Protein AF-0000000076649366 (afdb_homodimer)

Nearest PDB structures (foldseek):
  6ywy-assembly1_44  TM=8.924E-01  e=4.737E-27  Neurospora crassa
  6ywy-assembly1_55  TM=8.988E-01  e=1.094E-23  Neurospora crassa
  4dvh-assembly1_B  TM=9.286E-01  e=7.812E-17  Trypanosoma cruzi strain CL Brener
  4h3e-assembly2_B  TM=9.263E-01  e=7.570E-16  Trypanosoma cruzi strain CL Brener
  6jov-assembly1_B  TM=9.205E-01  e=3.746E-14  synthetic construct

Radius of gyration: 29.18 Å; Cα contacts (8 Å, |Δi|>4): 910; chains: 2; bounding box: 177×96×61 Å

Secondary structure (DSSP, 8-state):
-----------------------------PPPPSS--TT-BTTTB-HHHHIIIIIIHHHHHHHHHHHHHTTSTTTTS-HHHHHHHHSS-GGGHHHHHHHHHHHHHHHHHHTB-TT-BPPPHHHHHHHHHHHSSHHHHHHHHHHHHHH--S-EEEEEEE-STT-EEEEEEETT----GGGGGG---S-GGG--SSTTHHHHHHHHHS-S--S-S---S-----EEEEEEE-SGGGTHHHH---GGGSSHHHHHHHHHHTTBBHHHHHHHHT-S-------/-----------------------------PPPPSS--TT-BTTTB-HHHHIIIIIIHHHHHHHHHHHHHTTSTTTTS-HHHHHHHHSS-GGGHHHHHHHHHHHHHHHHHHTB-TT-BPPPHHHHHHHHHHHSSHHHHHHHHHHHHHH--S-EEEEEEE-STT-EEEEEEETT----GGGGGG---S-GGG--SSTTHHHHHHHHHS-S--S-S---S-----EEEEEEE-SGGGTHHHH---GGGSSHHHHHHHHHHTTBBHHHHHHHHT-S-------

Foldseek 3Di:
DPDPPDPPPPPCPVPPPPPCPVPQPLQDDQDDAPDDQCCHQPPFGGNQLCCLLRVVLLVVLSVQLSVVCGPHPCRNPALVVQLLVQLPDPVCVSNNQSSLQNVQSSQARNFFASQADDADPLRQVLVCVAQVHPVSVLVCQLVVLVPDPAWFKWFWKDQDVSHTDIFTAHRSADDFQSNVSRNRRDDCVVQDPVNCVCVVCCCVRVDPPPPPPPPPVPGRGIFTLHMDGSDCSNHCVPFNCCPPNGGHSSSSSVSSVRGGHNVSSCVSNVSPPPPPPPD/DPPPPPPPPPPCPVPPPPPPPVPQPLQDDQDDAPDDQCCHQPPFGGNQLCCLLRVVLLVVLSVQLSVVCGPHPCRNPALVVQLLVQLPDPVCVSNNQSSLQNVQSSQARNFFASQADDADPLRQVLVCVAQVHPVSVLVCQLVVLVPDPAWFKWFWKDQDDSHTDIFTAHRSADDFQSNVSRNRRDDCVVQDPVNCVCVVCCCVRVPPPPPCPPPPVPGRGIFTLHMDGSDCSNHCVPFNCCPPNGGHSSSSSVSSVSGGHNVSSCVSNVSPPPPPPPD

pLDDT: mean 80.73, std 25.28, range [24.41, 98.81]

Sequence (558 aa):
MLRPILRVPRSAFGLGLRSTVNARRSIHHVPQLPHDYSEGVPNLMSPGGFSIAWTEYMKLMVEKLNALTVGTELEDKDTKTIALMTAREPNQAPIFNYASMAHNNHFFFQGIAPEGTPMPDALRSELEASFSSIETLRREFIITASAMFGPGFLWLVKAGPGDYRLLPTYLAGSPYPGAHWRAQTTDMNAVGKDGSARTYMHNQAFGANKRNSDLPPGGVELEPLMCLNTWEHAWLLDWGVGAGGQGGKAAFAESWWKLIDWEKVAQKSGVLRPGFKSAMLRPILRVPRSAFGLGLRSTVNARRSIHHVPQLPHDYSEGVPNLMSPGGFSIAWTEYMKLMVEKLNALTVGTELEDKDTKTIALMTAREPNQAPIFNYASMAHNNHFFFQGIAPEGTPMPDALRSELEASFSSIETLRREFIITASAMFGPGFLWLVKAGPGDYRLLPTYLAGSPYPGAHWRAQTTDMNAVGKDGSARTYMHNQAFGANKRNSDLPPGGVELEPLMCLNTWEHAWLLDWGVGAGGQGGKAAFAESWWKLIDWEKVAQKSGVLRPGFKSA

Structure (mmCIF, N/CA/C/O backbone):
data_AF-0000000076649366-model_v1
#
loop_
_entity.id
_entity.type
_entity.pdbx_description
1 polymer 'Related to RSM26-mitochondrial ribosomal protein, small subunit'
#
loop_
_atom_site.group_PDB
_atom_site.id
_atom_site.type_symbol
_atom_site.label_atom_id
_atom_site.label_alt_id
_atom_site.label_comp_id
_atom_site.label_asym_id
_atom_site.label_entity_id
_atom_site.label_seq_id
_atom_site.pdbx_PDB_ins_code
_atom_site.Cartn_x
_atom_site.Cartn_y
_atom_site.Cartn_z
_atom_site.occupancy
_atom_site.B_iso_or_equiv
_atom_site.auth_seq_id
_atom_site.auth_comp_id
_atom_site.auth_asym_id
_atom_site.auth_atom_id
_atom_site.pdbx_PDB_model_num
ATOM 1 N N . MET A 1 1 ? 90.875 9.742 3.479 1 27.02 1 MET A N 1
ATOM 2 C CA . MET A 1 1 ? 90.375 8.516 2.846 1 27.02 1 MET A CA 1
ATOM 3 C C . MET A 1 1 ? 88.938 8.305 3.146 1 27.02 1 MET A C 1
ATOM 5 O O . MET A 1 1 ? 88.562 8.133 4.305 1 27.02 1 MET A O 1
ATOM 9 N N . LEU A 1 2 ? 88.062 9.094 2.4 1 31.8 2 LEU A N 1
ATOM 10 C CA . LEU A 1 2 ? 86.688 9.508 2.172 1 31.8 2 LEU A CA 1
ATOM 11 C C . LEU A 1 2 ? 85.812 8.312 1.809 1 31.8 2 LEU A C 1
ATOM 13 O O . LEU A 1 2 ? 86.062 7.652 0.795 1 31.8 2 LEU A O 1
ATOM 17 N N . ARG A 1 3 ? 85.438 7.555 2.863 1 28.77 3 ARG A N 1
ATOM 18 C CA . ARG A 1 3 ? 84.75 6.273 2.684 1 28.77 3 ARG A CA 1
ATOM 19 C C . ARG A 1 3 ? 83.5 6.43 1.822 1 28.77 3 ARG A C 1
ATOM 21 O O . ARG A 1 3 ? 82.812 7.445 1.906 1 28.77 3 ARG A O 1
ATOM 28 N N . PRO A 1 4 ? 83.375 5.676 0.767 1 31.06 4 PRO A N 1
ATOM 29 C CA . PRO A 1 4 ? 82.375 5.703 -0.326 1 31.06 4 PRO A CA 1
ATOM 30 C C . PRO A 1 4 ? 80.938 5.391 0.142 1 31.06 4 PRO A C 1
ATOM 32 O O . PRO A 1 4 ? 80 5.352 -0.67 1 31.06 4 PRO A O 1
ATOM 35 N N . ILE A 1 5 ? 80.438 5.855 1.243 1 34.16 5 ILE A N 1
ATOM 36 C CA . ILE A 1 5 ? 79.25 5.148 1.702 1 34.16 5 ILE A CA 1
ATOM 37 C C . ILE A 1 5 ? 78.188 5.16 0.607 1 34.16 5 ILE A C 1
ATOM 39 O O . ILE A 1 5 ? 77.812 6.227 0.116 1 34.16 5 ILE A O 1
ATOM 43 N N . LEU A 1 6 ? 78.062 4.078 -0.132 1 29.67 6 LEU A N 1
ATOM 44 C CA . LEU A 1 6 ? 77.188 3.717 -1.197 1 29.67 6 LEU A CA 1
ATOM 45 C C . LEU A 1 6 ? 75.688 3.928 -0.756 1 29.67 6 LEU A C 1
ATOM 47 O O . LEU A 1 6 ? 75.312 3.387 0.267 1 29.67 6 LEU A O 1
ATOM 51 N N . ARG A 1 7 ? 75.125 5.078 -1.048 1 28.45 7 ARG A N 1
ATOM 52 C CA . ARG A 1 7 ? 73.75 5.492 -0.82 1 28.45 7 ARG A CA 1
ATOM 53 C C . ARG A 1 7 ? 72.75 4.527 -1.477 1 28.45 7 ARG A C 1
ATOM 55 O O . ARG A 1 7 ? 72.812 4.355 -2.697 1 28.45 7 ARG A O 1
ATOM 62 N N . VAL A 1 8 ? 72.562 3.348 -0.859 1 31.77 8 VAL A N 1
ATOM 63 C CA . VAL A 1 8 ? 71.688 2.371 -1.441 1 31.77 8 VAL A CA 1
ATOM 64 C C . VAL A 1 8 ? 70.312 3.035 -1.75 1 31.77 8 VAL A C 1
ATOM 66 O O . VAL A 1 8 ? 69.812 3.783 -0.927 1 31.77 8 VAL A O 1
ATOM 69 N N . PRO A 1 9 ? 70 3.199 -3.035 1 32.97 9 PRO A N 1
ATOM 70 C CA . PRO A 1 9 ? 68.75 3.773 -3.531 1 32.97 9 PRO A CA 1
ATOM 71 C C . PRO A 1 9 ? 67.5 3.088 -2.947 1 32.97 9 PRO A C 1
ATOM 73 O O . PRO A 1 9 ? 67.5 1.857 -2.871 1 32.97 9 PRO A O 1
ATOM 76 N N . ARG A 1 10 ? 67.062 3.547 -1.786 1 28.31 10 ARG A N 1
ATOM 77 C CA . ARG A 1 10 ? 65.875 2.957 -1.204 1 28.31 10 ARG A CA 1
ATOM 78 C C . ARG A 1 10 ? 64.812 2.713 -2.27 1 28.31 10 ARG A C 1
ATOM 80 O O . ARG A 1 10 ? 64.625 3.555 -3.145 1 28.31 10 ARG A O 1
ATOM 87 N N . SER A 1 11 ? 64.5 1.482 -2.521 1 27.28 11 SER A N 1
ATOM 88 C CA . SER A 1 11 ? 63.5 0.741 -3.285 1 27.28 11 SER A CA 1
ATOM 89 C C . SER A 1 11 ? 62.094 1.244 -2.99 1 27.28 11 SER A C 1
ATOM 91 O O . SER A 1 11 ? 61.5 0.878 -1.974 1 27.28 11 SER A O 1
ATOM 93 N N . ALA A 1 12 ? 61.781 2.527 -2.91 1 28.72 12 ALA A N 1
ATOM 94 C CA . ALA A 1 12 ? 60.375 2.744 -2.549 1 28.72 12 ALA A CA 1
ATOM 95 C C . ALA A 1 12 ? 59.438 2.096 -3.566 1 28.72 12 ALA A C 1
ATOM 97 O O . ALA A 1 12 ? 59.188 2.66 -4.633 1 28.72 12 ALA A O 1
ATOM 98 N N . PHE A 1 13 ? 59.594 0.84 -4.008 1 28.34 13 PHE A N 1
ATOM 99 C CA . PHE A 1 13 ? 58.562 0.335 -4.879 1 28.34 13 PHE A CA 1
ATOM 100 C C . PHE A 1 13 ? 57.188 0.487 -4.219 1 28.34 13 PHE A C 1
ATOM 102 O O . PHE A 1 13 ? 56.875 -0.227 -3.264 1 28.34 13 PHE A O 1
ATOM 109 N N . GLY A 1 14 ? 56.75 1.719 -3.934 1 29.75 14 GLY A N 1
ATOM 110 C CA . GLY A 1 14 ? 55.375 1.814 -3.535 1 29.75 14 GLY A CA 1
ATOM 111 C C . GLY A 1 14 ? 54.438 1.084 -4.477 1 29.75 14 GLY A C 1
ATOM 112 O O . GLY A 1 14 ? 54.281 1.463 -5.641 1 29.75 14 GLY A O 1
ATOM 113 N N . LEU A 1 15 ? 54.375 -0.248 -4.477 1 31.27 15 LEU A N 1
ATOM 114 C CA . LEU A 1 15 ? 53.312 -0.985 -5.133 1 31.27 15 LEU A CA 1
ATOM 115 C C . LEU A 1 15 ? 51.969 -0.339 -4.852 1 31.27 15 LEU A C 1
ATOM 117 O O . LEU A 1 15 ? 51.531 -0.287 -3.703 1 31.27 15 LEU A O 1
ATOM 121 N N . GLY A 1 16 ? 51.625 0.742 -5.578 1 30.61 16 GLY A N 1
ATOM 122 C CA . GLY A 1 16 ? 50.25 1.189 -5.66 1 30.61 16 GLY A CA 1
ATOM 123 C C . GLY A 1 16 ? 49.281 0.052 -5.84 1 30.61 16 GLY A C 1
ATOM 124 O O . GLY A 1 16 ? 49.281 -0.626 -6.867 1 30.61 16 GLY A O 1
ATOM 125 N N . LEU A 1 17 ? 49.031 -0.733 -4.84 1 30.2 17 LEU A N 1
ATOM 126 C CA . LEU A 1 17 ? 47.875 -1.629 -4.898 1 30.2 17 LEU A CA 1
ATOM 127 C C . LEU A 1 17 ? 46.656 -0.914 -5.473 1 30.2 17 LEU A C 1
ATOM 129 O O . LEU A 1 17 ? 46.125 -0.003 -4.848 1 30.2 17 LEU A O 1
ATOM 133 N N . ARG A 1 18 ? 46.688 -0.699 -6.816 1 31.78 18 ARG A N 1
ATOM 134 C CA . ARG A 1 18 ? 45.406 -0.435 -7.449 1 31.78 18 ARG A CA 1
ATOM 135 C C . ARG A 1 18 ? 44.312 -1.354 -6.891 1 31.78 18 ARG A C 1
ATOM 137 O O . ARG A 1 18 ? 44.438 -2.578 -6.973 1 31.78 18 ARG A O 1
ATOM 144 N N . SER A 1 19 ? 43.75 -0.997 -5.824 1 32.62 19 SER A N 1
ATOM 145 C CA . SER A 1 19 ? 42.5 -1.658 -5.426 1 32.62 19 SER A CA 1
ATOM 146 C C . SER A 1 19 ? 41.594 -1.87 -6.621 1 32.62 19 SER A C 1
ATOM 148 O O . SER A 1 19 ? 41.125 -0.905 -7.238 1 32.62 19 SER A O 1
ATOM 150 N N . THR A 1 20 ? 41.938 -2.787 -7.543 1 34.31 20 THR A N 1
ATOM 151 C CA . THR A 1 20 ? 40.906 -3.229 -8.492 1 34.31 20 THR A CA 1
ATOM 152 C C . THR A 1 20 ? 39.562 -3.338 -7.816 1 34.31 20 THR A C 1
ATOM 154 O O . THR A 1 20 ? 39.344 -4.18 -6.934 1 34.31 20 THR A O 1
ATOM 157 N N . VAL A 1 21 ? 39 -2.268 -7.414 1 36.12 21 VAL A N 1
ATOM 158 C CA . VAL A 1 21 ? 37.531 -2.381 -7.203 1 36.12 21 VAL A CA 1
ATOM 159 C C . VAL A 1 21 ? 36.938 -3.256 -8.297 1 36.12 21 VAL A C 1
ATOM 161 O O . VAL A 1 21 ? 37 -2.92 -9.484 1 36.12 21 VAL A O 1
ATOM 164 N N . ASN A 1 22 ? 37.312 -4.539 -8.43 1 35.47 22 ASN A N 1
ATOM 165 C CA . ASN A 1 22 ? 36.531 -5.426 -9.281 1 35.47 22 ASN A CA 1
ATOM 166 C C . ASN A 1 22 ? 35.094 -4.949 -9.422 1 35.47 22 ASN A C 1
ATOM 168 O O . ASN A 1 22 ? 34.438 -4.664 -8.422 1 35.47 22 ASN A O 1
ATOM 172 N N . ALA A 1 23 ? 34.719 -4.316 -10.414 1 37.78 23 ALA A N 1
ATOM 173 C CA . ALA A 1 23 ? 33.344 -4.043 -10.82 1 37.78 23 ALA A CA 1
ATOM 174 C C . ALA A 1 23 ? 32.406 -5.148 -10.359 1 37.78 23 ALA A C 1
ATOM 176 O O . ALA A 1 23 ? 32.469 -6.27 -10.867 1 37.78 23 ALA A O 1
ATOM 177 N N . ARG A 1 24 ? 32.156 -5.34 -9.148 1 42.94 24 ARG A N 1
ATOM 178 C CA . ARG A 1 24 ? 31.266 -6.281 -8.5 1 42.94 24 ARG A CA 1
ATOM 179 C C . ARG A 1 24 ? 30 -6.473 -9.328 1 42.94 24 ARG A C 1
ATOM 181 O O . ARG A 1 24 ? 29.281 -5.508 -9.609 1 42.94 24 ARG A O 1
ATOM 188 N N . ARG A 1 25 ? 29.859 -7.363 -10.43 1 48.06 25 ARG A N 1
ATOM 189 C CA . ARG A 1 25 ? 28.812 -7.824 -11.328 1 48.06 25 ARG A CA 1
ATOM 190 C C . ARG A 1 25 ? 27.469 -7.867 -10.609 1 48.06 25 ARG A C 1
ATOM 192 O O . ARG A 1 25 ? 27.375 -8.352 -9.477 1 48.06 25 ARG A O 1
ATOM 199 N N . SER A 1 26 ? 26.672 -6.906 -10.812 1 59.16 26 SER A N 1
ATOM 200 C CA . SER A 1 26 ? 25.281 -7.055 -10.422 1 59.16 26 SER A CA 1
ATOM 201 C C . SER A 1 26 ? 24.797 -8.484 -10.625 1 59.16 26 SER A C 1
ATOM 203 O O . SER A 1 26 ? 24.844 -9.008 -11.742 1 59.16 26 SER A O 1
ATOM 205 N N . ILE A 1 27 ? 24.641 -9.328 -9.469 1 78.44 27 ILE A N 1
ATOM 206 C CA . ILE A 1 27 ? 24.406 -10.758 -9.602 1 78.44 27 ILE A CA 1
ATOM 207 C C . ILE A 1 27 ? 22.938 -11.016 -9.914 1 78.44 27 ILE A C 1
ATOM 209 O O . ILE A 1 27 ? 22.609 -11.805 -10.805 1 78.44 27 ILE A O 1
ATOM 213 N N . HIS A 1 28 ? 22 -10.109 -9.406 1 93.38 28 HIS A N 1
ATOM 214 C CA . HIS A 1 28 ? 20.609 -10.352 -9.727 1 93.38 28 HIS A CA 1
ATOM 215 C C . HIS A 1 28 ? 20.172 -9.539 -10.938 1 93.38 28 HIS A C 1
ATOM 217 O O . HIS A 1 28 ? 20.562 -8.375 -11.078 1 93.38 28 HIS A O 1
ATOM 223 N N . HIS A 1 29 ? 19.422 -10.125 -11.828 1 93.75 29 HIS A N 1
ATOM 224 C CA . HIS A 1 29 ? 18.922 -9.484 -13.039 1 93.75 29 HIS A CA 1
ATOM 225 C C . HIS A 1 29 ? 17.422 -9.734 -13.211 1 93.75 29 HIS A C 1
ATOM 227 O O . HIS A 1 29 ? 16.891 -10.695 -12.656 1 93.75 29 HIS A O 1
ATOM 233 N N . VAL A 1 30 ? 16.812 -8.828 -13.938 1 93.38 30 VAL A N 1
ATOM 234 C CA . VAL A 1 30 ? 15.398 -9.023 -14.25 1 93.38 30 VAL A CA 1
ATOM 235 C C . VAL A 1 30 ? 15.234 -10.266 -15.117 1 93.38 30 VAL A C 1
ATOM 237 O O . VAL A 1 30 ? 15.82 -10.367 -16.203 1 93.38 30 VAL A O 1
ATOM 240 N N . PRO A 1 31 ? 14.445 -11.18 -14.656 1 94.94 31 PRO A N 1
ATOM 241 C CA . PRO A 1 31 ? 14.266 -12.391 -15.461 1 94.94 31 PRO A CA 1
ATOM 242 C C . PRO A 1 31 ? 13.484 -12.133 -16.75 1 94.94 31 PRO A C 1
ATOM 244 O O . PRO A 1 31 ? 12.789 -11.117 -16.859 1 94.94 31 PRO A O 1
ATOM 247 N N . GLN A 1 32 ? 13.641 -13.086 -17.656 1 93.88 32 GLN A N 1
ATOM 248 C CA . GLN A 1 32 ? 12.867 -13.016 -18.891 1 93.88 32 GLN A CA 1
ATOM 249 C C . GLN A 1 32 ? 11.484 -13.648 -18.703 1 93.88 32 GLN A C 1
ATOM 251 O O . GLN A 1 32 ? 11.352 -14.695 -18.062 1 93.88 32 GLN A O 1
ATOM 256 N N . LEU A 1 33 ? 10.539 -12.992 -19.281 1 96.31 33 LEU A N 1
ATOM 257 C CA . LEU A 1 33 ? 9.188 -13.539 -19.25 1 96.31 33 LEU A CA 1
ATOM 258 C C . LEU A 1 33 ? 8.961 -14.469 -20.438 1 96.31 33 LEU A C 1
ATOM 260 O O . LEU A 1 33 ? 9.594 -14.312 -21.484 1 96.31 33 LEU A O 1
ATOM 264 N N . PRO A 1 34 ? 8.055 -15.438 -20.188 1 93.81 34 PRO A N 1
ATOM 265 C CA . PRO A 1 34 ? 7.793 -16.391 -21.266 1 93.81 34 PRO A CA 1
ATOM 266 C C . PRO A 1 34 ? 7.125 -15.742 -22.484 1 93.81 34 PRO A C 1
ATOM 268 O O . PRO A 1 34 ? 7.203 -16.266 -23.594 1 93.81 34 PRO A O 1
ATOM 271 N N . HIS A 1 35 ? 6.418 -14.617 -22.328 1 95.25 35 HIS A N 1
ATOM 272 C CA . HIS A 1 35 ? 5.73 -13.883 -23.391 1 95.25 35 HIS A CA 1
ATOM 273 C C . HIS A 1 35 ? 6.238 -12.453 -23.484 1 95.25 35 HIS A C 1
ATOM 275 O O . HIS A 1 35 ? 6.629 -11.852 -22.484 1 95.25 35 HIS A O 1
ATOM 281 N N . ASP A 1 36 ? 6.211 -11.969 -24.703 1 95.06 36 ASP A N 1
ATOM 282 C CA . ASP A 1 36 ? 6.602 -10.578 -24.922 1 95.06 36 ASP A CA 1
ATOM 283 C C . ASP A 1 36 ? 5.418 -9.641 -24.703 1 95.06 36 ASP A C 1
ATOM 285 O O . ASP A 1 36 ? 4.469 -9.641 -25.484 1 95.06 36 ASP A O 1
ATOM 289 N N . TYR A 1 37 ? 5.551 -8.781 -23.688 1 95.88 37 TYR A N 1
ATOM 290 C CA . TYR A 1 37 ? 4.477 -7.848 -23.375 1 95.88 37 TYR A CA 1
ATOM 291 C C . TYR A 1 37 ? 4.922 -6.406 -23.609 1 95.88 37 TYR A C 1
ATOM 293 O O . TYR A 1 37 ? 4.441 -5.484 -22.953 1 95.88 37 TYR A O 1
ATOM 301 N N . SER A 1 38 ? 5.836 -6.219 -24.469 1 91.62 38 SER A N 1
ATOM 302 C CA . SER A 1 38 ? 6.363 -4.883 -24.734 1 91.62 38 SER A CA 1
ATOM 303 C C . SER A 1 38 ? 5.258 -3.932 -25.188 1 91.62 38 SER A C 1
ATOM 305 O O . SER A 1 38 ? 5.348 -2.723 -24.969 1 91.62 38 SER A O 1
ATOM 307 N N . GLU A 1 39 ? 4.207 -4.449 -25.812 1 94.81 39 GLU A N 1
ATOM 308 C CA . GLU A 1 39 ? 3.08 -3.631 -26.25 1 94.81 39 GLU A CA 1
ATOM 309 C C . GLU A 1 39 ? 1.936 -3.676 -25.25 1 94.81 39 GLU A C 1
ATOM 311 O O . GLU A 1 39 ? 0.807 -3.297 -25.562 1 94.81 39 GLU A O 1
ATOM 316 N N . GLY A 1 40 ? 2.252 -4.203 -24.094 1 97.25 40 GLY A N 1
ATOM 317 C CA . GLY A 1 40 ? 1.239 -4.344 -23.062 1 97.25 40 GLY A CA 1
ATOM 318 C C . GLY A 1 40 ? 0.739 -5.77 -22.906 1 97.25 40 GLY A C 1
ATOM 319 O O . GLY A 1 40 ? 1.07 -6.641 -23.719 1 97.25 40 GLY A O 1
ATOM 320 N N . VAL A 1 41 ? 0.046 -5.992 -21.828 1 98.19 41 VAL A N 1
ATOM 321 C CA . VAL A 1 41 ? -0.647 -7.262 -21.609 1 98.19 41 VAL A CA 1
ATOM 322 C C . VAL A 1 41 ? -2.082 -7.156 -22.125 1 98.19 41 VAL A C 1
ATOM 324 O O . VAL A 1 41 ? -2.879 -6.375 -21.594 1 98.19 41 VAL A O 1
ATOM 327 N N . PRO A 1 42 ? -2.445 -7.945 -23.078 1 97.56 42 PRO A N 1
ATOM 328 C CA . PRO A 1 42 ? -3.762 -7.789 -23.703 1 97.56 42 PRO A CA 1
ATOM 329 C C . PRO A 1 42 ? -4.898 -7.777 -22.688 1 97.56 42 PRO A C 1
ATOM 331 O O . PRO A 1 42 ? -4.973 -8.656 -21.812 1 97.56 42 PRO A O 1
ATOM 334 N N . ASN A 1 43 ? -5.711 -6.723 -22.781 1 97 43 ASN A N 1
ATOM 335 C CA . ASN A 1 43 ? -6.926 -6.559 -22 1 97 43 ASN A CA 1
ATOM 336 C C . ASN A 1 43 ? -6.613 -6.367 -20.516 1 97 43 ASN A C 1
ATOM 338 O O . ASN A 1 43 ? -7.5 -6.492 -19.672 1 97 43 ASN A O 1
ATOM 342 N N . LEU A 1 44 ? -5.383 -6.145 -20.172 1 98.69 44 LEU A N 1
ATOM 343 C CA . LEU A 1 44 ? -5.051 -6.059 -18.75 1 98.69 44 LEU A CA 1
ATOM 344 C C . LEU A 1 44 ? -4.207 -4.816 -18.469 1 98.69 44 LEU A C 1
ATOM 346 O O . LEU A 1 44 ? -4.508 -4.059 -17.547 1 98.69 44 LEU A O 1
ATOM 350 N N . MET A 1 45 ? -3.156 -4.652 -19.219 1 98.62 45 MET A N 1
ATOM 351 C CA . MET A 1 45 ? -2.236 -3.535 -19.016 1 98.62 45 MET A CA 1
ATOM 352 C C . MET A 1 45 ? -1.873 -2.893 -20.359 1 98.62 45 MET A C 1
ATOM 354 O O . MET A 1 45 ? -1.537 -3.59 -21.312 1 98.62 45 MET A O 1
ATOM 358 N N . SER A 1 46 ? -1.919 -1.534 -20.438 1 98.5 46 SER A N 1
ATOM 359 C CA . SER A 1 46 ? -1.312 -0.795 -21.547 1 98.5 46 SER A CA 1
ATOM 360 C C . SER A 1 46 ? 0.206 -0.936 -21.531 1 98.5 46 SER A C 1
ATOM 362 O O . SER A 1 46 ? 0.781 -1.456 -20.578 1 98.5 46 SER A O 1
ATOM 364 N N . PRO A 1 47 ? 0.898 -0.495 -22.609 1 98.19 47 PRO A N 1
ATOM 365 C CA . PRO A 1 47 ? 2.361 -0.486 -22.578 1 98.19 47 PRO A CA 1
ATOM 366 C C . PRO A 1 47 ? 2.922 0.281 -21.375 1 98.19 47 PRO A C 1
ATOM 368 O O . PRO A 1 47 ? 3.912 -0.143 -20.781 1 98.19 47 PRO A O 1
ATOM 371 N N . GLY A 1 48 ? 2.283 1.402 -21.047 1 97.62 48 GLY A N 1
ATOM 372 C CA . GLY A 1 48 ? 2.686 2.158 -19.875 1 97.62 48 GLY A CA 1
ATOM 373 C C . GLY A 1 48 ? 2.492 1.395 -18.578 1 97.62 48 GLY A C 1
ATOM 374 O O . GLY A 1 48 ? 3.369 1.402 -17.719 1 97.62 48 GLY A O 1
ATOM 375 N N . GLY A 1 49 ? 1.325 0.752 -18.469 1 98 49 GLY A N 1
ATOM 376 C CA . GLY A 1 49 ? 1.062 -0.064 -17.297 1 98 49 GLY A CA 1
ATOM 377 C C . GLY A 1 49 ? 2.053 -1.198 -17.125 1 98 49 GLY A C 1
ATOM 378 O O . GLY A 1 49 ? 2.549 -1.433 -16.016 1 98 49 GLY A O 1
ATOM 379 N N . PHE A 1 50 ? 2.367 -1.876 -18.219 1 98.44 50 PHE A N 1
ATOM 380 C CA . PHE A 1 50 ? 3.336 -2.965 -18.188 1 98.44 50 PHE A CA 1
ATOM 381 C C . PHE A 1 50 ? 4.727 -2.439 -17.859 1 98.44 50 PHE A C 1
ATOM 383 O O . PHE A 1 50 ? 5.457 -3.061 -17.078 1 98.44 50 PHE A O 1
ATOM 390 N N . SER A 1 51 ? 5.07 -1.354 -18.406 1 97.56 51 SER A N 1
ATOM 391 C CA . SER A 1 51 ? 6.367 -0.753 -18.125 1 97.56 51 SER A CA 1
ATOM 392 C C . SER A 1 51 ? 6.523 -0.458 -16.641 1 97.56 51 SER A C 1
ATOM 394 O O . SER A 1 51 ? 7.555 -0.765 -16.047 1 97.56 51 SER A O 1
ATOM 396 N N . ILE A 1 52 ? 5.535 0.095 -16 1 97.81 52 ILE A N 1
ATOM 397 C CA . ILE A 1 52 ? 5.586 0.42 -14.578 1 97.81 52 ILE A CA 1
ATOM 398 C C . ILE A 1 52 ? 5.598 -0.866 -13.75 1 97.81 52 ILE A C 1
ATOM 400 O O . ILE A 1 52 ? 6.453 -1.047 -12.883 1 97.81 52 ILE A O 1
ATOM 404 N N . ALA A 1 53 ? 4.734 -1.8 -14.023 1 98.31 53 ALA A N 1
ATOM 405 C CA . ALA A 1 53 ? 4.473 -2.957 -13.18 1 98.31 53 ALA A CA 1
ATOM 406 C C . ALA A 1 53 ? 5.57 -4.008 -13.32 1 98.31 53 ALA A C 1
ATOM 408 O O . ALA A 1 53 ? 5.824 -4.777 -12.391 1 98.31 53 ALA A O 1
ATOM 409 N N . TRP A 1 54 ? 6.191 -4.031 -14.469 1 98.25 54 TRP A N 1
ATOM 410 C CA . TRP A 1 54 ? 7.207 -5.051 -14.711 1 98.25 54 TRP A CA 1
ATOM 411 C C . TRP A 1 54 ? 8.57 -4.414 -14.969 1 98.25 54 TRP A C 1
ATOM 413 O O . TRP A 1 54 ? 9.469 -4.492 -14.133 1 98.25 54 TRP A O 1
ATOM 423 N N . THR A 1 55 ? 8.727 -3.658 -16.047 1 97.06 55 THR A N 1
ATOM 424 C CA . THR A 1 55 ? 10.031 -3.197 -16.5 1 97.06 55 THR A CA 1
ATOM 425 C C . THR A 1 55 ? 10.695 -2.33 -15.43 1 97.06 55 THR A C 1
ATOM 427 O O . THR A 1 55 ? 11.773 -2.668 -14.922 1 97.06 55 THR A O 1
ATOM 430 N N . GLU A 1 56 ? 10.039 -1.305 -15.031 1 97.44 56 GLU A N 1
ATOM 431 C CA . GLU A 1 56 ? 10.625 -0.36 -14.086 1 97.44 56 GLU A CA 1
ATOM 432 C C . GLU A 1 56 ? 10.617 -0.92 -12.672 1 97.44 56 GLU A C 1
ATOM 434 O O . GLU A 1 56 ? 11.594 -0.77 -11.93 1 97.44 56 GLU A O 1
ATOM 439 N N . TYR A 1 57 ? 9.516 -1.571 -12.297 1 98.19 57 TYR A N 1
ATOM 440 C CA . TYR A 1 57 ? 9.414 -2.076 -10.938 1 98.19 57 TYR A CA 1
ATOM 441 C C . TYR A 1 57 ? 10.43 -3.182 -10.688 1 98.19 57 TYR A C 1
ATOM 443 O O . TYR A 1 57 ? 11.102 -3.193 -9.648 1 98.19 57 TYR A O 1
ATOM 451 N N . MET A 1 58 ? 10.586 -4.145 -11.625 1 97.94 58 MET A N 1
ATOM 452 C CA . MET A 1 58 ? 11.57 -5.215 -11.461 1 97.94 58 MET A CA 1
ATOM 453 C C . MET A 1 58 ? 12.984 -4.652 -11.461 1 97.94 58 MET A C 1
ATOM 455 O O . MET A 1 58 ? 13.844 -5.117 -10.711 1 97.94 58 MET A O 1
ATOM 459 N N . LYS A 1 59 ? 13.211 -3.713 -12.328 1 97.38 59 LYS A N 1
ATOM 460 C CA . LYS A 1 59 ? 14.516 -3.057 -12.32 1 97.38 59 LYS A CA 1
ATOM 461 C C . LYS A 1 59 ? 14.828 -2.463 -10.953 1 97.38 59 LYS A C 1
ATOM 463 O O . LYS A 1 59 ? 15.93 -2.654 -10.422 1 97.38 59 LYS A O 1
ATOM 468 N N . LEU A 1 60 ? 13.883 -1.769 -10.383 1 97.31 60 LEU A N 1
ATOM 469 C CA . LEU A 1 60 ? 14.07 -1.163 -9.07 1 97.31 60 LEU A CA 1
ATOM 470 C C . LEU A 1 60 ? 14.336 -2.23 -8.016 1 97.31 60 LEU A C 1
ATOM 472 O O . LEU A 1 60 ? 15.258 -2.092 -7.203 1 97.31 60 LEU A O 1
ATOM 476 N N . MET A 1 61 ? 13.539 -3.297 -7.996 1 97.12 61 MET A N 1
ATOM 477 C CA . MET A 1 61 ? 13.711 -4.359 -7.012 1 97.12 61 MET A CA 1
ATOM 478 C C . MET A 1 61 ? 15.102 -4.98 -7.105 1 97.12 61 MET A C 1
ATOM 480 O O . MET A 1 61 ? 15.75 -5.215 -6.086 1 97.12 61 MET A O 1
ATOM 484 N N . VAL A 1 62 ? 15.531 -5.191 -8.328 1 96.81 62 VAL A N 1
ATOM 485 C CA . VAL A 1 62 ? 16.812 -5.828 -8.562 1 96.81 62 VAL A CA 1
ATOM 486 C C . VAL A 1 62 ? 17.938 -4.879 -8.148 1 96.81 62 VAL A C 1
ATOM 488 O O . VAL A 1 62 ? 18.922 -5.297 -7.52 1 96.81 62 VAL A O 1
ATOM 491 N N . GLU A 1 63 ? 17.812 -3.611 -8.484 1 96.19 63 GLU A N 1
ATOM 492 C CA . GLU A 1 63 ? 18.797 -2.611 -8.086 1 96.19 63 GLU A CA 1
ATOM 493 C C . GLU A 1 63 ? 18.938 -2.553 -6.57 1 96.19 63 GLU A C 1
ATOM 495 O O . GLU A 1 63 ? 20.047 -2.568 -6.047 1 96.19 63 GLU A O 1
ATOM 500 N N . LYS A 1 64 ? 17.828 -2.492 -5.883 1 96.31 64 LYS A N 1
ATOM 501 C CA . LYS A 1 64 ? 17.859 -2.41 -4.426 1 96.31 64 LYS A CA 1
ATOM 502 C C . LYS A 1 64 ? 18.406 -3.691 -3.811 1 96.31 64 LYS A C 1
ATOM 504 O O . LYS A 1 64 ? 19.188 -3.643 -2.861 1 96.31 64 LYS A O 1
ATOM 509 N N . LEU A 1 65 ? 17.984 -4.809 -4.375 1 96.94 65 LEU A N 1
ATOM 510 C CA . LEU A 1 65 ? 18.469 -6.094 -3.875 1 96.94 65 LEU A CA 1
ATOM 511 C C . LEU A 1 65 ? 19.969 -6.219 -4.062 1 96.94 65 LEU A C 1
ATOM 513 O O . LEU A 1 65 ? 20.688 -6.629 -3.143 1 96.94 65 LEU A O 1
ATOM 517 N N . ASN A 1 66 ? 20.453 -5.891 -5.207 1 97.06 66 ASN A N 1
ATOM 518 C CA . ASN A 1 66 ? 21.891 -5.961 -5.492 1 97.06 66 ASN A CA 1
ATOM 519 C C . ASN A 1 66 ? 22.688 -5.051 -4.566 1 97.06 66 ASN A C 1
ATOM 521 O O . ASN A 1 66 ? 23.75 -5.438 -4.078 1 97.06 66 ASN A O 1
ATOM 525 N N . ALA A 1 67 ? 22.188 -3.877 -4.277 1 95.19 67 ALA A N 1
ATOM 526 C CA . ALA A 1 67 ? 22.875 -2.932 -3.398 1 95.19 67 ALA A CA 1
ATOM 527 C C . ALA A 1 67 ? 23.031 -3.502 -1.991 1 95.19 67 ALA A C 1
ATOM 529 O O . ALA 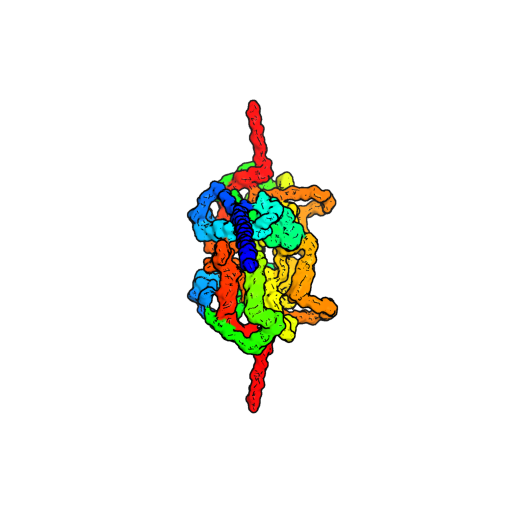A 1 67 ? 24.031 -3.242 -1.313 1 95.19 67 ALA A O 1
ATOM 530 N N . LEU A 1 68 ? 22.125 -4.328 -1.561 1 95.5 68 LEU A N 1
ATOM 531 C CA . LEU A 1 68 ? 22.109 -4.816 -0.186 1 95.5 68 LEU A CA 1
ATOM 532 C C . LEU A 1 68 ? 22.844 -6.148 -0.072 1 95.5 68 LEU A C 1
ATOM 534 O O . LEU A 1 68 ? 23.234 -6.555 1.024 1 95.5 68 LEU A O 1
ATOM 538 N N . THR A 1 69 ? 23.031 -6.816 -1.184 1 96.44 69 THR A N 1
ATOM 539 C CA . THR A 1 69 ? 23.516 -8.18 -1.066 1 96.44 69 THR A CA 1
ATOM 540 C C . THR A 1 69 ? 24.938 -8.289 -1.621 1 96.44 69 THR A C 1
ATOM 542 O O . THR A 1 69 ? 25.609 -9.312 -1.439 1 96.44 69 THR A O 1
ATOM 545 N N . VAL A 1 70 ? 25.422 -7.277 -2.301 1 94.81 70 VAL A N 1
ATOM 546 C CA . VAL A 1 70 ? 26.75 -7.305 -2.893 1 94.81 70 VAL A CA 1
ATOM 547 C C . VAL A 1 70 ? 27.781 -7.66 -1.825 1 94.81 70 VAL A C 1
ATOM 549 O O . VAL A 1 70 ? 27.766 -7.109 -0.722 1 94.81 70 VAL A O 1
ATOM 552 N N . GLY A 1 71 ? 28.609 -8.609 -2.1 1 94.88 71 GLY A N 1
ATOM 553 C CA . GLY A 1 71 ? 29.688 -8.992 -1.201 1 94.88 71 GLY A CA 1
ATOM 554 C C . GLY A 1 71 ? 29.234 -9.891 -0.067 1 94.88 71 GLY A C 1
ATOM 555 O O . GLY A 1 71 ? 30.047 -10.312 0.765 1 94.88 71 GLY A O 1
ATOM 556 N N . THR A 1 72 ? 27.953 -10.195 0.025 1 95.12 72 THR A N 1
ATOM 557 C CA . THR A 1 72 ? 27.438 -11.062 1.077 1 95.12 72 THR A CA 1
ATOM 558 C C . THR A 1 72 ? 27.203 -12.477 0.544 1 95.12 72 THR A C 1
ATOM 560 O O . THR A 1 72 ? 27.359 -12.727 -0.651 1 95.12 72 THR A O 1
ATOM 563 N N . GLU A 1 73 ? 26.828 -13.406 1.355 1 95.31 73 GLU A N 1
ATOM 564 C CA . GLU A 1 73 ? 26.547 -14.781 0.968 1 95.31 73 GLU A CA 1
ATOM 565 C C . GLU A 1 73 ? 25.266 -14.859 0.127 1 95.31 73 GLU A C 1
ATOM 567 O O . GLU A 1 73 ? 25.016 -15.875 -0.522 1 95.31 73 GLU A O 1
ATOM 572 N N . LEU A 1 74 ? 24.5 -13.773 0.136 1 96.69 74 LEU A N 1
ATOM 573 C CA . LEU A 1 74 ? 23.203 -13.766 -0.539 1 96.69 74 LEU A CA 1
ATOM 574 C C . LEU A 1 74 ? 23.359 -13.352 -1.999 1 96.69 74 LEU A C 1
ATOM 576 O O . LEU A 1 74 ? 22.422 -13.516 -2.795 1 96.69 74 LEU A O 1
ATOM 580 N N . GLU A 1 75 ? 24.453 -12.898 -2.387 1 95.69 75 GLU A N 1
ATOM 581 C CA . GLU A 1 75 ? 24.703 -12.234 -3.666 1 95.69 75 GLU A CA 1
ATOM 582 C C . GLU A 1 75 ? 24.391 -13.164 -4.836 1 95.69 75 GLU A C 1
ATOM 584 O O . GLU A 1 75 ? 23.922 -12.711 -5.887 1 95.69 75 GLU A O 1
ATOM 589 N N . ASP A 1 76 ? 24.531 -14.492 -4.668 1 93.19 76 ASP A N 1
ATOM 590 C CA . ASP A 1 76 ? 24.406 -15.406 -5.793 1 93.19 76 ASP A CA 1
ATOM 591 C C . ASP A 1 76 ? 23.188 -16.312 -5.621 1 93.19 76 ASP A C 1
ATOM 593 O O . ASP A 1 76 ? 23.016 -17.297 -6.359 1 93.19 76 ASP A O 1
ATOM 597 N N . LYS A 1 77 ? 22.422 -16.062 -4.633 1 96.25 77 LYS A N 1
ATOM 598 C CA . LYS A 1 77 ? 21.219 -16.859 -4.422 1 96.25 77 LYS A CA 1
ATOM 599 C C . LYS A 1 77 ? 20.031 -16.266 -5.191 1 96.25 77 LYS A C 1
ATOM 601 O O . LYS A 1 77 ? 20.016 -15.07 -5.492 1 96.25 77 LYS A O 1
ATOM 606 N N . ASP A 1 78 ? 19.109 -17.109 -5.531 1 96.25 78 ASP A N 1
ATOM 607 C CA . ASP A 1 78 ? 17.922 -16.609 -6.203 1 96.25 78 ASP A CA 1
ATOM 608 C C . ASP A 1 78 ? 17 -15.891 -5.223 1 96.25 78 ASP A C 1
ATOM 610 O O . ASP A 1 78 ? 17.094 -16.078 -4.008 1 96.25 78 ASP A O 1
ATOM 614 N N . THR A 1 79 ? 16.062 -15.133 -5.715 1 97 79 THR A N 1
ATOM 615 C CA . THR A 1 79 ? 15.227 -14.242 -4.91 1 97 79 THR A CA 1
ATOM 616 C C . THR A 1 79 ? 14.391 -15.039 -3.916 1 97 79 THR A C 1
ATOM 618 O O . THR A 1 79 ? 14.203 -14.617 -2.771 1 97 79 THR A O 1
ATOM 621 N N . LYS A 1 80 ? 13.758 -16.188 -4.363 1 96.31 80 LYS A N 1
ATOM 622 C CA . LYS A 1 80 ? 12.992 -17.016 -3.434 1 96.31 80 LYS A CA 1
ATOM 623 C C . LYS A 1 80 ? 13.844 -17.438 -2.248 1 96.31 80 LYS A C 1
ATOM 625 O O . LYS A 1 80 ? 13.438 -17.297 -1.094 1 96.31 80 LYS A O 1
ATOM 630 N N . THR A 1 81 ? 15.008 -17.953 -2.535 1 96.69 81 THR A N 1
ATOM 631 C CA . THR A 1 81 ? 15.93 -18.422 -1.502 1 96.69 81 THR A CA 1
ATOM 632 C C . THR A 1 81 ? 16.312 -17.281 -0.568 1 96.69 81 THR A C 1
ATOM 634 O O . THR A 1 81 ? 16.328 -17.453 0.653 1 96.69 81 THR A O 1
ATOM 637 N N . ILE A 1 82 ? 16.625 -16.141 -1.122 1 96.75 82 ILE A N 1
ATOM 638 C CA . ILE A 1 82 ? 16.984 -14.984 -0.315 1 96.75 82 ILE A CA 1
ATOM 639 C C . ILE A 1 82 ? 15.828 -14.602 0.599 1 96.75 82 ILE A C 1
ATOM 641 O O . ILE A 1 82 ? 16.016 -14.336 1.789 1 96.75 82 ILE A O 1
ATOM 645 N N . ALA A 1 83 ? 14.648 -14.547 0.037 1 95.06 83 ALA A N 1
ATOM 646 C CA . ALA A 1 83 ? 13.477 -14.211 0.836 1 95.06 83 ALA A CA 1
ATOM 647 C C . ALA A 1 83 ? 13.312 -15.18 2.008 1 95.06 83 ALA A C 1
ATOM 649 O O . ALA A 1 83 ? 13.055 -14.758 3.137 1 95.06 83 ALA A O 1
ATOM 650 N N . LEU A 1 84 ? 13.523 -16.484 1.807 1 93.94 84 LEU A N 1
ATOM 651 C CA . LEU A 1 84 ? 13.383 -17.484 2.852 1 93.94 84 LEU A CA 1
ATOM 652 C C . LEU A 1 84 ? 14.469 -17.328 3.91 1 93.94 84 LEU A C 1
ATOM 654 O O . LEU A 1 84 ? 14.195 -17.438 5.109 1 93.94 84 LEU A O 1
ATOM 658 N N . MET A 1 85 ? 15.648 -16.984 3.48 1 94.62 85 MET A N 1
ATOM 659 C CA . MET A 1 85 ? 16.797 -16.906 4.379 1 94.62 85 MET A CA 1
ATOM 660 C C . MET A 1 85 ? 16.719 -15.648 5.246 1 94.62 85 MET A C 1
ATOM 662 O O . MET A 1 85 ? 17.312 -15.602 6.32 1 94.62 85 MET A O 1
ATOM 666 N N . THR A 1 86 ? 16 -14.688 4.797 1 93.94 86 THR A N 1
ATOM 667 C CA . THR A 1 86 ? 16.047 -13.398 5.473 1 93.94 86 THR A CA 1
ATOM 668 C C . THR A 1 86 ? 14.711 -13.102 6.164 1 93.94 86 THR A C 1
ATOM 670 O O . THR A 1 86 ? 14.531 -12.031 6.742 1 93.94 86 THR A O 1
ATOM 673 N N . ALA A 1 87 ? 13.797 -14.055 6.211 1 89.06 87 ALA A N 1
ATOM 674 C CA . ALA A 1 87 ? 12.438 -13.828 6.699 1 89.06 87 ALA A CA 1
ATOM 675 C C . ALA A 1 87 ? 12.414 -13.688 8.219 1 89.06 87 ALA A C 1
ATOM 677 O O . ALA A 1 87 ? 11.547 -13.008 8.773 1 89.06 87 ALA A O 1
ATOM 678 N N . ARG A 1 88 ? 13.375 -14.195 8.852 1 84.44 88 ARG A N 1
ATOM 679 C CA . ARG A 1 88 ? 13.305 -14.312 10.305 1 84.44 88 ARG A CA 1
ATOM 680 C C . ARG A 1 88 ? 13.922 -13.086 10.977 1 84.44 88 ARG A C 1
ATOM 682 O O . ARG A 1 88 ? 13.438 -12.641 12.023 1 84.44 88 ARG A O 1
ATOM 689 N N . GLU A 1 89 ? 14.961 -12.523 10.422 1 83.25 89 GLU A N 1
ATOM 690 C CA . GLU A 1 89 ? 15.75 -11.492 11.094 1 83.25 89 GLU A CA 1
ATOM 691 C C . GLU A 1 89 ? 15.203 -10.094 10.789 1 83.25 89 GLU A C 1
ATOM 693 O O . GLU A 1 89 ? 15.234 -9.648 9.641 1 83.25 89 GLU A O 1
ATOM 698 N N . PRO A 1 90 ? 14.828 -9.383 11.82 1 81.31 90 PRO A N 1
ATOM 699 C CA . PRO A 1 90 ? 14.266 -8.047 11.602 1 81.31 90 PRO A CA 1
ATOM 700 C C . PRO A 1 90 ? 15.219 -7.113 10.875 1 81.31 90 PRO A C 1
ATOM 702 O O . PRO A 1 90 ? 14.789 -6.297 10.055 1 81.31 90 PRO A O 1
ATOM 705 N N . ASN A 1 91 ? 16.484 -7.277 11.148 1 85.5 91 ASN A N 1
ATOM 706 C CA . ASN A 1 91 ? 17.469 -6.379 10.547 1 85.5 91 ASN A CA 1
ATOM 707 C C . ASN A 1 91 ? 17.656 -6.68 9.062 1 85.5 91 ASN A C 1
ATOM 709 O O . ASN A 1 91 ? 18.266 -5.891 8.336 1 85.5 91 ASN A O 1
ATOM 713 N N . GLN A 1 92 ? 17.078 -7.777 8.609 1 90.94 92 GLN A N 1
ATOM 714 C CA . GLN A 1 92 ? 17.203 -8.148 7.207 1 90.94 92 GLN A CA 1
ATOM 715 C C . GLN A 1 92 ? 15.898 -7.883 6.449 1 90.94 92 GLN A C 1
ATOM 717 O O . GLN A 1 92 ? 15.742 -8.32 5.309 1 90.94 92 GLN A O 1
ATOM 722 N N . ALA A 1 93 ? 15.039 -7.113 7.07 1 89.06 93 ALA A N 1
ATOM 723 C CA . ALA A 1 93 ? 13.719 -6.844 6.5 1 89.06 93 ALA A CA 1
ATOM 724 C C . ALA A 1 93 ? 13.836 -6.195 5.125 1 89.06 93 ALA A C 1
ATOM 726 O O . ALA A 1 93 ? 13.133 -6.586 4.188 1 89.06 93 ALA A O 1
ATOM 727 N N . PRO A 1 94 ? 14.75 -5.25 4.953 1 92 94 PRO A N 1
ATOM 728 C CA . PRO A 1 94 ? 14.828 -4.656 3.619 1 92 94 PRO A CA 1
ATOM 729 C C . PRO A 1 94 ? 15.234 -5.66 2.545 1 92 94 PRO A C 1
ATOM 731 O O . PRO A 1 94 ? 14.68 -5.648 1.442 1 92 94 PRO A O 1
ATOM 734 N N . ILE A 1 95 ? 16.156 -6.543 2.883 1 95.25 95 ILE A N 1
ATOM 735 C CA . ILE A 1 95 ? 16.578 -7.555 1.926 1 95.25 95 ILE A CA 1
ATOM 736 C C . ILE A 1 95 ? 15.422 -8.492 1.607 1 95.25 95 ILE A C 1
ATOM 738 O O . ILE A 1 95 ? 15.164 -8.797 0.441 1 95.25 95 ILE A O 1
ATOM 742 N N . PHE A 1 96 ? 14.711 -8.961 2.664 1 94.56 96 PHE A N 1
ATOM 743 C CA . PHE A 1 96 ? 13.539 -9.797 2.475 1 94.56 96 PHE A CA 1
ATOM 744 C C . PHE A 1 96 ? 12.531 -9.117 1.548 1 94.56 96 PHE A C 1
ATOM 746 O O . PHE A 1 96 ? 12.031 -9.742 0.607 1 94.56 96 PHE A O 1
ATOM 753 N N . ASN A 1 97 ? 12.258 -7.848 1.814 1 94.88 97 ASN A N 1
ATOM 754 C CA . ASN A 1 97 ? 11.234 -7.125 1.072 1 94.88 97 ASN A CA 1
ATOM 755 C C . ASN A 1 97 ? 11.547 -7.082 -0.42 1 94.88 97 ASN A C 1
ATOM 757 O O . ASN A 1 97 ? 10.688 -7.387 -1.249 1 94.88 97 ASN A O 1
ATOM 761 N N . TYR A 1 98 ? 12.727 -6.75 -0.764 1 96.56 98 TYR A N 1
ATOM 762 C CA . TYR A 1 98 ? 13.055 -6.586 -2.176 1 96.56 98 TYR A CA 1
ATOM 763 C C . TYR A 1 98 ? 13.156 -7.934 -2.873 1 96.56 98 TYR A C 1
ATOM 765 O O . TYR A 1 98 ? 12.711 -8.086 -4.016 1 96.56 98 TYR A O 1
ATOM 773 N N . ALA A 1 99 ? 13.711 -8.922 -2.162 1 97.12 99 ALA A N 1
ATOM 774 C CA . ALA A 1 99 ? 13.789 -10.266 -2.736 1 97.12 99 ALA A CA 1
ATOM 775 C C . ALA A 1 99 ? 12.398 -10.859 -2.932 1 97.12 99 ALA A C 1
ATOM 777 O O . ALA A 1 99 ? 12.086 -11.398 -3.996 1 97.12 99 ALA A O 1
ATOM 778 N N . SER A 1 100 ? 11.578 -10.758 -1.936 1 96.5 100 SER A N 1
ATOM 779 C CA . SER A 1 100 ? 10.227 -11.312 -1.983 1 96.5 100 SER A CA 1
ATOM 780 C C . SER A 1 100 ? 9.375 -10.609 -3.033 1 96.5 100 SER A C 1
ATOM 782 O O . SER A 1 100 ? 8.648 -11.258 -3.791 1 96.5 100 SER A O 1
ATOM 784 N N . MET A 1 101 ? 9.492 -9.281 -3.074 1 97.31 101 MET A N 1
ATOM 785 C CA . MET A 1 101 ? 8.727 -8.523 -4.062 1 97.31 101 MET A CA 1
ATOM 786 C C . MET A 1 101 ? 9.125 -8.922 -5.477 1 97.31 101 MET A C 1
ATOM 788 O O . MET A 1 101 ? 8.258 -9.086 -6.344 1 97.31 101 MET A O 1
ATOM 792 N N . ALA A 1 102 ? 10.422 -9.023 -5.711 1 98.06 102 ALA A N 1
ATOM 793 C CA . ALA A 1 102 ? 10.891 -9.453 -7.023 1 98.06 102 ALA A CA 1
ATOM 794 C C . ALA A 1 102 ? 10.352 -10.836 -7.375 1 98.06 102 ALA A C 1
ATOM 796 O O . ALA A 1 102 ? 9.875 -11.062 -8.492 1 98.06 102 ALA A O 1
ATOM 797 N N . HIS A 1 103 ? 10.422 -11.703 -6.41 1 97.88 103 HIS A N 1
ATOM 798 C CA . HIS A 1 103 ? 9.945 -13.07 -6.605 1 97.88 103 HIS A CA 1
ATOM 799 C C . HIS A 1 103 ? 8.445 -13.086 -6.883 1 97.88 103 HIS A C 1
ATOM 801 O O . HIS A 1 103 ? 8 -13.711 -7.852 1 97.88 103 HIS A O 1
ATOM 807 N N . ASN A 1 104 ? 7.66 -12.43 -6.016 1 97.88 104 ASN A N 1
ATOM 808 C CA . ASN A 1 104 ? 6.203 -12.445 -6.117 1 97.88 104 ASN A CA 1
ATOM 809 C C . ASN A 1 104 ? 5.727 -11.812 -7.422 1 97.88 104 ASN A C 1
ATOM 811 O O . ASN A 1 104 ? 4.809 -12.328 -8.062 1 97.88 104 ASN A O 1
ATOM 815 N N . ASN A 1 105 ? 6.309 -10.672 -7.762 1 98.56 105 ASN A N 1
ATOM 816 C CA . ASN A 1 105 ? 5.934 -9.984 -8.992 1 98.56 105 ASN A CA 1
ATOM 817 C C . ASN A 1 105 ? 6.246 -10.836 -10.227 1 98.56 105 ASN A C 1
ATOM 819 O O . ASN A 1 105 ? 5.461 -10.867 -11.172 1 98.56 105 ASN A O 1
ATOM 823 N N . HIS A 1 106 ? 7.406 -11.492 -10.195 1 98.31 106 HIS A N 1
ATOM 824 C CA . HIS A 1 106 ? 7.742 -12.422 -11.266 1 98.31 106 HIS A CA 1
ATOM 825 C C . HIS A 1 106 ? 6.734 -13.57 -11.336 1 98.31 106 HIS A C 1
ATOM 827 O O . HIS A 1 106 ? 6.309 -13.953 -12.43 1 98.31 106 HIS A O 1
ATOM 833 N N . PHE A 1 107 ? 6.395 -14.086 -10.18 1 98.19 107 PHE A N 1
ATOM 834 C CA . PHE A 1 107 ? 5.422 -15.164 -10.102 1 98.19 107 PHE A CA 1
ATOM 835 C C . PHE A 1 107 ? 4.098 -14.75 -10.734 1 98.19 107 PHE A C 1
ATOM 837 O O . PHE A 1 107 ? 3.504 -15.516 -11.5 1 98.19 107 PHE A O 1
ATOM 844 N N . PHE A 1 108 ? 3.627 -13.547 -10.508 1 98.69 108 PHE A N 1
ATOM 845 C CA . PHE A 1 108 ? 2.408 -12.984 -11.078 1 98.69 108 PHE A CA 1
ATOM 846 C C . PHE A 1 108 ? 2.465 -12.992 -12.602 1 98.69 108 PHE A C 1
ATOM 848 O O . PHE A 1 108 ? 1.559 -13.508 -13.258 1 98.69 108 PHE A O 1
ATOM 855 N N . PHE A 1 109 ? 3.525 -12.484 -13.164 1 98.5 109 PHE A N 1
ATOM 856 C CA . PHE A 1 109 ? 3.605 -12.328 -14.609 1 98.5 109 PHE A CA 1
ATOM 857 C C . PHE A 1 109 ? 3.861 -13.664 -15.289 1 98.5 109 PHE A C 1
ATOM 859 O O . PHE A 1 109 ? 3.461 -13.867 -16.438 1 98.5 109 PHE A O 1
ATOM 866 N N . GLN A 1 110 ? 4.531 -14.602 -14.547 1 97.38 110 GLN A N 1
ATOM 867 C CA . GLN A 1 110 ? 4.727 -15.945 -15.094 1 97.38 110 GLN A CA 1
ATOM 868 C C . GLN A 1 110 ? 3.406 -16.703 -15.172 1 97.38 110 GLN A C 1
ATOM 870 O O . GLN A 1 110 ? 3.279 -17.656 -15.938 1 97.38 110 GLN A O 1
ATOM 875 N N . GLY A 1 111 ? 2.471 -16.266 -14.422 1 97.81 111 GLY A N 1
ATOM 876 C CA . GLY A 1 111 ? 1.221 -17 -14.297 1 97.81 111 GLY A CA 1
ATOM 877 C C . GLY A 1 111 ? 0.181 -16.594 -15.32 1 97.81 111 GLY A C 1
ATOM 878 O O . GLY A 1 111 ? -0.925 -17.141 -15.344 1 97.81 111 GLY A O 1
ATOM 879 N N . ILE A 1 112 ? 0.509 -15.695 -16.188 1 97.88 112 ILE A N 1
ATOM 880 C CA . ILE A 1 112 ? -0.468 -15.258 -17.188 1 97.88 112 ILE A CA 1
ATOM 881 C C . ILE A 1 112 ? 0.038 -15.578 -18.594 1 97.88 112 ILE A C 1
ATOM 883 O O . ILE A 1 112 ? 1.243 -15.727 -18.797 1 97.88 112 ILE A O 1
ATOM 887 N N . ALA A 1 113 ? -0.918 -15.773 -19.484 1 97.62 113 ALA A N 1
ATOM 888 C CA . ALA A 1 113 ? -0.705 -15.945 -20.906 1 97.62 113 ALA A CA 1
ATOM 889 C C . ALA A 1 113 ? -1.602 -15 -21.719 1 97.62 113 ALA A C 1
ATOM 891 O O . ALA A 1 113 ? -2.697 -14.648 -21.266 1 97.62 113 ALA A O 1
ATOM 892 N N . PRO A 1 114 ? -1.142 -14.484 -22.859 1 96.62 114 PRO A N 1
ATOM 893 C CA . PRO A 1 114 ? -1.852 -13.453 -23.625 1 96.62 114 PRO A CA 1
ATOM 894 C C . PRO A 1 114 ? -3.322 -13.797 -23.844 1 96.62 114 PRO A C 1
ATOM 896 O O . PRO A 1 114 ? -4.184 -12.914 -23.781 1 96.62 114 PRO A O 1
ATOM 899 N N . GLU A 1 115 ? -3.645 -15.055 -24.047 1 96.44 115 GLU A N 1
ATOM 900 C CA . GLU A 1 115 ? -5.027 -15.461 -24.281 1 96.44 115 GLU A CA 1
ATOM 901 C C . GLU A 1 115 ? -5.516 -16.422 -23.203 1 96.44 115 GLU A C 1
ATOM 903 O O . GLU A 1 115 ? -6.551 -17.062 -23.359 1 96.44 115 GLU A O 1
ATOM 908 N N . GLY A 1 116 ? -4.793 -16.484 -22.141 1 97.62 116 GLY A N 1
ATOM 909 C CA . GLY A 1 116 ? -5.109 -17.531 -21.188 1 97.62 116 GLY A CA 1
ATOM 910 C C . GLY A 1 116 ? -4.965 -18.922 -21.766 1 97.62 116 GLY A C 1
ATOM 911 O O . GLY A 1 116 ? -4.613 -19.094 -22.922 1 97.62 116 GLY A O 1
ATOM 912 N N . THR A 1 117 ? -5.035 -19.922 -20.891 1 98.12 117 THR A N 1
ATOM 913 C CA . THR A 1 117 ? -5.07 -21.312 -21.344 1 98.12 117 THR A CA 1
ATOM 914 C C . THR A 1 117 ? -6.234 -22.062 -20.688 1 98.12 117 THR A C 1
ATOM 916 O O . THR A 1 117 ? -6.707 -21.672 -19.625 1 98.12 117 THR A O 1
ATOM 919 N N . PRO A 1 118 ? -6.707 -23.047 -21.391 1 97.88 118 PRO A N 1
ATOM 920 C CA . PRO A 1 118 ? -7.805 -23.797 -20.781 1 97.88 118 PRO A CA 1
ATOM 921 C C . PRO A 1 118 ? -7.379 -24.531 -19.5 1 97.88 118 PRO A C 1
ATOM 923 O O . PRO A 1 118 ? -6.227 -24.953 -19.391 1 97.88 118 PRO A O 1
ATOM 926 N N . MET A 1 119 ? -8.328 -24.641 -18.625 1 98.19 119 MET A N 1
ATOM 927 C CA . MET A 1 119 ? -8.094 -25.406 -17.406 1 98.19 119 MET A CA 1
ATOM 928 C C . MET A 1 119 ? -8.195 -26.906 -17.656 1 98.19 119 MET A C 1
ATOM 930 O O . MET A 1 119 ? -9.242 -27.391 -18.094 1 98.19 119 MET A O 1
ATOM 934 N N . PRO A 1 120 ? -7.07 -27.672 -17.406 1 97.94 120 PRO A N 1
ATOM 935 C CA . PRO A 1 120 ? -7.156 -29.125 -17.562 1 97.94 120 PRO A CA 1
ATOM 936 C C . PRO A 1 120 ? -8.219 -29.75 -16.672 1 97.94 120 PRO A C 1
ATOM 938 O O . PRO A 1 120 ? -8.414 -29.312 -15.531 1 97.94 120 PRO A O 1
ATOM 941 N N . ASP A 1 121 ? -8.812 -30.812 -17.125 1 97.25 121 ASP A N 1
ATOM 942 C CA . ASP A 1 121 ? -9.93 -31.469 -16.453 1 97.25 121 ASP A CA 1
ATOM 943 C C . ASP A 1 121 ? -9.523 -31.938 -15.062 1 97.25 121 ASP A C 1
ATOM 945 O O . ASP A 1 121 ? -10.305 -31.844 -14.109 1 97.25 121 ASP A O 1
ATOM 949 N N . ALA A 1 122 ? -8.32 -32.469 -14.938 1 96.44 122 ALA A N 1
ATOM 950 C CA . ALA A 1 122 ? -7.855 -32.969 -13.656 1 96.44 122 ALA A CA 1
ATOM 951 C C . ALA A 1 122 ? -7.781 -31.859 -12.617 1 96.44 122 ALA A C 1
ATOM 953 O O . ALA A 1 122 ? -8.188 -32.062 -11.469 1 96.44 122 ALA A O 1
ATOM 954 N N . LEU A 1 123 ? -7.316 -30.75 -13.031 1 97.75 123 LEU A N 1
ATOM 955 C CA . LEU A 1 123 ? -7.242 -29.594 -12.133 1 97.75 123 LEU A CA 1
ATOM 956 C C . LEU A 1 123 ? -8.641 -29.078 -11.789 1 97.75 123 LEU A C 1
ATOM 958 O O . LEU A 1 123 ? -8.93 -28.781 -10.633 1 97.75 123 LEU A O 1
ATOM 962 N N . ARG A 1 124 ? -9.461 -28.938 -12.781 1 98.06 124 ARG A N 1
ATOM 963 C CA . ARG A 1 124 ? -10.828 -28.484 -12.586 1 98.06 124 ARG A CA 1
ATOM 964 C C . ARG A 1 124 ? -11.531 -29.297 -11.508 1 98.06 124 ARG A C 1
ATOM 966 O O . ARG A 1 124 ? -12.156 -28.75 -10.602 1 98.06 124 ARG A O 1
ATOM 973 N N . SER A 1 125 ? -11.406 -30.594 -11.617 1 97.12 125 SER A N 1
ATOM 974 C CA . SER A 1 125 ? -12.055 -31.5 -10.68 1 97.12 125 SER A CA 1
ATOM 975 C C . SER A 1 125 ? -11.562 -31.25 -9.25 1 97.12 125 SER A C 1
ATOM 977 O O . SER A 1 125 ? -12.359 -31.203 -8.312 1 97.12 125 SER A O 1
ATOM 979 N N . GLU A 1 126 ? -10.273 -31.062 -9.086 1 96.5 126 GLU A N 1
ATOM 980 C CA . GLU A 1 126 ? -9.711 -30.844 -7.758 1 96.5 126 GLU A CA 1
ATOM 981 C C . GLU A 1 126 ? -10.148 -29.484 -7.195 1 96.5 126 GLU A C 1
ATOM 983 O O . GLU A 1 126 ? -10.516 -29.391 -6.02 1 96.5 126 GLU A O 1
ATOM 988 N N . LEU A 1 127 ? -10.125 -28.5 -8.023 1 97.88 127 LEU A N 1
ATOM 989 C CA . LEU A 1 127 ? -10.516 -27.172 -7.57 1 97.88 127 LEU A CA 1
ATOM 990 C C . LEU A 1 127 ? -12 -27.141 -7.203 1 97.88 127 LEU A C 1
ATOM 992 O O . LEU A 1 127 ? -12.383 -26.5 -6.219 1 97.88 127 LEU A O 1
ATOM 996 N N . GLU A 1 128 ? -12.828 -27.812 -7.977 1 97.75 128 GLU A N 1
ATOM 997 C CA . GLU A 1 128 ? -14.258 -27.859 -7.68 1 97.75 128 GLU A CA 1
ATOM 998 C C . GLU A 1 128 ? -14.531 -28.609 -6.383 1 97.75 128 GLU A C 1
ATOM 1000 O O . GLU A 1 128 ? -15.477 -28.297 -5.664 1 97.75 128 GLU A O 1
ATOM 1005 N N . ALA A 1 129 ? -13.711 -29.547 -6.082 1 95.94 129 ALA A N 1
ATOM 1006 C CA . ALA A 1 129 ? -13.852 -30.266 -4.816 1 95.94 129 ALA A CA 1
ATOM 1007 C C . ALA A 1 129 ? -13.57 -29.344 -3.633 1 95.94 129 ALA A C 1
ATOM 1009 O O . ALA A 1 129 ? -14.195 -29.484 -2.574 1 95.94 129 ALA A O 1
ATOM 1010 N N . SER A 1 130 ? -12.695 -28.422 -3.848 1 95.25 130 SER A N 1
ATOM 1011 C CA . SER A 1 130 ? -12.312 -27.516 -2.768 1 95.25 130 SER A CA 1
ATOM 1012 C C . SER A 1 130 ? -13.227 -26.297 -2.705 1 95.25 130 SER A C 1
ATOM 1014 O O . SER A 1 130 ? -13.445 -25.734 -1.633 1 95.25 130 SER A O 1
ATOM 1016 N N . PHE A 1 131 ? -13.812 -25.781 -3.844 1 96.56 131 PHE A N 1
ATOM 1017 C CA . PHE A 1 131 ? -14.516 -24.5 -3.889 1 96.56 131 PHE A CA 1
ATOM 1018 C C . PHE A 1 131 ? -15.945 -24.688 -4.367 1 96.56 131 PHE A C 1
ATOM 1020 O O . PHE A 1 131 ? -16.688 -23.719 -4.504 1 96.56 131 PHE A O 1
ATOM 1027 N N . SER A 1 132 ? -16.375 -25.859 -4.574 1 95.44 132 SER A N 1
ATOM 1028 C CA . SER A 1 132 ? -17.703 -26.234 -5.055 1 95.44 132 SER A CA 1
ATOM 1029 C C . SER A 1 132 ? -17.812 -26.078 -6.566 1 95.44 132 SER A C 1
ATOM 1031 O O . SER A 1 132 ? -18.25 -26.984 -7.266 1 95.44 132 SER A O 1
ATOM 1033 N N . SER A 1 133 ? -17.438 -24.875 -7.086 1 97.88 133 SER A N 1
ATOM 1034 C CA . SER A 1 133 ? -17.391 -24.609 -8.523 1 97.88 133 SER A CA 1
ATOM 1035 C C . SER A 1 133 ? -16.266 -23.656 -8.883 1 97.88 133 SER A C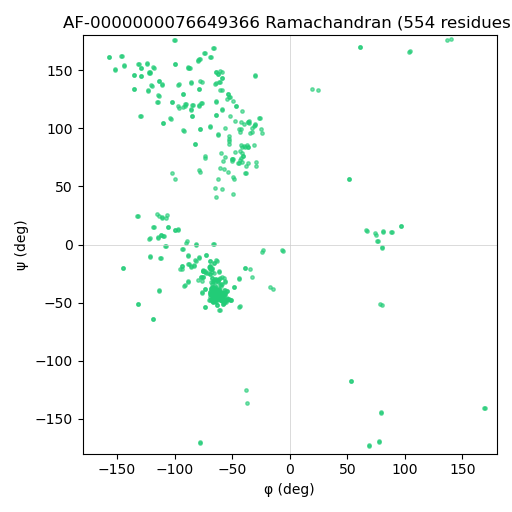 1
ATOM 1037 O O . SER A 1 133 ? -15.758 -22.938 -8.023 1 97.88 133 SER A O 1
ATOM 1039 N N . ILE A 1 134 ? -15.938 -23.672 -10.156 1 98.44 134 ILE A N 1
ATOM 1040 C CA . ILE A 1 134 ? -14.922 -22.75 -10.633 1 98.44 134 ILE A CA 1
ATOM 1041 C C . ILE A 1 134 ? -15.453 -21.312 -10.539 1 98.44 134 ILE A C 1
ATOM 1043 O O . ILE A 1 134 ? -14.703 -20.391 -10.234 1 98.44 134 ILE A O 1
ATOM 1047 N N . GLU A 1 135 ? -16.703 -21.125 -10.789 1 98.31 135 GLU A N 1
ATOM 1048 C CA . GLU A 1 135 ? -17.328 -19.812 -10.664 1 98.31 135 GLU A CA 1
ATOM 1049 C C . GLU A 1 135 ? -17.25 -19.312 -9.219 1 98.31 135 GLU A C 1
ATOM 1051 O O . GLU A 1 135 ? -17 -18.125 -8.984 1 98.31 135 GLU A O 1
ATOM 1056 N N . THR A 1 136 ? -17.469 -20.172 -8.273 1 98.06 136 THR A N 1
ATOM 1057 C CA . THR A 1 136 ? -17.344 -19.797 -6.871 1 98.06 136 THR A CA 1
ATOM 1058 C C . THR A 1 136 ? -15.906 -19.391 -6.547 1 98.06 136 THR A C 1
ATOM 1060 O O . THR A 1 136 ? -15.68 -18.406 -5.855 1 98.06 136 THR A O 1
ATOM 1063 N N . LEU A 1 137 ? -14.945 -20.203 -7.066 1 98.44 137 LEU A N 1
ATOM 1064 C CA . LEU A 1 137 ? -13.539 -19.859 -6.891 1 98.44 137 LEU A CA 1
ATOM 1065 C C . LEU A 1 137 ? -13.242 -18.469 -7.465 1 98.44 137 LEU A C 1
ATOM 1067 O O . LEU A 1 137 ? -12.633 -17.641 -6.797 1 98.44 137 LEU A O 1
ATOM 1071 N N . ARG A 1 138 ? -13.672 -18.234 -8.68 1 98.5 138 ARG A N 1
ATOM 1072 C CA . ARG A 1 138 ? -13.453 -16.953 -9.336 1 98.5 138 ARG A CA 1
ATOM 1073 C C . ARG A 1 138 ? -14.031 -15.805 -8.508 1 98.5 138 ARG A C 1
ATOM 1075 O O . ARG A 1 138 ? -13.359 -14.805 -8.266 1 98.5 138 ARG A O 1
ATOM 1082 N N . ARG A 1 139 ? -15.242 -15.914 -8.07 1 98.06 139 ARG A N 1
ATOM 1083 C CA . ARG A 1 139 ? -15.93 -14.875 -7.309 1 98.06 139 ARG A CA 1
ATOM 1084 C C . ARG A 1 139 ? -15.219 -14.617 -5.984 1 98.06 139 ARG A C 1
ATOM 1086 O O . ARG A 1 139 ? -15.016 -13.461 -5.598 1 98.06 139 ARG A O 1
ATOM 1093 N N . GLU A 1 140 ? -14.867 -15.711 -5.309 1 97.5 140 GLU A N 1
ATOM 1094 C CA . GLU A 1 140 ? -14.148 -15.562 -4.047 1 97.5 140 GLU A CA 1
ATOM 1095 C C . GLU A 1 140 ? -12.812 -14.852 -4.25 1 97.5 140 GLU A C 1
ATOM 1097 O O . GLU A 1 140 ? -12.414 -14.023 -3.43 1 97.5 140 GLU A O 1
ATOM 1102 N N . PHE A 1 141 ? -12.172 -15.242 -5.328 1 97.62 141 PHE A N 1
ATOM 1103 C CA . PHE A 1 141 ? -10.898 -14.617 -5.645 1 97.62 141 PHE A CA 1
ATOM 1104 C C . PHE A 1 141 ? -11.055 -13.109 -5.812 1 97.62 141 PHE A C 1
ATOM 1106 O O . PHE A 1 141 ? -10.328 -12.328 -5.191 1 97.62 141 PHE A O 1
ATOM 1113 N N . ILE A 1 142 ? -12.047 -12.68 -6.57 1 97.56 142 ILE A N 1
ATOM 1114 C CA . ILE A 1 142 ? -12.266 -11.273 -6.902 1 97.56 142 ILE A CA 1
ATOM 1115 C C . ILE A 1 142 ? -12.711 -10.516 -5.656 1 97.56 142 ILE A C 1
ATOM 1117 O O . ILE A 1 142 ? -12.219 -9.422 -5.375 1 97.56 142 ILE A O 1
ATOM 1121 N N . ILE A 1 143 ? -13.555 -11.086 -4.867 1 95.75 143 ILE A N 1
ATOM 1122 C CA . ILE A 1 143 ? -14.07 -10.438 -3.662 1 95.75 143 ILE A CA 1
ATOM 1123 C C . ILE A 1 143 ? -12.945 -10.266 -2.645 1 95.75 143 ILE A C 1
ATOM 1125 O O . ILE A 1 143 ? -12.812 -9.203 -2.037 1 95.75 143 ILE A O 1
ATOM 1129 N N . THR A 1 144 ? -12.141 -11.328 -2.484 1 95.19 144 THR A N 1
ATOM 1130 C CA . THR A 1 144 ? -11.039 -11.273 -1.532 1 95.19 144 THR A CA 1
ATOM 1131 C C . THR A 1 144 ? -10.023 -10.211 -1.946 1 95.19 144 THR A C 1
ATOM 1133 O O . THR A 1 144 ? -9.594 -9.398 -1.124 1 95.19 144 THR A O 1
ATOM 1136 N N . ALA A 1 145 ? -9.688 -10.227 -3.219 1 96.12 145 ALA A N 1
ATOM 1137 C CA . ALA A 1 145 ? -8.758 -9.219 -3.729 1 96.12 145 ALA A CA 1
ATOM 1138 C C . ALA A 1 145 ? -9.305 -7.812 -3.529 1 96.12 145 ALA A C 1
ATOM 1140 O O . ALA A 1 145 ? -8.578 -6.91 -3.1 1 96.12 145 ALA A O 1
ATOM 1141 N N . SER A 1 146 ? -10.586 -7.645 -3.807 1 93.62 146 SER A N 1
ATOM 1142 C CA . SER A 1 146 ? -11.227 -6.34 -3.713 1 93.62 146 SER A CA 1
ATOM 1143 C C . SER A 1 146 ? -11.297 -5.859 -2.266 1 93.62 146 SER A C 1
ATOM 1145 O O . SER A 1 146 ? -11.273 -4.656 -2 1 93.62 146 SER A O 1
ATOM 1147 N N . ALA A 1 147 ? -11.359 -6.812 -1.364 1 90.88 147 ALA A N 1
ATOM 1148 C CA . ALA A 1 147 ? -11.523 -6.484 0.049 1 90.88 147 ALA A CA 1
ATOM 1149 C C . ALA A 1 147 ? -10.18 -6.145 0.693 1 90.88 147 ALA A C 1
ATOM 1151 O O . ALA A 1 147 ? -10.133 -5.605 1.802 1 90.88 147 ALA A O 1
ATOM 1152 N N . MET A 1 148 ? -9.117 -6.523 0.074 1 92.56 148 MET A N 1
ATOM 1153 C CA . MET A 1 148 ? -7.801 -6.172 0.59 1 92.56 148 MET A CA 1
ATOM 1154 C C . MET A 1 148 ? -7.598 -4.66 0.578 1 92.56 148 MET A C 1
ATOM 1156 O O . MET A 1 148 ? -7.488 -4.055 -0.488 1 92.56 148 MET A O 1
ATOM 1160 N N . PHE A 1 149 ? -7.543 -4.086 1.761 1 91.69 149 PHE A N 1
ATOM 1161 C CA . PHE A 1 149 ? -7.336 -2.645 1.837 1 91.69 149 PHE A CA 1
ATOM 1162 C C . PHE A 1 149 ? -5.891 -2.289 1.498 1 91.69 149 PHE A C 1
ATOM 1164 O O . PHE A 1 149 ? -5.641 -1.39 0.692 1 91.69 149 PHE A O 1
ATOM 1171 N N . GLY A 1 150 ? -4.973 -2.928 2.205 1 92.38 150 GLY A N 1
ATOM 1172 C CA . GLY A 1 150 ? -3.562 -2.762 1.886 1 92.38 150 GLY A CA 1
ATOM 1173 C C . GLY A 1 150 ? -3.117 -3.596 0.699 1 92.38 150 GLY A C 1
ATOM 1174 O O . GLY A 1 150 ? -3.701 -4.645 0.417 1 92.38 150 GLY A O 1
ATOM 1175 N N . PRO A 1 151 ? -2.053 -3.172 0.107 1 95.56 151 PRO A N 1
ATOM 1176 C CA . PRO A 1 151 ? -1.581 -3.916 -1.063 1 95.56 151 PRO A CA 1
ATOM 1177 C C . PRO A 1 151 ? -0.85 -5.203 -0.688 1 95.56 151 PRO A C 1
ATOM 1179 O O . PRO A 1 151 ? -0.362 -5.336 0.437 1 95.56 151 PRO A O 1
ATOM 1182 N N . GLY A 1 152 ? -0.76 -6.082 -1.575 1 96.19 152 GLY A N 1
ATOM 1183 C CA . GLY A 1 152 ? -0.067 -7.359 -1.477 1 96.19 152 GLY A CA 1
ATOM 1184 C C . GLY A 1 152 ? -0.367 -8.289 -2.633 1 96.19 152 GLY A C 1
ATOM 1185 O O . GLY A 1 152 ? -0.378 -7.871 -3.791 1 96.19 152 GLY A O 1
ATOM 1186 N N . PHE A 1 153 ? -0.49 -9.539 -2.227 1 97.38 153 PHE A N 1
ATOM 1187 C CA . PHE A 1 153 ? -0.746 -10.578 -3.215 1 97.38 153 PHE A CA 1
ATOM 1188 C C . PHE A 1 153 ? -1.831 -11.531 -2.729 1 97.38 153 PHE A C 1
ATOM 1190 O O . PHE A 1 153 ? -1.969 -11.766 -1.525 1 97.38 153 PHE A O 1
ATOM 1197 N N . LEU A 1 154 ? -2.613 -12.008 -3.641 1 97.44 154 LEU A N 1
ATOM 1198 C CA . LEU A 1 154 ? -3.568 -13.078 -3.352 1 97.44 154 LEU A CA 1
ATOM 1199 C C . LEU A 1 154 ? -3.207 -14.352 -4.105 1 97.44 154 LEU A C 1
ATOM 1201 O O . LEU A 1 154 ? -3.125 -14.344 -5.336 1 97.44 154 LEU A O 1
ATOM 1205 N N . TRP A 1 155 ? -3.021 -15.422 -3.312 1 97.56 155 TRP A N 1
ATOM 1206 C CA . TRP A 1 155 ? -2.488 -16.672 -3.852 1 97.56 155 TRP A CA 1
ATOM 1207 C C . TRP A 1 155 ? -3.553 -17.766 -3.855 1 97.56 155 TRP A C 1
ATOM 1209 O O . TRP A 1 155 ? -4.324 -17.891 -2.902 1 97.56 155 TRP A O 1
ATOM 1219 N N . LEU A 1 156 ? -3.625 -18.516 -4.914 1 98.06 156 LEU A N 1
ATOM 1220 C CA . LEU A 1 156 ? -4.121 -19.875 -4.828 1 98.06 156 LEU A CA 1
ATOM 1221 C C . LEU A 1 156 ? -3.01 -20.844 -4.418 1 98.06 156 LEU A C 1
ATOM 1223 O O . LEU A 1 156 ? -1.976 -20.922 -5.086 1 98.06 156 LEU A O 1
ATOM 1227 N N . VAL A 1 157 ? -3.191 -21.516 -3.311 1 96.62 157 VAL A N 1
ATOM 1228 C CA . VAL A 1 157 ? -2.158 -22.422 -2.816 1 96.62 157 VAL A CA 1
ATOM 1229 C C . VAL A 1 157 ? -2.732 -23.828 -2.67 1 96.62 157 VAL A C 1
ATOM 1231 O O . VAL A 1 157 ? -3.939 -24 -2.48 1 96.62 157 VAL A O 1
ATOM 1234 N N . LYS A 1 158 ? -1.922 -24.75 -2.863 1 95.62 158 LYS A N 1
ATOM 1235 C CA . LYS A 1 158 ? -2.213 -26.141 -2.516 1 95.62 158 LYS A CA 1
ATOM 1236 C C . LYS A 1 158 ? -1.625 -26.5 -1.155 1 95.62 158 LYS A C 1
ATOM 1238 O O . LYS A 1 158 ? -0.411 -26.422 -0.957 1 95.62 158 LYS A O 1
ATOM 1243 N N . ALA A 1 159 ? -2.494 -26.875 -0.202 1 90.44 159 ALA A N 1
ATOM 1244 C CA . ALA A 1 159 ? -2.084 -27.109 1.179 1 90.44 159 ALA A CA 1
ATOM 1245 C C . ALA A 1 159 ? -2.096 -28.609 1.497 1 90.44 159 ALA A C 1
ATOM 1247 O O . ALA A 1 159 ? -2.215 -29 2.66 1 90.44 159 ALA A O 1
ATOM 1248 N N . GLY A 1 160 ? -2.002 -29.438 0.598 1 89.06 160 GLY A N 1
ATOM 1249 C CA . GLY A 1 160 ? -2.076 -30.891 0.678 1 89.06 160 GLY A CA 1
ATOM 1250 C C . GLY A 1 160 ? -2.848 -31.516 -0.471 1 89.06 160 GLY A C 1
ATOM 1251 O O . GLY A 1 160 ? -3.348 -30.797 -1.347 1 89.06 160 GLY A O 1
ATOM 1252 N N . PRO A 1 161 ? -2.863 -32.75 -0.449 1 86.88 161 PRO A N 1
ATOM 1253 C CA . PRO A 1 161 ? -3.578 -33.406 -1.552 1 86.88 161 PRO A CA 1
ATOM 1254 C C . PRO A 1 161 ? -5.047 -33 -1.629 1 86.88 161 PRO A C 1
ATOM 1256 O O . PRO A 1 161 ? -5.789 -33.156 -0.659 1 86.88 161 PRO A O 1
ATOM 1259 N N . GLY A 1 162 ? -5.363 -32.375 -2.715 1 88.94 162 GLY A N 1
ATOM 1260 C CA . GLY A 1 162 ? -6.746 -31.984 -2.963 1 88.94 162 GLY A CA 1
ATOM 1261 C C . GLY A 1 162 ? -7.203 -30.812 -2.117 1 88.94 162 GLY A C 1
ATOM 1262 O O . GLY A 1 162 ? -8.398 -30.547 -2.023 1 88.94 162 GLY A O 1
ATOM 1263 N N . ASP A 1 163 ? -6.336 -30.188 -1.446 1 93.56 163 ASP A N 1
ATOM 1264 C CA . ASP A 1 163 ? -6.676 -29.062 -0.582 1 93.56 163 ASP A CA 1
ATOM 1265 C C . ASP A 1 163 ? -6.141 -27.75 -1.156 1 93.56 163 ASP A C 1
ATOM 1267 O O . ASP A 1 163 ? -4.938 -27.5 -1.102 1 93.56 163 ASP A O 1
ATOM 1271 N N . TYR A 1 164 ? -7.043 -27 -1.691 1 96.25 164 TYR A N 1
ATOM 1272 C CA . TYR A 1 164 ? -6.707 -25.719 -2.293 1 96.25 164 TYR A CA 1
ATOM 1273 C C . TYR A 1 164 ? -7.32 -24.562 -1.502 1 96.25 164 TYR A C 1
ATOM 1275 O O . TYR A 1 164 ? -8.453 -24.656 -1.027 1 96.25 164 TYR A O 1
ATOM 1283 N N . ARG A 1 165 ? -6.547 -23.453 -1.355 1 95 165 ARG A N 1
ATOM 1284 C CA . ARG A 1 165 ? -6.992 -22.312 -0.554 1 95 165 ARG A CA 1
ATOM 1285 C C . ARG A 1 165 ? -6.535 -21 -1.169 1 95 165 ARG A C 1
ATOM 1287 O O . ARG A 1 165 ? -5.555 -20.953 -1.915 1 95 165 ARG A O 1
ATOM 1294 N N . LEU A 1 166 ? -7.301 -20 -0.862 1 95.62 166 LEU A N 1
ATOM 1295 C CA . LEU A 1 166 ? -6.867 -18.641 -1.155 1 95.62 166 LEU A CA 1
ATOM 1296 C C . LEU A 1 166 ? -6.141 -18.031 0.04 1 95.62 166 LEU A C 1
ATOM 1298 O O . LEU A 1 166 ? -6.605 -18.141 1.176 1 95.62 166 LEU A O 1
ATOM 1302 N N . LEU A 1 167 ? -4.98 -17.484 -0.226 1 93.56 167 LEU A N 1
ATOM 1303 C CA . LEU A 1 167 ? -4.148 -16.938 0.835 1 93.56 167 LEU A CA 1
ATOM 1304 C C . LEU A 1 167 ? -3.693 -15.523 0.483 1 93.56 167 LEU A C 1
ATOM 1306 O O . LEU A 1 167 ? -2.855 -15.336 -0.402 1 93.56 167 LEU A O 1
ATOM 1310 N N . PRO A 1 168 ? -4.219 -14.484 1.205 1 92.94 168 PRO A N 1
ATOM 1311 C CA . PRO A 1 168 ? -3.668 -13.141 1.029 1 92.94 168 PRO A CA 1
ATOM 1312 C C . PRO A 1 168 ? -2.354 -12.938 1.779 1 92.94 168 PRO A C 1
ATOM 1314 O O . PRO A 1 168 ? -2.182 -13.461 2.885 1 92.94 168 PRO A O 1
ATOM 1317 N N . THR A 1 169 ? -1.421 -12.383 1.157 1 92.62 169 THR A N 1
ATOM 1318 C CA . THR A 1 169 ? -0.219 -11.859 1.797 1 92.62 169 THR A CA 1
ATOM 1319 C C . THR A 1 169 ? -0.079 -10.367 1.543 1 92.62 169 THR A C 1
ATOM 1321 O O . THR A 1 169 ? -0.372 -9.883 0.446 1 92.62 169 THR A O 1
ATOM 1324 N N . TYR A 1 170 ? 0.27 -9.656 2.541 1 91 170 TYR A N 1
ATOM 1325 C CA . TYR A 1 170 ? 0.329 -8.211 2.412 1 91 170 TYR A CA 1
ATOM 1326 C C . TYR A 1 170 ? 1.761 -7.738 2.186 1 91 170 TYR A C 1
ATOM 1328 O O . TYR A 1 170 ? 2.713 -8.453 2.504 1 91 170 TYR A O 1
ATOM 1336 N N . LEU A 1 171 ? 1.839 -6.602 1.581 1 92.94 171 LEU A N 1
ATOM 1337 C CA . LEU A 1 171 ? 3.127 -5.996 1.259 1 92.94 171 LEU A CA 1
ATOM 1338 C C . LEU A 1 171 ? 4.012 -6.973 0.493 1 92.94 171 LEU A C 1
ATOM 1340 O O . LEU A 1 171 ? 3.646 -7.43 -0.594 1 92.94 171 LEU A O 1
ATOM 1344 N N . ALA A 1 172 ? 5.145 -7.332 1.083 1 93.94 172 ALA A N 1
ATOM 1345 C CA . ALA A 1 172 ? 6.055 -8.227 0.376 1 93.94 172 ALA A CA 1
ATOM 1346 C C . ALA A 1 172 ? 5.902 -9.664 0.864 1 93.94 172 ALA A C 1
ATOM 1348 O O . ALA A 1 172 ? 6.711 -10.531 0.523 1 93.94 172 ALA A O 1
ATOM 1349 N N . GLY A 1 173 ? 4.859 -9.938 1.616 1 91.94 173 GLY A N 1
ATOM 1350 C CA . GLY A 1 173 ? 4.664 -11.281 2.121 1 91.94 173 GLY A CA 1
ATOM 1351 C C . GLY A 1 173 ? 4.559 -12.32 1.021 1 91.94 173 GLY A C 1
ATOM 1352 O O . GLY A 1 173 ? 3.998 -12.055 -0.043 1 91.94 173 GLY A O 1
ATOM 1353 N N . SER A 1 174 ? 5.129 -13.477 1.334 1 91 174 SER A N 1
ATOM 1354 C CA . SER A 1 174 ? 5.062 -14.602 0.406 1 91 174 SER A CA 1
ATOM 1355 C C . SER A 1 174 ? 4.453 -15.828 1.07 1 91 174 SER A C 1
ATOM 1357 O O . SER A 1 174 ? 4.504 -15.969 2.295 1 91 174 SER A O 1
ATOM 1359 N N . PRO A 1 175 ? 3.906 -16.719 0.348 1 90.81 175 PRO A N 1
ATOM 1360 C CA . PRO A 1 175 ? 3.084 -17.797 0.905 1 90.81 175 PRO A CA 1
ATOM 1361 C C . PRO A 1 175 ? 3.916 -18.953 1.446 1 90.81 175 PRO A C 1
ATOM 1363 O O . PRO A 1 175 ? 3.365 -19.906 2.006 1 90.81 175 PRO A O 1
ATOM 1366 N N . TYR A 1 176 ? 5.152 -18.875 1.383 1 90.81 176 TYR A N 1
ATOM 1367 C CA . TYR A 1 176 ? 6 -20.016 1.728 1 90.81 176 TYR A CA 1
ATOM 1368 C C . TYR A 1 176 ? 6.113 -20.172 3.238 1 90.81 176 TYR A C 1
ATOM 1370 O O . TYR A 1 176 ? 6.34 -19.188 3.955 1 90.81 176 TYR A O 1
ATOM 1378 N N . PRO A 1 177 ? 6.086 -21.438 3.678 1 80.81 177 PRO A N 1
ATOM 1379 C CA . PRO A 1 177 ? 6.195 -21.672 5.117 1 80.81 177 PRO A CA 1
ATOM 1380 C C . PRO A 1 177 ? 7.5 -21.156 5.707 1 80.81 177 PRO A C 1
ATOM 1382 O O . PRO A 1 177 ? 7.527 -20.703 6.855 1 80.81 177 PRO A O 1
ATOM 1385 N N . GLY A 1 178 ? 8.5 -21.266 4.941 1 76.81 178 GLY A N 1
ATOM 1386 C CA . GLY A 1 178 ? 9.781 -20.766 5.41 1 76.81 178 GLY A CA 1
ATOM 1387 C C . GLY A 1 178 ? 9.797 -19.266 5.645 1 76.81 178 GLY A C 1
ATOM 1388 O O . GLY A 1 178 ? 10.711 -18.75 6.293 1 76.81 178 GLY A O 1
ATOM 1389 N N . ALA A 1 179 ? 8.773 -18.609 5.121 1 74.88 179 ALA A N 1
ATOM 1390 C CA . ALA A 1 179 ? 8.68 -17.172 5.297 1 74.88 179 ALA A CA 1
ATOM 1391 C C . ALA A 1 179 ? 7.52 -16.812 6.223 1 74.88 179 ALA A C 1
ATOM 1393 O O . ALA A 1 179 ? 7 -15.688 6.168 1 74.88 179 ALA A O 1
ATOM 1394 N N . HIS A 1 180 ? 7.125 -17.703 7.047 1 71.94 180 HIS A N 1
ATOM 1395 C CA . HIS A 1 180 ? 5.918 -17.531 7.852 1 71.94 180 HIS A CA 1
ATOM 1396 C C . HIS A 1 180 ? 6.031 -16.328 8.781 1 71.94 180 HIS A C 1
ATOM 1398 O O . HIS A 1 180 ? 5.02 -15.734 9.148 1 71.94 180 HIS A O 1
ATOM 1404 N N . TRP A 1 181 ? 7.215 -15.984 9.055 1 68.06 181 TRP A N 1
ATOM 1405 C CA . TRP A 1 181 ? 7.43 -14.844 9.945 1 68.06 181 TRP A CA 1
ATOM 1406 C C . TRP A 1 181 ? 7.012 -13.547 9.266 1 68.06 181 TRP A C 1
ATOM 1408 O O . TRP A 1 181 ? 6.785 -12.531 9.938 1 68.06 181 TRP A O 1
ATOM 1418 N N . ARG A 1 182 ? 6.906 -13.594 7.965 1 69.94 182 ARG A N 1
ATOM 1419 C CA . ARG A 1 182 ? 6.586 -12.398 7.191 1 69.94 182 ARG A CA 1
ATOM 1420 C C . ARG A 1 182 ? 5.473 -12.68 6.188 1 69.94 182 ARG A C 1
ATOM 1422 O O . ARG A 1 182 ? 5.445 -12.086 5.105 1 69.94 182 ARG A O 1
ATOM 1429 N N . ALA A 1 183 ? 4.73 -13.688 6.582 1 60.72 183 ALA A N 1
ATOM 1430 C CA . ALA A 1 183 ? 3.658 -14.031 5.652 1 60.72 183 ALA A CA 1
ATOM 1431 C C . ALA A 1 183 ? 2.646 -12.898 5.531 1 60.72 183 ALA A C 1
ATOM 1433 O O . ALA A 1 183 ? 2.105 -12.656 4.449 1 60.72 183 ALA A O 1
ATOM 1434 N N . GLN A 1 184 ? 2.498 -12.102 6.672 1 60 184 GLN A N 1
ATOM 1435 C CA . GLN A 1 184 ? 1.663 -10.906 6.719 1 60 184 GLN A CA 1
ATOM 1436 C C . GLN A 1 184 ? 0.255 -11.203 6.211 1 60 184 GLN A C 1
ATOM 1438 O O . GLN A 1 184 ? -0.251 -10.5 5.332 1 60 184 GLN A O 1
ATOM 1443 N N . THR A 1 185 ? -0.369 -12.125 6.801 1 56.47 185 THR A N 1
ATOM 1444 C CA . THR A 1 185 ? -1.622 -12.648 6.27 1 56.47 185 THR A CA 1
ATOM 1445 C C . THR A 1 185 ? -2.795 -11.758 6.672 1 56.47 185 THR A C 1
ATOM 1447 O O . THR A 1 185 ? -3.924 -11.969 6.227 1 56.47 185 THR A O 1
ATOM 1450 N N . THR A 1 186 ? -2.51 -10.852 7.637 1 55.62 186 THR A N 1
ATOM 1451 C CA . THR A 1 186 ? -3.57 -9.953 8.078 1 55.62 186 THR A CA 1
ATOM 1452 C C . THR A 1 186 ? -3.152 -8.5 7.91 1 55.62 186 THR A C 1
ATOM 1454 O O . THR A 1 186 ? -1.991 -8.148 8.141 1 55.62 186 THR A O 1
ATOM 1457 N N . ASP A 1 187 ? -4.062 -7.832 7.348 1 58.31 187 ASP A N 1
ATOM 1458 C CA . ASP A 1 187 ? -3.852 -6.391 7.355 1 58.31 187 ASP A CA 1
ATOM 1459 C C . ASP A 1 187 ? -3.988 -5.824 8.766 1 58.31 187 ASP A C 1
ATOM 1461 O O . ASP A 1 187 ? -5.02 -6.008 9.422 1 58.31 187 ASP A O 1
ATOM 1465 N N . MET A 1 188 ? -2.904 -5.555 9.406 1 53 188 MET A N 1
ATOM 1466 C CA . MET A 1 188 ? -3.006 -5.016 10.758 1 53 188 MET A CA 1
ATOM 1467 C C . MET A 1 188 ? -4.168 -4.031 10.867 1 53 188 MET A C 1
ATOM 1469 O O . MET A 1 188 ? -4.645 -3.746 11.969 1 53 188 MET A O 1
ATOM 1473 N N . ASN A 1 189 ? -4.551 -3.564 9.773 1 53.25 189 ASN A N 1
ATOM 1474 C CA . ASN A 1 189 ? -5.668 -2.627 9.805 1 53.25 189 ASN A CA 1
ATOM 1475 C C . ASN A 1 189 ? -6.977 -3.324 10.172 1 53.25 189 ASN A C 1
ATOM 1477 O O . ASN A 1 189 ? -7.926 -2.682 10.617 1 53.25 189 ASN A O 1
ATOM 1481 N N . ALA A 1 190 ? -6.953 -4.527 10.008 1 53.78 190 ALA A N 1
ATOM 1482 C CA . ALA A 1 190 ? -8.164 -5.273 10.352 1 53.78 190 ALA A CA 1
ATOM 1483 C C . ALA A 1 190 ? -8.102 -5.785 11.789 1 53.78 190 ALA A C 1
ATOM 1485 O O . ALA A 1 190 ? -9.078 -6.336 12.297 1 53.78 190 ALA A O 1
ATOM 1486 N N . VAL A 1 191 ? -6.875 -5.527 12.5 1 48.31 191 VAL A N 1
ATOM 1487 C CA . VAL A 1 191 ? -6.699 -6.055 13.844 1 48.31 191 VAL A CA 1
ATOM 1488 C C . VAL A 1 191 ? -7.152 -5.02 14.867 1 48.31 191 VAL A C 1
ATOM 1490 O O . VAL A 1 191 ? -6.656 -3.889 14.883 1 48.31 191 VAL A O 1
ATOM 1493 N N . GLY A 1 192 ? -8.391 -5.094 15.43 1 44.12 192 GLY A N 1
ATOM 1494 C CA . GLY A 1 192 ? -8.875 -4.281 16.531 1 44.12 192 GLY A CA 1
ATOM 1495 C C . GLY A 1 192 ? -8.359 -4.75 17.891 1 44.12 192 GLY A C 1
ATOM 1496 O O . GLY A 1 192 ? -7.371 -5.477 17.969 1 44.12 192 GLY A O 1
ATOM 1497 N N . LYS A 1 193 ? -8.844 -4.234 19.094 1 42.44 193 LYS A N 1
ATOM 1498 C CA . LYS A 1 193 ? -8.469 -4.559 20.469 1 42.44 193 LYS A CA 1
ATOM 1499 C C . LYS A 1 193 ? -8.328 -6.066 20.656 1 42.44 193 LYS A C 1
ATOM 1501 O O . LYS A 1 193 ? -7.422 -6.527 21.359 1 42.44 193 LYS A O 1
ATOM 1506 N N . ASP A 1 194 ? -9.438 -6.832 20.25 1 41.22 194 ASP A N 1
ATOM 1507 C CA . ASP A 1 194 ? -9.359 -8.266 20.5 1 41.22 194 ASP A CA 1
ATOM 1508 C C . ASP A 1 194 ? -8.492 -8.961 19.453 1 41.22 194 ASP A C 1
ATOM 1510 O O . ASP A 1 194 ? -8.844 -8.992 18.266 1 41.22 194 ASP A O 1
ATOM 1514 N N . GLY A 1 195 ? -7.32 -8.719 19.344 1 39.09 195 GLY A N 1
ATOM 1515 C CA . GLY A 1 195 ? -6.293 -9.383 18.562 1 39.09 195 GLY A CA 1
ATOM 1516 C C . GLY A 1 195 ? -6.777 -10.664 17.906 1 39.09 195 GLY A C 1
ATOM 1517 O O . GLY A 1 195 ? -5.973 -11.5 17.484 1 39.09 195 GLY A O 1
ATOM 1518 N N . SER A 1 196 ? -7.965 -11.016 18.203 1 34 196 SER A N 1
ATOM 1519 C CA . SER A 1 196 ? -8.516 -12.328 17.891 1 34 196 SER A CA 1
ATOM 1520 C C . SER A 1 196 ? -8.703 -12.516 16.391 1 34 196 SER A C 1
ATOM 1522 O O . SER A 1 196 ? -9.039 -13.609 15.922 1 34 196 SER A O 1
ATOM 1524 N N . ALA A 1 197 ? -8.758 -11.531 15.758 1 35.72 197 ALA A N 1
ATOM 1525 C CA . ALA A 1 197 ? -9.008 -11.844 14.352 1 35.72 197 ALA A CA 1
ATOM 1526 C C . ALA A 1 197 ? -7.805 -12.555 13.734 1 35.72 197 ALA A C 1
ATOM 1528 O O . ALA A 1 197 ? -7.887 -13.062 12.609 1 35.72 197 ALA A O 1
ATOM 1529 N N . ARG A 1 198 ? -6.629 -12.422 14.352 1 38.66 198 ARG A N 1
ATOM 1530 C CA . ARG A 1 198 ? -5.445 -13.195 14.008 1 38.66 198 ARG A CA 1
ATOM 1531 C C . ARG A 1 198 ? -5.754 -14.695 14.008 1 38.66 198 ARG A C 1
ATOM 1533 O O . ARG A 1 198 ? -5.285 -15.43 13.133 1 38.66 198 ARG A O 1
ATOM 1540 N N . THR A 1 199 ? -6.441 -15.062 15.094 1 35.62 199 THR A N 1
ATOM 1541 C CA . THR A 1 199 ? -6.695 -16.484 15.289 1 35.62 199 THR A CA 1
ATOM 1542 C C . THR A 1 199 ? -7.652 -17.016 14.227 1 35.62 199 THR A C 1
ATOM 1544 O O . THR A 1 199 ? -7.484 -18.141 13.742 1 35.62 199 THR A O 1
ATOM 1547 N N . TYR A 1 200 ? -8.695 -16.328 14.023 1 33.44 200 TYR A N 1
ATOM 1548 C CA . TYR A 1 200 ? -9.719 -16.875 13.133 1 33.44 200 TYR A CA 1
ATOM 1549 C C . TYR A 1 200 ? -9.195 -16.969 11.703 1 33.44 200 TYR A C 1
ATOM 1551 O O . TYR A 1 200 ? -9.375 -17.984 11.039 1 33.44 200 TYR A O 1
ATOM 1559 N N . MET A 1 201 ? -8.617 -15.867 11.211 1 36.34 201 MET A N 1
ATOM 1560 C CA . MET A 1 201 ? -8.117 -15.93 9.836 1 36.34 201 MET A CA 1
ATOM 1561 C C . MET A 1 201 ? -6.914 -16.875 9.742 1 36.34 201 MET A C 1
ATOM 1563 O O . MET A 1 201 ? -6.75 -17.562 8.742 1 36.34 201 MET A O 1
ATOM 1567 N N . HIS A 1 202 ? -6.094 -16.828 10.75 1 38.66 202 HIS A N 1
ATOM 1568 C CA . HIS A 1 202 ? -5.082 -17.875 10.812 1 38.66 202 HIS A CA 1
ATOM 1569 C C . HIS A 1 202 ? -5.719 -19.25 10.734 1 38.66 202 HIS A C 1
ATOM 1571 O O . HIS A 1 202 ? -5.227 -20.141 10.023 1 38.66 202 HIS A O 1
ATOM 1577 N N . ASN A 1 203 ? -6.762 -19.391 11.531 1 37.53 203 ASN A N 1
ATOM 1578 C CA . ASN A 1 203 ? -7.43 -20.688 11.508 1 37.53 203 ASN A CA 1
ATOM 1579 C C . ASN A 1 203 ? -8.07 -20.969 10.156 1 37.53 203 ASN A C 1
ATOM 1581 O O . ASN A 1 203 ? -8.055 -22.109 9.68 1 37.53 203 ASN A O 1
ATOM 1585 N N . GLN A 1 204 ? -8.781 -20.109 9.625 1 37.5 204 GLN A N 1
ATOM 1586 C CA . GLN A 1 204 ? -9.422 -20.375 8.336 1 37.5 204 GLN A CA 1
ATOM 1587 C C . GLN A 1 204 ? -8.391 -20.516 7.227 1 37.5 204 GLN A C 1
ATOM 158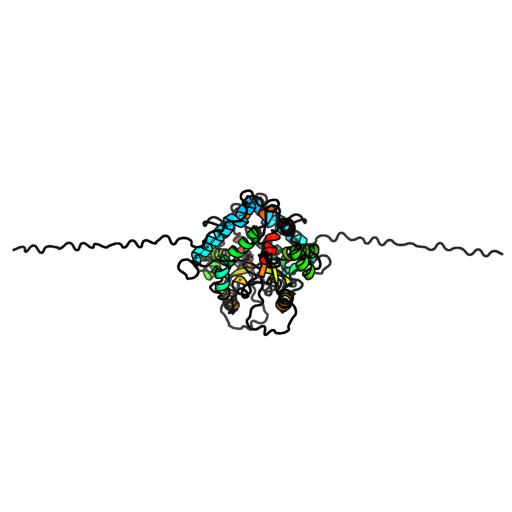9 O O . GLN A 1 204 ? -8.555 -21.328 6.32 1 37.5 204 GLN A O 1
ATOM 1594 N N . ALA A 1 205 ? -7.469 -19.562 7.172 1 38.5 205 ALA A N 1
ATOM 1595 C CA . ALA A 1 205 ? -6.402 -19.688 6.18 1 38.5 205 ALA A CA 1
ATOM 1596 C C . ALA A 1 205 ? -5.578 -20.953 6.422 1 38.5 205 ALA A C 1
ATOM 1598 O O . ALA A 1 205 ? -5.094 -21.578 5.473 1 38.5 205 ALA A O 1
ATOM 1599 N N . PHE A 1 206 ? -5.324 -21.188 7.828 1 41.69 206 PHE A N 1
ATOM 1600 C CA . PHE A 1 206 ? -4.656 -22.453 8.141 1 41.69 206 PHE A CA 1
ATOM 1601 C C . PHE A 1 206 ? -5.656 -23.5 8.617 1 41.69 206 PHE A C 1
ATOM 1603 O O . PHE A 1 206 ? -6.41 -23.25 9.562 1 41.69 206 PHE A O 1
ATOM 1610 N N . GLY A 1 207 ? -6.734 -23.938 8 1 35.69 207 GLY A N 1
ATOM 1611 C CA . GLY A 1 207 ? -7.734 -24.969 8.266 1 35.69 207 GLY A CA 1
ATOM 1612 C C . GLY A 1 207 ? -7.863 -25.312 9.734 1 35.69 207 GLY A C 1
ATOM 1613 O O . GLY A 1 207 ? -6.902 -25.172 10.492 1 35.69 207 GLY A O 1
ATOM 1614 N N . ALA A 1 208 ? -9.281 -25.391 10.359 1 34.03 208 ALA A N 1
ATOM 1615 C CA . ALA A 1 208 ? -9.766 -25.828 11.664 1 34.03 208 ALA A CA 1
ATOM 1616 C C . ALA A 1 208 ? -9.102 -27.125 12.094 1 34.03 208 ALA A C 1
ATOM 1618 O O . ALA A 1 208 ? -9.477 -27.719 13.102 1 34.03 208 ALA A O 1
ATOM 1619 N N . ASN A 1 209 ? -8.656 -28.047 11.289 1 29.58 209 ASN A N 1
ATOM 1620 C CA . ASN A 1 209 ? -8.109 -29.141 12.078 1 29.58 209 ASN A CA 1
ATOM 1621 C C . ASN A 1 209 ? -7.137 -28.641 13.141 1 29.58 209 ASN A C 1
ATOM 1623 O O . ASN A 1 209 ? -5.988 -28.328 12.836 1 29.58 209 ASN A O 1
ATOM 1627 N N . LYS A 1 210 ? -7.641 -28.016 14.203 1 32.78 210 LYS A N 1
ATOM 1628 C CA . LYS A 1 210 ? -6.953 -27.922 15.484 1 32.78 210 LYS A CA 1
ATOM 1629 C C . LYS A 1 210 ? -6.141 -29.188 15.75 1 32.78 210 LYS A C 1
ATOM 1631 O O . LYS A 1 210 ? -5.75 -29.453 16.891 1 32.78 210 LYS A O 1
ATOM 1636 N N . ARG A 1 211 ? -6.445 -30.422 15.086 1 30.2 211 ARG A N 1
ATOM 1637 C CA . ARG A 1 211 ? -5.684 -31.453 15.781 1 30.2 211 ARG A CA 1
ATOM 1638 C C . ARG A 1 211 ? -4.324 -30.938 16.219 1 30.2 211 ARG A C 1
ATOM 1640 O O . ARG A 1 211 ? -4.074 -30.766 17.422 1 30.2 211 ARG A O 1
ATOM 1647 N N . ASN A 1 212 ? -3.199 -31.844 16 1 27.34 212 ASN A N 1
ATOM 1648 C CA . ASN A 1 212 ? -1.865 -31.797 16.594 1 27.34 212 ASN A CA 1
ATOM 1649 C C . ASN A 1 212 ? -1.18 -30.453 16.297 1 27.34 212 ASN A C 1
ATOM 1651 O O . ASN A 1 212 ? -0.867 -30.156 15.148 1 27.34 212 ASN A O 1
ATOM 1655 N N . SER A 1 213 ? -1.579 -29.344 16.891 1 33.91 213 SER A N 1
ATOM 1656 C CA . SER A 1 213 ? -0.729 -28.188 17.156 1 33.91 213 SER A CA 1
ATOM 1657 C C . SER A 1 213 ? 0.746 -28.547 16.984 1 33.91 213 SER A C 1
ATOM 1659 O O . SER A 1 213 ? 1.606 -27.656 17.016 1 33.91 213 SER A O 1
ATOM 1661 N N . ASP A 1 214 ? 0.941 -29.812 17.469 1 31.14 214 ASP A N 1
ATOM 1662 C CA . ASP A 1 214 ? 2.25 -30.453 17.438 1 31.14 214 ASP A CA 1
ATOM 1663 C C . ASP A 1 214 ? 2.68 -30.734 15.992 1 31.14 214 ASP A C 1
ATOM 1665 O O . ASP A 1 214 ? 2.893 -31.891 15.617 1 31.14 214 ASP A O 1
ATOM 1669 N N . LEU A 1 215 ? 1.873 -30.375 15.039 1 36.16 215 LEU A N 1
ATOM 1670 C CA . LEU A 1 215 ? 2.619 -30.891 13.898 1 36.16 215 LEU A CA 1
ATOM 1671 C C . LEU A 1 215 ? 4.109 -30.609 14.047 1 36.16 215 LEU A C 1
ATOM 1673 O O . LEU A 1 215 ? 4.492 -29.516 14.477 1 36.16 215 LEU A O 1
ATOM 1677 N N . PRO A 1 216 ? 4.844 -31.641 14.367 1 34 216 PRO A N 1
ATOM 1678 C CA . PRO A 1 216 ? 6.277 -31.344 14.43 1 34 216 PRO A CA 1
ATOM 1679 C C . PRO A 1 216 ? 6.691 -30.234 13.469 1 34 216 PRO A C 1
ATOM 1681 O O . PRO A 1 216 ? 5.992 -29.953 12.492 1 34 216 PRO A O 1
ATOM 1684 N N . PRO A 1 217 ? 7.586 -29.422 13.773 1 35.84 217 PRO A N 1
ATOM 1685 C CA . PRO A 1 217 ? 8.227 -28.531 12.812 1 35.84 217 PRO A CA 1
ATOM 1686 C C . PRO A 1 217 ? 8.133 -29.031 11.375 1 35.84 217 PRO A C 1
ATOM 1688 O O . PRO A 1 217 ? 8.828 -28.531 10.492 1 35.84 217 PRO A O 1
ATOM 1691 N N . GLY A 1 218 ? 7.625 -30.172 11.055 1 39.5 218 GLY A N 1
ATOM 1692 C CA . GLY A 1 218 ? 7.578 -30.594 9.664 1 39.5 218 GLY A CA 1
ATOM 1693 C C . GLY A 1 218 ? 6.523 -29.859 8.859 1 39.5 218 GLY A C 1
ATOM 1694 O O . GLY A 1 218 ? 5.328 -30.016 9.094 1 39.5 218 GLY A O 1
ATOM 1695 N N . GLY A 1 219 ? 6.688 -28.531 8.406 1 46.53 219 GLY A N 1
ATOM 1696 C CA . GLY A 1 219 ? 6.035 -27.391 7.781 1 46.53 219 GLY A CA 1
ATOM 1697 C C . GLY A 1 219 ? 5 -27.797 6.75 1 46.53 219 GLY A C 1
ATOM 1698 O O . GLY A 1 219 ? 5.184 -28.766 6.016 1 46.53 219 GLY A O 1
ATOM 1699 N N . VAL A 1 220 ? 3.697 -27.875 7.074 1 52.31 220 VAL A N 1
ATOM 1700 C CA . VAL A 1 220 ? 2.676 -28.016 6.043 1 52.31 220 VAL A CA 1
ATOM 1701 C C . VAL A 1 220 ? 3.186 -27.422 4.73 1 52.31 220 VAL A C 1
ATOM 1703 O O . VAL A 1 220 ? 3.77 -26.344 4.715 1 52.31 220 VAL A O 1
ATOM 1706 N N . GLU A 1 221 ? 3.457 -28.312 3.797 1 68.25 221 GLU A N 1
ATOM 1707 C CA . GLU A 1 221 ? 3.924 -27.875 2.482 1 68.25 221 GLU A CA 1
ATOM 1708 C C . GLU A 1 221 ? 2.877 -27.016 1.781 1 68.25 221 GLU A C 1
ATOM 1710 O O . GLU A 1 221 ? 1.715 -27.406 1.671 1 68.25 221 GLU A O 1
ATOM 1715 N N . LEU A 1 222 ? 2.861 -25.656 1.829 1 88 222 LEU A N 1
ATOM 1716 C CA . LEU A 1 222 ? 2.066 -24.734 1.032 1 88 222 LEU A CA 1
ATOM 1717 C C . LEU A 1 222 ? 2.744 -24.438 -0.302 1 88 222 LEU A C 1
ATOM 1719 O O . LEU A 1 222 ? 3.863 -23.922 -0.335 1 88 222 LEU A O 1
ATOM 1723 N N . GLU A 1 223 ? 2.096 -24.953 -1.326 1 93.81 223 GLU A N 1
ATOM 1724 C CA . GLU A 1 223 ? 2.637 -24.75 -2.666 1 93.81 223 GLU A CA 1
ATOM 1725 C C . GLU A 1 223 ? 1.854 -23.672 -3.418 1 93.81 223 GLU A C 1
ATOM 1727 O O . GLU A 1 223 ? 0.699 -23.891 -3.793 1 93.81 223 GLU A O 1
ATOM 1732 N N . PRO A 1 224 ? 2.461 -22.516 -3.596 1 96.88 224 PRO A N 1
ATOM 1733 C CA . PRO A 1 224 ? 1.769 -21.516 -4.414 1 96.88 224 PRO A CA 1
ATOM 1734 C C . PRO A 1 224 ? 1.599 -21.969 -5.867 1 96.88 224 PRO A C 1
ATOM 1736 O O . PRO A 1 224 ? 2.531 -22.5 -6.461 1 96.88 224 PRO A O 1
ATOM 1739 N N . LEU A 1 225 ? 0.419 -21.703 -6.441 1 98.25 225 LEU A N 1
ATOM 1740 C CA . LEU A 1 225 ? 0.109 -22.141 -7.797 1 98.25 225 LEU A CA 1
ATOM 1741 C C . LEU A 1 225 ? -0.049 -20.953 -8.734 1 98.25 225 LEU A C 1
ATOM 1743 O O . LEU A 1 225 ? 0.337 -21.031 -9.906 1 98.25 225 LEU A O 1
ATOM 1747 N N . MET A 1 226 ? -0.657 -19.953 -8.25 1 98 226 MET A N 1
ATOM 1748 C CA . MET A 1 226 ? -0.852 -18.688 -8.961 1 98 226 MET A CA 1
ATOM 1749 C C . MET A 1 226 ? -1.08 -17.547 -7.977 1 98 226 MET A C 1
ATOM 1751 O O . MET A 1 226 ? -1.381 -17.781 -6.805 1 98 226 MET A O 1
ATOM 1755 N N . CYS A 1 227 ? -0.886 -16.25 -8.445 1 97.56 227 CYS A N 1
ATOM 1756 C CA . CYS A 1 227 ? -1.187 -15.125 -7.559 1 97.56 227 CYS A CA 1
ATOM 1757 C C . CYS A 1 227 ? -1.589 -13.891 -8.359 1 97.56 227 CYS A C 1
ATOM 1759 O O . CYS A 1 227 ? -1.245 -13.766 -9.531 1 97.56 227 CYS A O 1
ATOM 1761 N N . LEU A 1 228 ? -2.369 -13.109 -7.785 1 98.75 228 LEU A N 1
ATOM 1762 C CA . LEU A 1 228 ? -2.744 -11.773 -8.242 1 98.75 228 LEU A CA 1
ATOM 1763 C C . LEU A 1 228 ? -1.997 -10.703 -7.457 1 98.75 228 LEU A C 1
ATOM 1765 O O . LEU A 1 228 ? -1.979 -10.727 -6.227 1 98.75 228 LEU A O 1
ATOM 1769 N N . ASN A 1 229 ? -1.28 -9.875 -8.18 1 98.81 229 ASN A N 1
ATOM 1770 C CA . ASN A 1 229 ? -0.662 -8.695 -7.594 1 98.81 229 ASN A CA 1
ATOM 1771 C C . ASN A 1 229 ? -1.683 -7.586 -7.355 1 98.81 229 ASN A C 1
ATOM 1773 O O . ASN A 1 229 ? -2.303 -7.094 -8.305 1 98.81 229 ASN A O 1
ATOM 1777 N N . THR A 1 230 ? -1.845 -7.117 -6.109 1 98.19 230 THR A N 1
ATOM 1778 C CA . THR A 1 230 ? -2.869 -6.117 -5.824 1 98.19 230 THR A CA 1
ATOM 1779 C C . THR A 1 230 ? -2.232 -4.77 -5.508 1 98.19 230 THR A C 1
ATOM 1781 O O . THR A 1 230 ? -2.91 -3.852 -5.035 1 98.19 230 THR A O 1
ATOM 1784 N N . TRP A 1 231 ? -0.933 -4.652 -5.672 1 98.44 231 TRP A N 1
ATOM 1785 C CA . TRP A 1 231 ? -0.293 -3.348 -5.539 1 98.44 231 TRP A CA 1
ATOM 1786 C C . TRP A 1 231 ? -0.818 -2.375 -6.59 1 98.44 231 TRP A C 1
ATOM 1788 O O . TRP A 1 231 ? -1.026 -2.752 -7.746 1 98.44 231 TRP A O 1
ATOM 1798 N N . GLU A 1 232 ? -0.88 -1.107 -6.199 1 98.56 232 GLU A N 1
ATOM 1799 C CA . GLU A 1 232 ? -1.464 -0.103 -7.082 1 98.56 232 GLU A CA 1
ATOM 1800 C C . GLU A 1 232 ? -0.664 0.026 -8.375 1 98.56 232 GLU A C 1
ATOM 1802 O O . GLU A 1 232 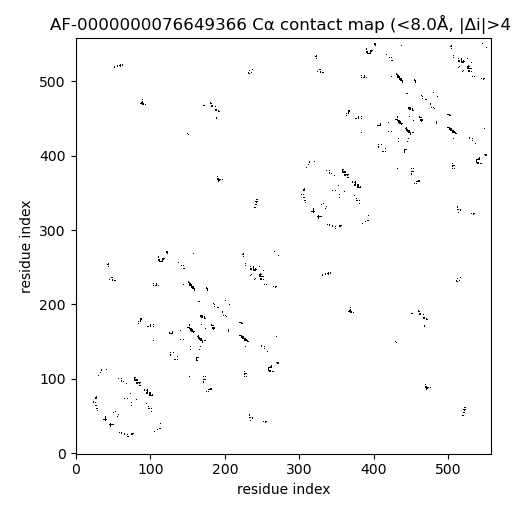? -1.229 0.292 -9.438 1 98.56 232 GLU A O 1
ATOM 1807 N N . HIS A 1 233 ? 0.618 -0.182 -8.344 1 98.62 233 HIS A N 1
ATOM 1808 C CA . HIS A 1 233 ? 1.413 -0.03 -9.562 1 98.62 233 HIS A CA 1
ATOM 1809 C C . HIS A 1 233 ? 1.035 -1.076 -10.602 1 98.62 233 HIS A C 1
ATOM 1811 O O . HIS A 1 233 ? 1.38 -0.941 -11.781 1 98.62 233 HIS A O 1
ATOM 1817 N N . ALA A 1 234 ? 0.347 -2.105 -10.195 1 98.62 234 ALA A N 1
ATOM 1818 C CA . ALA A 1 234 ? 0.002 -3.184 -11.117 1 98.62 234 ALA A CA 1
ATOM 1819 C C . ALA A 1 234 ? -1.282 -2.865 -11.875 1 98.62 234 ALA A C 1
ATOM 1821 O O . ALA A 1 234 ? -1.548 -3.445 -12.93 1 98.62 234 ALA A O 1
ATOM 1822 N N . TRP A 1 235 ? -2.113 -1.919 -11.359 1 98.5 235 TRP A N 1
ATOM 1823 C CA . TRP A 1 235 ? -3.426 -1.864 -11.992 1 98.5 235 TRP A CA 1
ATOM 1824 C C . TRP A 1 235 ? -3.938 -0.43 -12.062 1 98.5 235 TRP A C 1
ATOM 1826 O O . TRP A 1 235 ? -4.809 -0.113 -12.875 1 98.5 235 TRP A O 1
ATOM 1836 N N . LEU A 1 236 ? -3.436 0.461 -11.266 1 98.31 236 LEU A N 1
ATOM 1837 C CA . LEU A 1 236 ? -4.047 1.771 -11.07 1 98.31 236 LEU A CA 1
ATOM 1838 C C . LEU A 1 236 ? -4.008 2.586 -12.359 1 98.31 236 LEU A C 1
ATOM 1840 O O . LEU A 1 236 ? -4.984 3.252 -12.711 1 98.31 236 LEU A O 1
ATOM 1844 N N . LEU A 1 237 ? -2.902 2.584 -13.031 1 97.62 237 LEU A N 1
ATOM 1845 C CA . LEU A 1 237 ? -2.742 3.389 -14.234 1 97.62 237 LEU A CA 1
ATOM 1846 C C . LEU A 1 237 ? -3.822 3.057 -15.266 1 97.62 237 LEU A C 1
ATOM 1848 O O . LEU A 1 237 ? -4.398 3.957 -15.875 1 97.62 237 LEU A O 1
ATOM 1852 N N . ASP A 1 238 ? -4.137 1.804 -15.43 1 98.25 238 ASP A N 1
ATOM 1853 C CA . ASP A 1 238 ? -4.992 1.352 -16.531 1 98.25 238 ASP A CA 1
ATOM 1854 C C . ASP A 1 238 ? -6.449 1.249 -16.078 1 98.25 238 ASP A C 1
ATOM 1856 O O . ASP A 1 238 ? -7.367 1.376 -16.891 1 98.25 238 ASP A O 1
ATOM 1860 N N . TRP A 1 239 ? -6.641 1.146 -14.789 1 98.31 239 TRP A N 1
ATOM 1861 C CA . TRP A 1 239 ? -7.98 0.771 -14.359 1 98.31 239 TRP A CA 1
ATOM 1862 C C . TRP A 1 239 ? -8.57 1.833 -13.438 1 98.31 239 TRP A C 1
ATOM 1864 O O . TRP A 1 239 ? -9.766 1.809 -13.141 1 98.31 239 TRP A O 1
ATOM 1874 N N . GLY A 1 240 ? -7.758 2.803 -12.984 1 97.31 240 GLY A N 1
ATOM 1875 C CA . GLY A 1 240 ? -8.242 3.822 -12.07 1 97.31 240 GLY A CA 1
ATOM 1876 C C . GLY A 1 240 ? -8.562 3.283 -10.688 1 97.31 240 GLY A C 1
ATOM 1877 O O . GLY A 1 240 ? -8.32 2.109 -10.398 1 97.31 240 GLY A O 1
ATOM 1878 N N . VAL A 1 241 ? -9.156 4.168 -9.852 1 96.94 241 VAL A N 1
ATOM 1879 C CA . VAL A 1 241 ? -9.352 3.809 -8.445 1 96.94 241 VAL A CA 1
ATOM 1880 C C . VAL A 1 241 ? -10.672 3.07 -8.281 1 96.94 241 VAL A C 1
ATOM 1882 O O . VAL A 1 241 ? -10.922 2.455 -7.238 1 96.94 241 VAL A O 1
ATOM 1885 N N . GLY A 1 242 ? -11.586 3.154 -9.281 1 96.69 242 GLY A N 1
ATOM 1886 C CA . GLY A 1 242 ? -12.836 2.414 -9.227 1 96.69 242 GLY A CA 1
ATOM 1887 C C . GLY A 1 242 ? -14 3.238 -8.695 1 96.69 242 GLY A C 1
ATOM 1888 O O . GLY A 1 242 ? -15.016 2.686 -8.281 1 96.69 242 GLY A O 1
ATOM 1889 N N . ALA A 1 243 ? -13.82 4.539 -8.68 1 94.88 243 ALA A N 1
ATOM 1890 C CA . ALA A 1 243 ? -14.914 5.418 -8.273 1 94.88 243 ALA A CA 1
ATOM 1891 C C . ALA A 1 243 ? -16.109 5.266 -9.211 1 94.88 243 ALA A C 1
ATOM 1893 O O . ALA A 1 243 ? -15.945 5.152 -10.43 1 94.88 243 ALA A O 1
ATOM 1894 N N . GLY A 1 244 ? -17.312 5.262 -8.641 1 93.06 244 GLY A N 1
ATOM 1895 C CA . GLY A 1 244 ? -18.531 5.117 -9.43 1 93.06 244 GLY A CA 1
ATOM 1896 C C . GLY A 1 244 ? -18.781 3.693 -9.883 1 93.06 244 GLY A C 1
ATOM 1897 O O . GLY A 1 244 ? -19.703 3.438 -10.664 1 93.06 244 GLY A O 1
ATOM 1898 N N . GLY A 1 245 ? -17.906 2.795 -9.445 1 90.62 245 GLY A N 1
ATOM 1899 C CA . GLY A 1 245 ? -18.109 1.384 -9.734 1 90.62 245 GLY A CA 1
ATOM 1900 C C . GLY A 1 245 ? -17.5 0.944 -11.047 1 90.62 245 GLY A C 1
ATOM 1901 O O . GLY A 1 245 ? -17.734 -0.169 -11.516 1 90.62 245 GLY A O 1
ATOM 1902 N N . GLN A 1 246 ? -16.734 1.837 -11.57 1 92.12 246 GLN A N 1
ATOM 1903 C CA . GLN A 1 246 ? -16.094 1.513 -12.844 1 92.12 246 GLN A CA 1
ATOM 1904 C C . GLN A 1 246 ? -14.586 1.398 -12.695 1 92.12 246 GLN A C 1
ATOM 1906 O O . GLN A 1 246 ? -13.945 2.268 -12.094 1 92.12 246 GLN A O 1
ATOM 1911 N N . GLY A 1 247 ? -14.078 0.245 -13.195 1 96.94 247 GLY A N 1
ATOM 1912 C CA . GLY A 1 247 ? -12.648 0.014 -13.117 1 96.94 247 GLY A CA 1
ATOM 1913 C C . GLY A 1 247 ? -12.195 -0.458 -11.75 1 96.94 247 GLY A C 1
ATOM 1914 O O . GLY A 1 247 ? -12.852 -1.295 -11.125 1 96.94 247 GLY A O 1
ATOM 1915 N N . GLY A 1 248 ? -11.047 -0.024 -11.375 1 97.5 248 GLY A N 1
ATOM 1916 C CA . GLY A 1 248 ? -10.5 -0.366 -10.07 1 97.5 248 GLY A CA 1
ATOM 1917 C C . GLY A 1 248 ? -9.938 -1.773 -10.008 1 97.5 248 GLY A C 1
ATOM 1918 O O . GLY A 1 248 ? -9.75 -2.418 -11.047 1 97.5 248 GLY A O 1
ATOM 1919 N N . LYS A 1 249 ? -9.656 -2.131 -8.797 1 97.38 249 LYS A N 1
ATOM 1920 C CA . LYS A 1 249 ? -9.016 -3.416 -8.523 1 97.38 249 LYS A CA 1
ATOM 1921 C C . LYS A 1 249 ? -9.93 -4.574 -8.914 1 97.38 249 LYS A C 1
ATOM 1923 O O . LYS A 1 249 ? -9.461 -5.598 -9.414 1 97.38 249 LYS A O 1
ATOM 1928 N N . ALA A 1 250 ? -11.25 -4.383 -8.711 1 97.19 250 ALA A N 1
ATOM 1929 C CA . ALA A 1 250 ? -12.195 -5.445 -9.023 1 97.19 250 ALA A CA 1
ATOM 1930 C C . ALA A 1 250 ? -12.203 -5.746 -10.523 1 97.19 250 ALA A C 1
ATOM 1932 O O . ALA A 1 250 ? -12.117 -6.906 -10.93 1 97.19 250 ALA A O 1
ATOM 1933 N N . ALA A 1 251 ? -12.312 -4.73 -11.297 1 98.38 251 ALA A N 1
ATOM 1934 C CA . ALA A 1 251 ? -12.32 -4.902 -12.75 1 98.38 251 ALA A CA 1
ATOM 1935 C C . ALA A 1 251 ? -10.984 -5.461 -13.242 1 98.38 251 ALA A C 1
ATOM 1937 O O . ALA A 1 251 ? -10.945 -6.289 -14.148 1 98.38 251 ALA A O 1
ATOM 1938 N N . PHE A 1 252 ? -9.906 -5.039 -12.672 1 98.75 252 PHE A N 1
ATOM 1939 C CA . PHE A 1 252 ? -8.57 -5.555 -12.945 1 98.75 252 PHE A CA 1
ATOM 1940 C C . PHE A 1 252 ? -8.508 -7.055 -12.664 1 98.75 252 PHE A C 1
ATOM 1942 O O . PHE A 1 252 ? -8.031 -7.824 -13.508 1 98.75 252 PHE A O 1
ATOM 1949 N N . ALA A 1 253 ? -8.992 -7.473 -11.523 1 98.69 253 ALA A N 1
ATOM 1950 C CA . ALA A 1 253 ? -8.969 -8.883 -11.133 1 98.69 253 ALA A CA 1
ATOM 1951 C C . ALA A 1 253 ? -9.812 -9.727 -12.086 1 98.69 253 ALA A C 1
ATOM 1953 O O . ALA A 1 253 ? -9.43 -10.844 -12.438 1 98.69 253 ALA A O 1
ATOM 1954 N N . GLU A 1 254 ? -10.93 -9.156 -12.477 1 98.38 254 GLU A N 1
ATOM 1955 C CA . GLU A 1 254 ? -11.789 -9.859 -13.422 1 98.38 254 GLU A CA 1
ATOM 1956 C C . GLU A 1 254 ? -11.078 -10.094 -14.758 1 98.38 254 GLU A C 1
ATOM 1958 O O . GLU A 1 254 ? -11.156 -11.18 -15.328 1 98.38 254 GLU A O 1
ATOM 1963 N N . SER A 1 255 ? -10.461 -9.07 -15.188 1 98.62 255 SER A N 1
ATOM 1964 C CA . SER A 1 255 ? -9.734 -9.188 -16.453 1 98.62 255 SER A CA 1
ATOM 1965 C C . SER A 1 255 ? -8.555 -10.148 -16.328 1 98.62 255 SER A C 1
ATOM 1967 O O . SER A 1 255 ? -8.297 -10.938 -17.234 1 98.62 255 SER A O 1
ATOM 1969 N N . TRP A 1 256 ? -7.812 -10.086 -15.234 1 98.75 256 TRP A N 1
ATOM 1970 C CA . TRP A 1 256 ? -6.688 -10.977 -14.961 1 98.75 256 TRP A CA 1
ATOM 1971 C C . TRP A 1 256 ? -7.125 -12.438 -15 1 98.75 256 TRP A C 1
ATOM 1973 O O . TRP A 1 256 ? -6.41 -13.289 -15.523 1 98.75 256 TRP A O 1
ATOM 1983 N N . TRP A 1 257 ? -8.312 -12.75 -14.484 1 98.69 257 TRP A N 1
ATOM 1984 C CA . TRP A 1 257 ? -8.828 -14.117 -14.406 1 98.69 257 TRP A CA 1
ATOM 1985 C C . TRP A 1 257 ? -8.859 -14.758 -15.789 1 98.69 257 TRP A C 1
ATOM 1987 O O . TRP A 1 257 ? -8.609 -15.961 -15.93 1 98.69 257 TRP A O 1
ATOM 1997 N N . LYS A 1 258 ? -9.086 -13.953 -16.75 1 98.31 258 LYS A N 1
ATOM 1998 C CA . LYS A 1 258 ? -9.234 -14.461 -18.109 1 98.31 258 LYS A CA 1
ATOM 1999 C C . LYS A 1 258 ? -7.883 -14.766 -18.75 1 98.31 258 LYS A C 1
ATOM 2001 O O . LYS A 1 258 ? -7.809 -15.43 -19.781 1 98.31 258 LYS A O 1
ATOM 2006 N N . LEU A 1 259 ? -6.852 -14.352 -18.125 1 98.56 259 LEU A N 1
ATOM 2007 C CA . LEU A 1 259 ? -5.527 -14.477 -18.719 1 98.56 259 LEU A CA 1
ATOM 2008 C C . LEU A 1 259 ? -4.707 -15.547 -18.016 1 98.56 259 LEU A C 1
ATOM 2010 O O . LEU A 1 259 ? -3.582 -15.844 -18.422 1 98.56 259 LEU A O 1
ATOM 2014 N N . ILE A 1 260 ? -5.203 -16.203 -17 1 98.62 260 ILE A N 1
ATOM 2015 C CA . ILE A 1 260 ? -4.465 -17.156 -16.188 1 98.62 260 ILE A CA 1
ATOM 2016 C C . ILE A 1 260 ? -3.977 -18.312 -17.078 1 98.62 260 ILE A C 1
ATOM 2018 O O . ILE A 1 260 ? -4.719 -18.797 -17.938 1 98.62 260 ILE A O 1
ATOM 2022 N N . ASP A 1 261 ? -2.705 -18.641 -16.906 1 98.38 261 ASP A N 1
ATOM 2023 C CA . ASP A 1 261 ? -2.135 -19.828 -17.531 1 98.38 261 ASP A CA 1
ATOM 2024 C C . ASP A 1 261 ? -2.447 -21.078 -16.719 1 98.38 261 ASP A C 1
ATOM 2026 O O . ASP A 1 261 ? -1.591 -21.578 -15.984 1 98.38 261 ASP A O 1
ATOM 2030 N N . TRP A 1 262 ? -3.588 -21.656 -16.984 1 98.56 262 TRP A N 1
ATOM 2031 C CA . TRP A 1 262 ? -4.078 -22.781 -16.188 1 98.56 262 TRP A CA 1
ATOM 2032 C C . TRP A 1 262 ? -3.236 -24.031 -16.422 1 98.56 262 TRP A C 1
ATOM 2034 O O . TRP A 1 262 ? -3.197 -24.938 -15.594 1 98.56 262 TRP A O 1
ATOM 2044 N N . GLU A 1 263 ? -2.607 -24.125 -17.562 1 97.44 263 GLU A N 1
ATOM 2045 C CA . GLU A 1 263 ? -1.692 -25.234 -17.812 1 97.44 263 GLU A CA 1
ATOM 2046 C C . GLU A 1 263 ? -0.509 -25.188 -16.844 1 97.44 263 GLU A C 1
ATOM 2048 O O . GLU A 1 263 ? -0.126 -26.219 -16.297 1 97.44 263 GLU A O 1
ATOM 2053 N N . LYS A 1 264 ? -0.027 -24.016 -16.672 1 97.31 264 LYS A N 1
ATOM 2054 C CA . LYS A 1 264 ? 1.066 -23.844 -15.711 1 97.31 264 LYS A CA 1
ATOM 2055 C C . LYS A 1 264 ? 0.599 -24.125 -14.289 1 97.31 264 LYS A C 1
ATOM 2057 O O . LYS A 1 264 ? 1.324 -24.734 -13.5 1 97.31 264 LYS A O 1
ATOM 2062 N N . VAL A 1 265 ? -0.564 -23.641 -13.961 1 98.25 265 VAL A N 1
ATOM 2063 C CA . VAL A 1 265 ? -1.133 -23.906 -12.641 1 98.25 265 VAL A CA 1
ATOM 2064 C C . VAL A 1 265 ? -1.236 -25.406 -12.414 1 98.25 265 VAL A C 1
ATOM 2066 O O . VAL A 1 265 ? -0.877 -25.906 -11.344 1 98.25 265 VAL A O 1
ATOM 2069 N N . ALA A 1 266 ? -1.692 -26.141 -13.43 1 97.69 266 ALA A N 1
ATOM 2070 C CA . ALA A 1 266 ? -1.819 -27.594 -13.336 1 97.69 266 ALA A CA 1
ATOM 2071 C C . ALA A 1 266 ? -0.458 -28.25 -13.133 1 97.69 266 ALA A C 1
ATOM 2073 O O . ALA A 1 266 ? -0.319 -29.172 -12.32 1 97.69 266 ALA A O 1
ATOM 2074 N N . GLN A 1 267 ? 0.502 -27.781 -13.898 1 95.94 267 GLN A N 1
ATOM 2075 C CA . GLN A 1 267 ? 1.855 -28.312 -13.773 1 95.94 267 GLN A CA 1
ATOM 2076 C C . GLN A 1 267 ? 2.385 -28.141 -12.352 1 95.94 267 GLN A C 1
ATOM 2078 O O . GLN A 1 267 ? 2.922 -29.078 -11.766 1 95.94 267 GLN A O 1
ATOM 2083 N N . LYS A 1 268 ? 2.182 -26.953 -11.797 1 95.94 268 LYS A N 1
ATOM 2084 C CA . LYS A 1 268 ? 2.666 -26.656 -10.453 1 95.94 268 LYS A CA 1
ATOM 2085 C C . LYS A 1 268 ? 1.919 -27.484 -9.406 1 95.94 268 LYS A C 1
ATOM 2087 O O . LYS A 1 268 ? 2.486 -27.844 -8.375 1 95.94 268 LYS A O 1
ATOM 2092 N N . SER A 1 269 ? 0.679 -27.75 -9.625 1 95.38 269 SER A N 1
ATOM 2093 C CA . SER A 1 269 ? -0.144 -28.484 -8.664 1 95.38 269 SER A CA 1
ATOM 2094 C C . SER A 1 269 ? 0.247 -29.953 -8.594 1 95.38 269 SER A C 1
ATOM 2096 O O . SER A 1 269 ? -0.089 -30.641 -7.637 1 95.38 269 SER A O 1
ATOM 2098 N N . GLY A 1 270 ? 0.834 -30.5 -9.648 1 92.81 270 GLY A N 1
ATOM 2099 C CA . GLY A 1 270 ? 1.22 -31.891 -9.711 1 92.81 270 GLY A CA 1
ATOM 2100 C C . GLY A 1 270 ? 0.063 -32.812 -10.047 1 92.81 270 GLY A C 1
ATOM 2101 O O . GLY A 1 270 ? 0.177 -34.031 -9.914 1 92.81 270 GLY A O 1
ATOM 2102 N N . VAL A 1 271 ? -1.014 -32.281 -10.445 1 89.38 271 VAL A N 1
ATOM 2103 C CA . VAL A 1 271 ? -2.215 -33.062 -10.688 1 89.38 271 VAL A CA 1
ATOM 2104 C C . VAL A 1 271 ? -2.07 -33.844 -12.008 1 89.38 271 VAL A C 1
ATOM 2106 O O . VAL A 1 271 ? -2.781 -34.812 -12.242 1 89.38 271 VAL A O 1
ATOM 2109 N N . LEU A 1 272 ? -1.182 -33.312 -12.859 1 83.38 272 LEU A N 1
ATOM 2110 C CA . LEU A 1 272 ? -1.011 -33.969 -14.148 1 83.38 272 LEU A CA 1
ATOM 2111 C C . LEU A 1 272 ? -0.146 -35.219 -14.016 1 83.38 272 LEU A C 1
ATOM 2113 O O . LEU A 1 272 ? 0.871 -35.188 -13.312 1 83.38 272 LEU A O 1
ATOM 2117 N N . ARG A 1 273 ? -0.796 -36.5 -13.953 1 70.62 273 ARG A N 1
ATOM 2118 C CA . ARG A 1 273 ? -0.123 -37.812 -13.852 1 70.62 273 ARG A CA 1
ATOM 2119 C C . ARG A 1 273 ? 1.014 -37.906 -14.859 1 70.62 273 ARG A C 1
ATOM 2121 O O . ARG A 1 273 ? 0.912 -37.406 -15.977 1 70.62 273 ARG A O 1
ATOM 2128 N N . PRO A 1 274 ? 2.242 -38.094 -14.336 1 59.53 274 PRO A N 1
ATOM 2129 C CA . PRO A 1 274 ? 3.266 -38.375 -15.344 1 59.53 274 PRO A CA 1
ATOM 2130 C C . PRO A 1 274 ? 2.791 -39.375 -16.406 1 59.53 274 PRO A C 1
ATOM 2132 O O . PRO A 1 274 ? 2.066 -40.312 -16.094 1 59.53 274 PRO A O 1
ATOM 2135 N N . GLY A 1 275 ? 2.383 -38.906 -17.562 1 48.19 275 GLY A N 1
ATOM 2136 C CA . GLY A 1 275 ? 2.094 -39.906 -18.609 1 48.19 275 GLY A CA 1
ATOM 2137 C C . GLY A 1 275 ? 2.934 -41.156 -18.484 1 48.19 275 GLY A C 1
ATOM 2138 O O . GLY A 1 275 ? 4.141 -41.094 -18.25 1 48.19 275 GLY A O 1
ATOM 2139 N N . PHE A 1 276 ? 2.352 -42.281 -17.953 1 42.44 276 PHE A N 1
ATOM 2140 C CA . PHE A 1 276 ? 3.062 -43.531 -18.078 1 42.44 276 PHE A CA 1
ATOM 2141 C C . PHE A 1 276 ? 3.725 -43.656 -19.453 1 42.44 276 PHE A C 1
ATOM 2143 O O . PHE A 1 276 ? 3.055 -43.562 -20.484 1 42.44 276 PHE A O 1
ATOM 2150 N N . LYS A 1 277 ? 4.906 -43.125 -19.641 1 42.81 277 LYS A N 1
ATOM 2151 C CA . LYS A 1 277 ? 5.664 -43.562 -20.812 1 42.81 277 LYS A CA 1
ATOM 2152 C C . LYS A 1 277 ? 5.457 -45.031 -21.109 1 42.81 277 LYS A C 1
ATOM 2154 O O . LYS A 1 277 ? 5.723 -45.875 -20.25 1 42.81 277 LYS A O 1
ATOM 2159 N N . SER A 1 278 ? 4.371 -45.406 -21.828 1 36.25 278 SER A N 1
ATOM 2160 C CA . SER A 1 278 ? 4.426 -46.75 -22.391 1 36.25 278 SER A CA 1
ATOM 2161 C C . SER A 1 278 ? 5.84 -47.125 -22.828 1 36.25 278 SER A C 1
ATOM 2163 O O . SER A 1 278 ? 6.461 -46.375 -23.594 1 36.25 278 SER A O 1
ATOM 2165 N N . ALA A 1 279 ? 6.469 -48 -22.031 1 37.59 279 ALA A N 1
ATOM 2166 C CA . ALA A 1 279 ? 7.582 -48.719 -22.641 1 37.59 279 ALA A CA 1
ATOM 2167 C C . ALA A 1 279 ? 7.137 -49.5 -23.875 1 37.59 279 ALA A C 1
ATOM 2169 O O . ALA A 1 279 ? 6.047 -50.062 -23.906 1 37.59 279 ALA A O 1
ATOM 2170 N N . MET B 1 1 ? -87.438 -16.703 -6.492 1 24.41 1 MET B N 1
ATOM 2171 C CA . MET B 1 1 ? -87 -15.312 -6.445 1 24.41 1 MET B CA 1
ATOM 2172 C C . MET B 1 1 ? -85.562 -15.219 -6.094 1 24.41 1 MET B C 1
ATOM 2174 O O . MET B 1 1 ? -85.062 -15.898 -5.18 1 24.41 1 MET B O 1
ATOM 2178 N N . LEU B 1 2 ? -84.75 -14.828 -7.094 1 29.42 2 LEU B N 1
ATOM 2179 C CA . LEU B 1 2 ? -83.375 -14.672 -7.5 1 29.42 2 LEU B CA 1
ATOM 2180 C C . LEU B 1 2 ? -82.688 -13.617 -6.645 1 29.42 2 LEU B C 1
ATOM 2182 O O . LEU B 1 2 ? -82.875 -12.422 -6.828 1 29.42 2 LEU B O 1
ATOM 2186 N N . ARG B 1 3 ? -82.875 -13.766 -5.305 1 28.2 3 ARG B N 1
ATOM 2187 C CA . ARG B 1 3 ? -82.375 -12.594 -4.562 1 28.2 3 ARG B CA 1
ATOM 2188 C C . ARG B 1 3 ? -80.938 -12.211 -4.988 1 28.2 3 ARG B C 1
ATOM 2190 O O . ARG B 1 3 ? -80.125 -13.078 -5.25 1 28.2 3 ARG B O 1
ATOM 2197 N N . PRO B 1 4 ? -80.812 -11 -5.395 1 29.23 4 PRO B N 1
ATOM 2198 C CA . PRO B 1 4 ? -79.688 -10.312 -5.992 1 29.23 4 PRO B CA 1
ATOM 2199 C C . PRO B 1 4 ? -78.5 -10.258 -5.059 1 29.23 4 PRO B C 1
ATOM 2201 O O . PRO B 1 4 ? -78.562 -9.688 -3.967 1 29.23 4 PRO B O 1
ATOM 2204 N N . ILE B 1 5 ? -77.938 -11.344 -4.531 1 33.44 5 ILE B N 1
ATOM 2205 C CA . ILE B 1 5 ? -76.875 -11.133 -3.562 1 33.44 5 ILE B CA 1
ATOM 2206 C C . ILE B 1 5 ? -75.812 -10.219 -4.16 1 33.44 5 ILE B C 1
ATOM 2208 O O . ILE B 1 5 ? -75.25 -10.5 -5.227 1 33.44 5 ILE B O 1
ATOM 2212 N N . LEU B 1 6 ? -76.062 -8.922 -3.943 1 29.48 6 LEU B N 1
ATOM 2213 C CA . LEU B 1 6 ? -75.125 -7.828 -4.289 1 29.48 6 LEU B CA 1
ATOM 2214 C C . LEU B 1 6 ? -73.688 -8.172 -3.91 1 29.48 6 LEU B C 1
ATOM 2216 O O . LEU B 1 6 ? -73.438 -8.516 -2.76 1 29.48 6 LEU B O 1
ATOM 2220 N N . ARG B 1 7 ? -72.938 -8.656 -4.852 1 27.14 7 ARG B N 1
ATOM 2221 C CA . ARG B 1 7 ? -71.5 -8.953 -4.84 1 27.14 7 ARG B CA 1
ATOM 2222 C C . ARG B 1 7 ? -70.688 -7.707 -4.496 1 27.14 7 ARG B C 1
ATOM 2224 O O . ARG B 1 7 ? -70.688 -6.719 -5.23 1 27.14 7 ARG B O 1
ATOM 2231 N N . VAL B 1 8 ? -70.875 -7.223 -3.24 1 32 8 VAL B N 1
ATOM 2232 C CA . VAL B 1 8 ? -70.062 -6.023 -2.969 1 32 8 VAL B CA 1
ATOM 2233 C C . VAL B 1 8 ? -68.625 -6.242 -3.412 1 32 8 VAL B C 1
ATOM 2235 O O . VAL B 1 8 ? -68 -7.277 -3.111 1 32 8 VAL B O 1
ATOM 2238 N N . PRO B 1 9 ? -68.25 -5.586 -4.535 1 29.52 9 PRO B N 1
ATOM 2239 C CA . PRO B 1 9 ? -66.875 -5.656 -5.074 1 29.52 9 PRO B CA 1
ATOM 2240 C C . PRO B 1 9 ? -65.812 -5.309 -4.035 1 29.52 9 PRO B C 1
ATOM 2242 O O . PRO B 1 9 ? -66 -4.348 -3.277 1 29.52 9 PRO B O 1
ATOM 2245 N N . ARG B 1 10 ? -65.312 -6.32 -3.328 1 28.31 10 ARG B N 1
ATOM 2246 C CA . ARG B 1 10 ? -64.188 -6.102 -2.434 1 28.31 10 ARG B CA 1
ATOM 2247 C C . ARG B 1 10 ? -63.094 -5.238 -3.1 1 28.31 10 ARG B C 1
ATOM 2249 O O . ARG B 1 10 ? -62.531 -5.625 -4.117 1 28.31 10 ARG B O 1
ATOM 2256 N N . SER B 1 11 ? -63.406 -3.963 -3.287 1 26.25 11 SER B N 1
ATOM 2257 C CA . SER B 1 11 ? -62.344 -3.084 -3.773 1 26.25 11 SER B CA 1
ATOM 2258 C C . SER B 1 11 ? -61.062 -3.273 -2.975 1 26.25 11 SER B C 1
ATOM 2260 O O . SER B 1 11 ? -61.031 -3.055 -1.762 1 26.25 11 SER B O 1
ATOM 2262 N N . ALA B 1 12 ? -60.281 -4.34 -3.268 1 27.55 12 ALA B N 1
ATOM 2263 C CA . ALA B 1 12 ? -58.938 -4.48 -2.771 1 27.55 12 ALA B CA 1
ATOM 2264 C C . ALA B 1 12 ? -58.125 -3.191 -2.984 1 27.55 12 ALA B C 1
ATOM 2266 O O . ALA B 1 12 ? -57.75 -2.877 -4.109 1 27.55 12 ALA B O 1
ATOM 2267 N N . PHE B 1 13 ? -58.594 -2.041 -2.475 1 28.86 13 PHE B N 1
ATOM 2268 C CA . PHE B 1 13 ? -57.656 -0.925 -2.492 1 28.86 13 PHE B CA 1
ATOM 2269 C C . PHE B 1 13 ? -56.312 -1.34 -1.914 1 28.86 13 PHE B C 1
ATOM 2271 O O . PHE B 1 13 ? -56.156 -1.498 -0.7 1 28.86 13 PHE B O 1
ATOM 2278 N N . GLY B 1 14 ? -55.656 -2.377 -2.5 1 29.17 14 GLY B N 1
ATOM 2279 C CA . GLY B 1 14 ? -54.281 -2.537 -2.066 1 29.17 14 GLY B CA 1
ATOM 2280 C C . GLY B 1 14 ? -53.5 -1.249 -2.131 1 29.17 14 GLY B C 1
ATOM 2281 O O . GLY B 1 14 ? -53.281 -0.7 -3.211 1 29.17 14 GLY B O 1
ATOM 2282 N N . LEU B 1 15 ? -53.75 -0.288 -1.248 1 31.53 15 LEU B N 1
ATOM 2283 C CA . LEU B 1 15 ? -52.812 0.808 -1.076 1 31.53 15 LEU B CA 1
ATOM 2284 C C . LEU B 1 15 ? -51.375 0.296 -1.112 1 31.53 15 LEU B C 1
ATOM 2286 O O . LEU B 1 15 ? -50.938 -0.457 -0.229 1 31.53 15 LEU B O 1
ATOM 2290 N N . GLY B 1 16 ? -50.875 -0.017 -2.334 1 30.62 16 GLY B N 1
ATOM 2291 C CA . GLY B 1 16 ? -49.438 -0.147 -2.51 1 30.62 16 GLY B CA 1
ATOM 2292 C C . GLY B 1 16 ? -48.656 0.964 -1.839 1 30.62 16 GLY B C 1
ATOM 2293 O O . GLY B 1 16 ? -48.719 2.123 -2.248 1 30.62 16 GLY B O 1
ATOM 2294 N N . LEU B 1 17 ? -48.594 1.011 -0.552 1 30.53 17 LEU B N 1
ATOM 2295 C CA . LEU B 1 17 ? -47.594 1.875 0.058 1 30.53 17 LEU B CA 1
ATOM 2296 C C . LEU B 1 17 ? -46.281 1.781 -0.691 1 30.53 17 LEU B C 1
ATOM 2298 O O . LEU B 1 17 ? -45.625 0.729 -0.695 1 30.53 17 LEU B O 1
ATOM 2302 N N . ARG B 1 18 ? -46.219 2.484 -1.841 1 31.91 18 ARG B N 1
ATOM 2303 C CA . ARG B 1 18 ? -44.906 2.779 -2.375 1 31.91 18 ARG B CA 1
ATOM 2304 C C . ARG B 1 18 ? -43.938 3.205 -1.267 1 31.91 18 ARG B C 1
ATOM 2306 O O . ARG B 1 18 ? -44.188 4.184 -0.562 1 31.91 18 ARG B O 1
ATOM 2313 N N . SER B 1 19 ? -43.344 2.301 -0.641 1 32.81 19 SER B N 1
ATOM 2314 C CA . SER B 1 19 ? -42.188 2.633 0.196 1 32.81 19 SER B CA 1
ATOM 2315 C C . SER B 1 19 ? -41.281 3.664 -0.481 1 32.81 19 SER B C 1
ATOM 2317 O O . SER B 1 19 ? -40.781 3.422 -1.574 1 32.81 19 SER B O 1
ATOM 2319 N N . THR B 1 20 ? -41.688 4.953 -0.488 1 34.62 20 THR B N 1
ATOM 2320 C CA . THR B 1 20 ? -40.719 5.996 -0.807 1 34.62 20 THR B CA 1
ATOM 2321 C C . THR B 1 20 ? -39.344 5.652 -0.244 1 34.62 20 THR B C 1
ATOM 2323 O O . THR B 1 20 ? -39.188 5.582 0.974 1 34.62 20 THR B O 1
ATOM 2326 N N . VAL B 1 21 ? -38.688 4.684 -0.78 1 36.31 21 VAL B N 1
ATOM 2327 C CA . VAL B 1 21 ? -37.25 4.68 -0.544 1 36.31 21 VAL B CA 1
ATOM 2328 C C . VAL B 1 21 ? -36.719 6.105 -0.597 1 36.31 21 VAL B C 1
ATOM 2330 O O . VAL B 1 21 ? -36.781 6.77 -1.634 1 36.31 21 VAL B O 1
ATOM 2333 N N . ASN B 1 22 ? -37.156 7.051 0.282 1 35.56 22 ASN B N 1
ATOM 2334 C CA . ASN B 1 22 ? -36.406 8.305 0.403 1 35.56 22 ASN B CA 1
ATOM 2335 C C . ASN B 1 22 ? -34.969 8.133 -0.015 1 35.56 22 ASN B C 1
ATOM 2337 O O . ASN B 1 22 ? -34.281 7.242 0.484 1 35.56 22 ASN B O 1
ATOM 2341 N N . ALA B 1 23 ? -34.562 8.406 -1.145 1 37.84 23 ALA B N 1
ATOM 2342 C CA . ALA B 1 23 ? -33.188 8.531 -1.611 1 37.84 23 ALA B CA 1
ATOM 2343 C C . ALA B 1 23 ? -32.25 8.984 -0.485 1 37.84 23 ALA B C 1
ATOM 2345 O O . ALA B 1 23 ? -32.375 10.117 -0.01 1 37.84 23 ALA B O 1
ATOM 2346 N N . ARG B 1 24 ? -31.922 8.273 0.479 1 43 24 ARG B N 1
ATOM 2347 C CA . ARG B 1 24 ? -30.984 8.453 1.582 1 43 24 ARG B CA 1
ATOM 2348 C C . ARG B 1 24 ? -29.797 9.32 1.157 1 43 24 ARG B C 1
ATOM 2350 O O . ARG B 1 24 ? -29.109 8.992 0.193 1 43 24 ARG B O 1
ATOM 2357 N N . ARG B 1 25 ? -29.766 10.75 1.178 1 48.75 25 ARG B N 1
ATOM 2358 C CA . ARG B 1 25 ? -28.766 11.789 0.974 1 48.75 25 ARG B CA 1
ATOM 2359 C C . ARG B 1 25 ? -27.391 11.32 1.412 1 48.75 25 ARG B C 1
ATOM 2361 O O . ARG B 1 25 ? -27.234 10.734 2.486 1 48.75 25 ARG B O 1
ATOM 2368 N N . SER B 1 26 ? -26.578 10.953 0.495 1 59.72 26 SER B N 1
ATOM 2369 C CA . SER B 1 26 ? -25.172 10.789 0.832 1 59.72 26 SER B CA 1
ATOM 2370 C C . SER B 1 26 ? -24.719 11.836 1.839 1 59.72 26 SER B C 1
ATOM 2372 O O . SER B 1 26 ? -24.828 13.039 1.585 1 59.72 26 SER B O 1
ATOM 2374 N N . ILE B 1 27 ? -24.5 11.477 3.182 1 79.19 27 ILE B N 1
ATOM 2375 C CA . ILE B 1 27 ? -24.219 12.453 4.23 1 79.19 27 ILE B CA 1
ATOM 2376 C C . ILE B 1 27 ? -22.781 12.938 4.121 1 79.19 27 ILE B C 1
ATOM 2378 O O . ILE B 1 27 ? -22.516 14.141 4.199 1 79.19 27 ILE B O 1
ATOM 2382 N N . HIS B 1 28 ? -21.844 12.023 3.631 1 93.62 28 HIS B N 1
ATOM 2383 C CA . HIS B 1 28 ? -20.469 12.492 3.5 1 93.62 28 HIS B CA 1
ATOM 2384 C C . HIS B 1 28 ? -20.172 12.938 2.072 1 93.62 28 HIS B C 1
ATOM 2386 O O . HIS B 1 28 ? -20.625 12.305 1.113 1 93.62 28 HIS B O 1
ATOM 2392 N N . HIS B 1 29 ? -19.484 14.039 1.91 1 93.94 29 HIS B N 1
ATOM 2393 C CA . HIS B 1 29 ? -19.109 14.602 0.616 1 93.94 29 HIS B CA 1
ATOM 2394 C C . HIS B 1 29 ? -17.625 14.953 0.575 1 93.94 29 HIS B C 1
ATOM 2396 O O . HIS B 1 29 ? -17 15.141 1.619 1 93.94 29 HIS B O 1
ATOM 2402 N N . VAL B 1 30 ? -17.109 14.977 -0.638 1 93.56 30 VAL B N 1
ATOM 2403 C CA . VAL B 1 30 ? -15.734 15.406 -0.805 1 93.56 30 VAL B CA 1
ATOM 2404 C C . VAL B 1 30 ? -15.594 16.875 -0.384 1 93.56 30 VAL B C 1
ATOM 2406 O O . VAL B 1 30 ? -16.281 17.75 -0.92 1 93.56 30 VAL B O 1
ATOM 2409 N N . PRO B 1 31 ? -14.734 17.125 0.556 1 95.06 31 PRO B N 1
ATOM 2410 C CA . PRO B 1 31 ? -14.57 18.516 0.983 1 95.06 31 PRO B CA 1
ATOM 2411 C C . PRO B 1 31 ? -13.922 19.391 -0.086 1 95.06 31 PRO B C 1
ATOM 2413 O O . PRO B 1 31 ? -13.281 18.859 -1.006 1 95.06 31 PRO B O 1
ATOM 2416 N N . GLN B 1 32 ? -14.117 20.672 0.104 1 93.94 32 GLN B N 1
ATOM 2417 C CA . GLN B 1 32 ? -13.453 21.625 -0.784 1 93.94 32 GLN B CA 1
ATOM 2418 C C . GLN B 1 32 ? -12.039 21.938 -0.301 1 93.94 32 GLN B C 1
ATOM 2420 O O . GLN B 1 32 ? -11.812 22.109 0.898 1 93.94 32 GLN B O 1
ATOM 2425 N N . LEU B 1 33 ? -11.18 22 -1.249 1 96.38 33 LEU B N 1
ATOM 242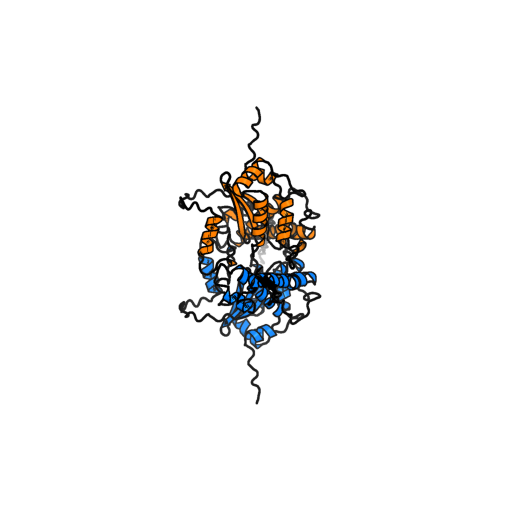6 C CA . LEU B 1 33 ? -9.812 22.391 -0.926 1 96.38 33 LEU B CA 1
ATOM 2427 C C . LEU B 1 33 ? -9.656 23.906 -0.957 1 96.38 33 LEU B C 1
ATOM 2429 O O . LEU B 1 33 ? -10.383 24.594 -1.679 1 96.38 33 LEU B O 1
ATOM 2433 N N . PRO B 1 34 ? -8.68 24.359 -0.129 1 93.75 34 PRO B N 1
ATOM 2434 C CA . PRO B 1 34 ? -8.484 25.812 -0.079 1 93.75 34 PRO B CA 1
ATOM 2435 C C . PRO B 1 34 ? -7.945 26.375 -1.392 1 93.75 34 PRO B C 1
ATOM 2437 O O . PRO B 1 34 ? -8.102 27.562 -1.661 1 93.75 34 PRO B O 1
ATOM 2440 N N . HIS B 1 35 ? -7.273 25.578 -2.232 1 95.25 35 HIS B N 1
ATOM 2441 C CA . HIS B 1 35 ? -6.711 25.969 -3.518 1 95.25 35 HIS B CA 1
ATOM 2442 C C . HIS B 1 35 ? -7.285 25.141 -4.656 1 95.25 35 HIS B C 1
ATOM 2444 O O . HIS B 1 35 ? -7.621 23.969 -4.461 1 95.25 35 HIS B O 1
ATOM 2450 N N . ASP B 1 36 ? -7.387 25.797 -5.793 1 95.06 36 ASP B N 1
ATOM 2451 C CA . ASP B 1 36 ? -7.855 25.078 -6.977 1 95.06 36 ASP B CA 1
ATOM 2452 C C . ASP B 1 36 ? -6.699 24.375 -7.684 1 95.06 36 ASP B C 1
ATOM 2454 O O . ASP B 1 36 ? -5.824 25.016 -8.258 1 95.06 36 ASP B O 1
ATOM 2458 N N . TYR B 1 37 ? -6.77 23.047 -7.707 1 96 37 TYR B N 1
ATOM 2459 C CA . TYR B 1 37 ? -5.715 22.25 -8.336 1 96 37 TYR B CA 1
ATOM 2460 C C . TYR B 1 37 ? -6.238 21.531 -9.57 1 96 37 TYR B C 1
ATOM 2462 O O . TYR B 1 37 ? -5.738 20.453 -9.922 1 96 37 TYR B O 1
ATOM 2470 N N . SER B 1 38 ? -7.238 22.031 -10.164 1 91.56 38 SER B N 1
ATOM 2471 C CA . SER B 1 38 ? -7.844 21.391 -11.32 1 91.56 38 SER B CA 1
ATOM 2472 C C . SER B 1 38 ? -6.828 21.188 -12.438 1 91.56 38 SER B C 1
ATOM 2474 O O . SER B 1 38 ? -6.945 20.266 -13.234 1 91.56 38 SER B O 1
ATOM 2476 N N . GLU B 1 39 ? -5.812 22.047 -12.516 1 94.88 39 GLU B N 1
ATOM 2477 C CA . GLU B 1 39 ? -4.766 21.922 -13.523 1 94.88 39 GLU B CA 1
ATOM 2478 C C . GLU B 1 39 ? -3.537 21.219 -12.969 1 94.88 39 GLU B C 1
ATOM 2480 O O . GLU B 1 39 ? -2.461 21.266 -13.562 1 94.88 39 GLU B O 1
ATOM 2485 N N . GLY B 1 40 ? -3.729 20.625 -11.828 1 97.31 40 GLY B N 1
ATOM 2486 C CA . GLY B 1 40 ? -2.621 19.953 -11.164 1 97.31 40 GLY B CA 1
ATOM 2487 C C . GLY B 1 40 ? -2.049 20.734 -10 1 97.31 40 GLY B C 1
ATOM 2488 O O . GLY B 1 40 ? -2.406 21.906 -9.797 1 97.31 40 GLY B O 1
ATOM 2489 N N . VAL B 1 41 ? -1.262 20.062 -9.203 1 98.19 41 VAL B N 1
ATOM 2490 C CA . VAL B 1 41 ? -0.498 20.719 -8.148 1 98.19 41 VAL B CA 1
ATOM 2491 C C . VAL B 1 41 ? 0.878 21.125 -8.68 1 98.19 41 VAL B C 1
ATOM 2493 O O . VAL B 1 41 ? 1.684 20.266 -9.039 1 98.19 41 VAL B O 1
ATOM 2496 N N . PRO B 1 42 ? 1.193 22.375 -8.688 1 97.56 42 PRO B N 1
ATOM 2497 C CA . PRO B 1 42 ? 2.441 22.828 -9.312 1 97.56 42 PRO B CA 1
ATOM 2498 C C . PRO B 1 42 ? 3.662 22.062 -8.797 1 97.56 42 PRO B C 1
ATOM 2500 O O . PRO B 1 42 ? 3.85 21.938 -7.582 1 97.56 42 PRO B O 1
ATOM 2503 N N . ASN B 1 43 ? 4.422 21.516 -9.75 1 97 43 ASN B N 1
ATOM 2504 C CA . ASN B 1 43 ? 5.695 20.844 -9.5 1 97 43 ASN B CA 1
ATOM 2505 C C . ASN B 1 43 ? 5.504 19.562 -8.695 1 97 43 ASN B C 1
ATOM 2507 O O . ASN B 1 43 ? 6.461 19.031 -8.141 1 97 43 ASN B O 1
ATOM 2511 N N . LEU B 1 44 ? 4.301 19.109 -8.555 1 98.69 44 LEU B N 1
ATOM 2512 C CA . LEU B 1 44 ? 4.09 17.938 -7.707 1 98.69 44 LEU B CA 1
ATOM 2513 C C . LEU B 1 44 ? 3.225 16.906 -8.422 1 98.69 44 LEU B C 1
ATOM 2515 O O . LEU B 1 44 ? 3.572 15.719 -8.469 1 98.69 44 LEU B O 1
ATOM 2519 N N . MET B 1 45 ? 2.104 17.344 -8.922 1 98.62 45 MET B N 1
ATOM 2520 C CA . MET B 1 45 ? 1.16 16.453 -9.594 1 98.62 45 MET B CA 1
ATOM 2521 C C . MET B 1 45 ? 0.647 17.078 -10.883 1 98.62 45 MET B C 1
ATOM 2523 O O . MET B 1 45 ? 0.253 18.234 -10.906 1 98.62 45 MET B O 1
ATOM 2527 N N . SER B 1 46 ? 0.627 16.297 -12 1 98.5 46 SER B N 1
ATOM 2528 C CA . SER B 1 46 ? -0.105 16.672 -13.211 1 98.5 46 SER B CA 1
ATOM 2529 C C . SER B 1 46 ? -1.609 16.688 -12.961 1 98.5 46 SER B C 1
ATOM 2531 O O . SER B 1 46 ? -2.074 16.234 -11.906 1 98.5 46 SER B O 1
ATOM 2533 N N . PRO B 1 47 ? -2.412 17.219 -13.906 1 98.19 47 PRO B N 1
ATOM 2534 C CA . PRO B 1 47 ? -3.867 17.125 -13.766 1 98.19 47 PRO B CA 1
ATOM 2535 C C . PRO B 1 47 ? -4.352 15.688 -13.57 1 98.19 47 PRO B C 1
ATOM 2537 O O . PRO B 1 47 ? -5.262 15.445 -12.773 1 98.19 47 PRO B O 1
ATOM 2540 N N . GLY B 1 48 ? -3.738 14.758 -14.297 1 97.69 48 GLY B N 1
ATOM 2541 C CA . GLY B 1 48 ? -4.07 13.352 -14.117 1 97.69 48 GLY B CA 1
ATOM 2542 C C . GLY B 1 48 ? -3.729 12.828 -12.734 1 97.69 48 GLY B C 1
ATOM 2543 O O . GLY B 1 48 ? -4.523 12.109 -12.125 1 97.69 48 GLY B O 1
ATOM 2544 N N . GLY B 1 49 ? -2.531 13.188 -12.273 1 98 49 GLY B N 1
ATOM 2545 C CA . GLY B 1 49 ? -2.131 12.789 -10.93 1 98 49 GLY B CA 1
ATOM 2546 C C . GLY B 1 49 ? -3.055 13.32 -9.852 1 98 49 GLY B C 1
ATOM 2547 O O . GLY B 1 49 ? -3.441 12.586 -8.938 1 98 49 GLY B O 1
ATOM 2548 N N . PHE B 1 50 ? -3.428 14.609 -9.984 1 98.44 50 PHE B N 1
ATOM 2549 C CA . PHE B 1 50 ? -4.344 15.219 -9.023 1 98.44 50 PHE B CA 1
ATOM 2550 C C . PHE B 1 50 ? -5.719 14.57 -9.102 1 98.44 50 PHE B C 1
ATOM 2552 O O . PHE B 1 50 ? -6.355 14.328 -8.078 1 98.44 50 PHE B O 1
ATOM 2559 N N . SER B 1 51 ? -6.156 14.305 -10.266 1 97.56 51 SER B N 1
ATOM 2560 C CA . SER B 1 51 ? -7.449 13.648 -10.445 1 97.56 51 SER B CA 1
ATOM 2561 C C . SER B 1 51 ? -7.484 12.297 -9.742 1 97.56 51 SER B C 1
ATOM 2563 O O . SER B 1 51 ? -8.445 11.984 -9.039 1 97.56 51 SER B O 1
ATOM 2565 N N . ILE B 1 52 ? -6.469 11.5 -9.852 1 97.88 52 ILE B N 1
ATOM 2566 C CA . ILE B 1 52 ? -6.414 10.188 -9.227 1 97.88 52 ILE B CA 1
ATOM 2567 C C . ILE B 1 52 ? -6.297 10.344 -7.707 1 97.88 52 ILE B C 1
ATOM 2569 O O . ILE B 1 52 ? -7.07 9.742 -6.953 1 97.88 52 ILE B O 1
ATOM 2573 N N . ALA B 1 53 ? -5.414 11.172 -7.23 1 98.31 53 ALA B N 1
ATOM 2574 C CA . ALA B 1 53 ? -5.027 11.242 -5.824 1 98.31 53 ALA B CA 1
ATOM 2575 C C . ALA B 1 53 ? -6.09 11.961 -5 1 98.31 53 ALA B C 1
ATOM 2577 O O . ALA B 1 53 ? -6.23 11.711 -3.801 1 98.31 53 ALA B O 1
ATOM 2578 N N . TRP B 1 54 ? -6.812 12.852 -5.645 1 98.25 54 TRP B N 1
ATOM 2579 C CA . TRP B 1 54 ? -7.805 13.633 -4.91 1 98.25 54 TRP B CA 1
ATOM 2580 C C . TRP B 1 54 ? -9.211 13.375 -5.449 1 98.25 54 TRP B C 1
ATOM 2582 O O . TRP B 1 54 ? -10.023 12.734 -4.789 1 98.25 54 TRP B O 1
ATOM 2592 N N . THR B 1 55 ? -9.492 13.734 -6.691 1 97.06 55 THR B N 1
ATOM 2593 C CA . THR B 1 55 ? -10.852 13.742 -7.215 1 97.06 55 THR B CA 1
ATOM 2594 C C . THR B 1 55 ? -11.453 12.344 -7.172 1 97.06 55 THR B C 1
ATOM 2596 O O . THR B 1 55 ? -12.469 12.117 -6.508 1 97.06 55 THR B O 1
ATOM 2599 N N . GLU B 1 56 ? -10.805 11.422 -7.777 1 97.5 56 GLU B N 1
ATOM 2600 C CA . GLU B 1 56 ? -11.344 10.07 -7.875 1 97.5 56 GLU B CA 1
ATOM 2601 C C . GLU B 1 56 ? -11.188 9.312 -6.559 1 97.5 56 GLU B C 1
ATOM 2603 O O . GLU B 1 56 ? -12.102 8.602 -6.133 1 97.5 56 GLU B O 1
ATOM 2608 N N . TYR B 1 57 ? -10.039 9.477 -5.926 1 98.19 57 TYR B N 1
ATOM 2609 C CA . TYR B 1 57 ? -9.789 8.734 -4.691 1 98.19 57 TYR B CA 1
ATOM 2610 C C . TYR B 1 57 ? -10.734 9.188 -3.588 1 98.19 57 TYR B C 1
ATOM 2612 O O . TYR B 1 57 ? -11.32 8.359 -2.881 1 98.19 57 TYR B O 1
ATOM 2620 N N . MET B 1 58 ? -10.93 10.523 -3.396 1 97.94 58 MET B N 1
ATOM 2621 C CA . MET B 1 58 ? -11.852 11.016 -2.377 1 97.94 58 MET B CA 1
ATOM 2622 C C . MET B 1 58 ? -13.281 10.609 -2.691 1 97.94 58 MET B C 1
ATOM 2624 O O . MET B 1 58 ? -14.047 10.273 -1.787 1 97.94 58 MET B O 1
ATOM 2628 N N . LYS B 1 59 ? -13.625 10.688 -3.939 1 97.38 59 LYS B N 1
ATOM 2629 C CA . LYS B 1 59 ? -14.953 10.219 -4.336 1 97.38 59 LYS B CA 1
ATOM 2630 C C . LYS B 1 59 ? -15.164 8.766 -3.922 1 97.38 59 LYS B C 1
ATOM 2632 O O . LYS B 1 59 ? -16.203 8.422 -3.348 1 97.38 59 LYS B O 1
ATOM 2637 N N . LEU B 1 60 ? -14.203 7.93 -4.203 1 97.31 60 LEU B N 1
ATOM 2638 C CA . LEU B 1 60 ? -14.297 6.52 -3.844 1 97.31 60 LEU B CA 1
ATOM 2639 C C . LEU B 1 60 ? -14.43 6.348 -2.334 1 97.31 60 LEU B C 1
ATOM 2641 O O . LEU B 1 60 ? -15.273 5.59 -1.86 1 97.31 60 LEU B O 1
ATOM 2645 N N . MET B 1 61 ? -13.586 7.035 -1.557 1 97.12 61 MET B N 1
ATOM 2646 C CA . MET B 1 61 ? -13.617 6.926 -0.102 1 97.12 61 MET B CA 1
ATOM 2647 C C . MET B 1 61 ? -14.984 7.324 0.444 1 97.12 61 MET B C 1
ATOM 2649 O O . MET B 1 61 ? -15.531 6.645 1.313 1 97.12 61 MET B O 1
ATOM 2653 N N . VAL B 1 62 ? -15.508 8.398 -0.106 1 96.81 62 VAL B N 1
ATOM 2654 C CA . VAL B 1 62 ? -16.797 8.922 0.359 1 96.81 62 VAL B CA 1
ATOM 2655 C C . VAL B 1 62 ? -17.906 7.961 -0.029 1 96.81 62 VAL B C 1
ATOM 2657 O O . VAL B 1 62 ? -18.812 7.684 0.773 1 96.81 62 VAL B O 1
ATOM 2660 N N . GLU B 1 63 ? -17.859 7.434 -1.249 1 96.19 63 GLU B N 1
ATOM 2661 C CA . GLU B 1 63 ? -18.844 6.453 -1.696 1 96.19 63 GLU B CA 1
ATOM 2662 C C . GLU B 1 63 ? -18.859 5.227 -0.787 1 96.19 63 GLU B C 1
ATOM 2664 O O . GLU B 1 63 ? -19.922 4.781 -0.353 1 96.19 63 GLU B O 1
ATOM 2669 N N . LYS B 1 64 ? -17.703 4.707 -0.498 1 96.38 64 LYS B N 1
ATOM 2670 C CA . LYS B 1 64 ? -17.609 3.518 0.344 1 96.38 64 LYS B CA 1
ATOM 2671 C C . LYS B 1 64 ? -18.047 3.816 1.772 1 96.38 64 LYS B C 1
ATOM 2673 O O . LYS B 1 64 ? -18.75 3.016 2.389 1 96.38 64 LYS B O 1
ATOM 2678 N N . LEU B 1 65 ? -17.625 4.977 2.273 1 97 65 LEU B N 1
ATOM 2679 C CA . LEU B 1 65 ? -18 5.367 3.625 1 97 65 LEU B CA 1
ATOM 2680 C C . LEU B 1 65 ? -19.516 5.527 3.738 1 97 65 LEU B C 1
ATOM 2682 O O . LEU B 1 65 ? -20.125 5.039 4.691 1 97 65 LEU B O 1
ATOM 2686 N N . ASN B 1 66 ? -20.109 6.191 2.807 1 97.12 66 ASN B N 1
ATOM 2687 C CA . ASN B 1 66 ? -21.562 6.398 2.807 1 97.12 66 ASN B CA 1
ATOM 2688 C C . ASN B 1 66 ? -22.312 5.078 2.74 1 97.12 66 ASN B C 1
ATOM 2690 O O . ASN B 1 66 ? -23.312 4.891 3.443 1 97.12 66 ASN B O 1
ATOM 2694 N N . ALA B 1 67 ? -21.844 4.133 1.954 1 95.25 67 ALA B N 1
ATOM 2695 C CA . ALA B 1 67 ? -22.5 2.828 1.824 1 95.25 67 ALA B CA 1
ATOM 2696 C C . ALA B 1 67 ? -22.5 2.082 3.156 1 95.25 67 ALA B C 1
ATOM 2698 O O . ALA B 1 67 ? -23.438 1.35 3.461 1 95.25 67 ALA B O 1
ATOM 2699 N N . LEU B 1 68 ? -21.516 2.299 3.99 1 95.56 68 LEU B N 1
ATOM 2700 C CA . LEU B 1 68 ? -21.359 1.533 5.223 1 95.56 68 LEU B CA 1
ATOM 2701 C C . LEU B 1 68 ? -22.031 2.248 6.395 1 95.56 68 LEU B C 1
ATOM 2703 O O . LEU B 1 68 ? -22.312 1.631 7.426 1 95.56 68 LEU B O 1
ATOM 2707 N N . THR B 1 69 ? -22.281 3.527 6.246 1 96.5 69 THR B N 1
ATOM 2708 C CA . THR B 1 69 ? -22.703 4.273 7.43 1 96.5 69 THR B CA 1
ATOM 2709 C C . THR B 1 69 ? -24.156 4.715 7.293 1 96.5 69 THR B C 1
ATOM 2711 O O . THR B 1 69 ? -24.766 5.184 8.258 1 96.5 69 THR B O 1
ATOM 2714 N N . VAL B 1 70 ? -24.734 4.59 6.109 1 94.88 70 VAL B N 1
ATOM 2715 C CA . VAL B 1 70 ? -26.109 5.012 5.883 1 94.88 70 VAL B CA 1
ATOM 2716 C C . VAL B 1 70 ? -27.031 4.363 6.914 1 94.88 70 VAL B C 1
ATOM 2718 O O . VAL B 1 70 ? -26.938 3.162 7.172 1 94.88 70 VAL B O 1
ATOM 2721 N N . GLY B 1 71 ? -27.844 5.148 7.57 1 94.88 71 GLY B N 1
ATOM 2722 C CA . GLY B 1 71 ? -28.812 4.645 8.523 1 94.88 71 GLY B CA 1
ATOM 2723 C C . GLY B 1 71 ? -28.219 4.336 9.883 1 94.88 71 GLY B C 1
ATOM 2724 O O . GLY B 1 71 ? -28.938 3.91 10.797 1 94.88 71 GLY B O 1
ATOM 2725 N N . THR B 1 72 ? -26.922 4.488 10.062 1 95.19 72 THR B N 1
ATOM 2726 C CA . THR B 1 72 ? -26.281 4.238 11.344 1 95.19 72 THR B CA 1
ATOM 2727 C C . THR B 1 72 ? -26.031 5.543 12.094 1 95.19 72 THR B C 1
ATOM 2729 O O . THR B 1 72 ? -26.297 6.625 11.562 1 95.19 72 THR B O 1
ATOM 2732 N N . GLU B 1 73 ? -25.547 5.512 13.289 1 95.38 73 GLU B N 1
ATOM 2733 C CA . GLU B 1 73 ? -25.234 6.688 14.094 1 95.38 73 GLU B CA 1
ATOM 2734 C C . GLU B 1 73 ? -24.047 7.449 13.523 1 95.38 73 GLU B C 1
ATOM 2736 O O . GLU B 1 73 ? -23.797 8.602 13.891 1 95.38 73 GLU B O 1
ATOM 2741 N N . LEU B 1 74 ? -23.328 6.789 12.609 1 96.81 74 LEU B N 1
ATOM 2742 C CA . LEU B 1 74 ? -22.094 7.367 12.078 1 96.81 74 LEU B CA 1
ATOM 2743 C C . LEU B 1 74 ? -22.391 8.234 10.859 1 96.81 74 LEU B C 1
ATOM 2745 O O . LEU B 1 74 ? -21.531 9 10.414 1 96.81 74 LEU B O 1
ATOM 2749 N N . GLU B 1 75 ? -23.547 8.219 10.367 1 95.81 75 GLU B N 1
ATOM 2750 C CA . GLU B 1 75 ? -23.922 8.789 9.078 1 95.81 75 GLU B CA 1
ATOM 2751 C C . GLU B 1 75 ? -23.672 10.297 9.047 1 95.81 75 GLU B C 1
ATOM 2753 O O . GLU B 1 75 ? -23.312 10.852 8.008 1 95.81 75 GLU B O 1
ATOM 2758 N N . ASP B 1 76 ? -23.75 10.992 10.195 1 93.38 76 ASP B N 1
ATOM 2759 C CA . ASP B 1 76 ? -23.672 12.445 10.203 1 93.38 76 ASP B CA 1
ATOM 2760 C C . ASP B 1 76 ? -22.406 12.93 10.914 1 93.38 76 ASP B C 1
ATOM 2762 O O . ASP B 1 76 ? -22.266 14.117 11.203 1 93.38 76 ASP B O 1
ATOM 2766 N N . LYS B 1 77 ? -21.578 12.023 11.273 1 96.44 77 LYS B N 1
ATOM 2767 C CA . LYS B 1 77 ? -20.312 12.398 11.922 1 96.44 77 LYS B CA 1
ATOM 2768 C C . LYS B 1 77 ? -19.234 12.68 10.883 1 96.44 77 LYS B C 1
ATOM 2770 O O . LYS B 1 77 ? -19.297 12.172 9.758 1 96.44 77 LYS B O 1
ATOM 2775 N N . ASP B 1 78 ? -18.312 13.516 11.242 1 96.38 78 ASP B N 1
ATOM 2776 C CA . ASP B 1 78 ? -17.203 13.773 10.328 1 96.38 78 ASP B CA 1
ATOM 2777 C C . ASP B 1 78 ? -16.234 12.594 10.297 1 96.38 78 ASP B C 1
ATOM 2779 O O . ASP B 1 78 ? -16.219 11.766 11.211 1 96.38 78 ASP B O 1
ATOM 2783 N N . THR B 1 79 ? -15.375 12.539 9.32 1 97.06 79 THR B N 1
ATOM 2784 C CA . THR B 1 79 ? -14.523 11.391 9.047 1 97.06 79 THR B CA 1
ATOM 2785 C C . THR B 1 79 ? -13.562 11.148 10.211 1 97.06 79 THR B C 1
ATOM 2787 O O . THR B 1 79 ? -13.297 10 10.578 1 97.06 79 THR B O 1
ATOM 2790 N N . LYS B 1 80 ? -12.922 12.25 10.766 1 96.44 80 LYS B N 1
ATOM 2791 C CA . LYS B 1 80 ? -12.039 12.07 11.914 1 96.44 80 LYS B CA 1
ATOM 2792 C C . LYS B 1 80 ? -12.773 11.391 13.07 1 96.44 80 LYS B C 1
ATOM 2794 O O . LYS B 1 80 ? -12.266 10.414 13.641 1 96.44 80 LYS B O 1
ATOM 2799 N N . THR B 1 81 ? -13.938 11.883 13.398 1 96.81 81 THR B N 1
ATOM 2800 C CA . THR B 1 81 ? -14.742 11.336 14.484 1 96.81 81 THR B CA 1
ATOM 2801 C C . THR B 1 81 ? -15.094 9.875 14.203 1 96.81 81 THR B C 1
ATOM 2803 O O . THR B 1 81 ? -14.992 9.023 15.094 1 96.81 81 THR B O 1
ATOM 2806 N N . ILE B 1 82 ? -15.484 9.57 13 1 96.81 82 ILE B N 1
ATOM 2807 C CA . ILE B 1 82 ? -15.828 8.203 12.633 1 96.81 82 ILE B CA 1
ATOM 2808 C C . ILE B 1 82 ? -14.609 7.301 12.805 1 96.81 82 ILE B C 1
ATOM 2810 O O . ILE B 1 82 ? -14.711 6.203 13.352 1 96.81 82 ILE B O 1
ATOM 2814 N N . ALA B 1 83 ? -13.492 7.754 12.312 1 95.12 83 ALA B N 1
ATOM 2815 C CA . ALA B 1 83 ? -12.266 6.977 12.445 1 95.12 83 ALA B CA 1
ATOM 2816 C C . ALA B 1 83 ? -11.969 6.672 13.906 1 95.12 83 ALA B C 1
ATOM 2818 O O . ALA B 1 83 ? -11.625 5.539 14.258 1 95.12 83 ALA B O 1
ATOM 2819 N N . LEU B 1 84 ? -12.133 7.645 14.82 1 93.94 84 LEU B N 1
ATOM 2820 C CA . LEU B 1 84 ? -11.859 7.465 16.25 1 93.94 84 LEU B CA 1
ATOM 2821 C C . LEU B 1 84 ? -12.852 6.496 16.875 1 93.94 84 LEU B C 1
ATOM 2823 O O . LEU B 1 84 ? -12.477 5.645 17.672 1 93.94 84 LEU B O 1
ATOM 2827 N N . MET B 1 85 ? -14.078 6.559 16.438 1 94.75 85 MET B N 1
ATOM 2828 C CA . MET B 1 85 ? -15.148 5.754 17.031 1 94.75 85 MET B CA 1
ATOM 2829 C C . MET B 1 85 ? -15.047 4.301 16.594 1 94.75 85 MET B C 1
ATOM 2831 O O . MET B 1 85 ? -15.555 3.404 17.266 1 94.75 85 MET B O 1
ATOM 2835 N N . THR B 1 86 ? -14.406 4.082 15.492 1 93.88 86 THR B N 1
ATOM 2836 C CA . THR B 1 86 ? -14.453 2.742 14.914 1 93.88 86 THR B CA 1
ATOM 2837 C C . THR B 1 86 ? -13.078 2.076 14.992 1 93.88 86 THR B C 1
ATOM 2839 O O . THR B 1 86 ? -12.898 0.96 14.5 1 93.88 86 THR B O 1
ATOM 2842 N N . ALA B 1 87 ? -12.125 2.662 15.672 1 89.06 87 ALA B N 1
ATOM 2843 C CA . ALA B 1 87 ? -10.742 2.195 15.68 1 89.06 87 ALA B CA 1
ATOM 2844 C C . ALA B 1 87 ? -10.594 0.921 16.5 1 89.06 87 ALA B C 1
ATOM 2846 O O . ALA B 1 87 ? -9.719 0.098 16.25 1 89.06 87 ALA B O 1
ATOM 2847 N N . ARG B 1 88 ? -11.477 0.716 17.391 1 84.56 88 ARG B N 1
ATOM 2848 C CA . ARG B 1 88 ? -11.273 -0.344 18.375 1 84.56 88 ARG B CA 1
ATOM 2849 C C . ARG B 1 88 ? -11.883 -1.657 17.891 1 84.56 88 ARG B C 1
ATOM 2851 O O . ARG B 1 88 ? -11.336 -2.732 18.156 1 84.56 88 ARG B O 1
ATOM 2858 N N . GLU B 1 89 ? -12.977 -1.634 17.188 1 83.19 89 GLU B N 1
ATOM 2859 C CA . GLU B 1 89 ? -13.75 -2.828 16.859 1 83.19 89 GLU B CA 1
ATOM 2860 C C . GLU B 1 89 ? -13.297 -3.438 15.539 1 83.19 89 GLU B C 1
ATOM 2862 O O . GLU B 1 89 ? -13.43 -2.814 14.484 1 83.19 89 GLU B O 1
ATOM 2867 N N . PRO B 1 90 ? -12.867 -4.684 15.594 1 81.31 90 PRO B N 1
ATOM 2868 C CA . PRO B 1 90 ? -12.383 -5.32 14.367 1 81.31 90 PRO B CA 1
ATOM 2869 C C . PRO B 1 90 ? -13.438 -5.375 13.273 1 81.31 90 PRO B C 1
ATOM 2871 O O . PRO B 1 90 ? -13.117 -5.227 12.086 1 81.31 90 PRO B O 1
ATOM 2874 N N . ASN B 1 91 ? -14.664 -5.539 13.68 1 85.5 91 ASN B N 1
ATOM 2875 C CA . ASN B 1 91 ? -15.734 -5.664 12.695 1 85.5 91 ASN B CA 1
ATOM 2876 C C . ASN B 1 91 ? -16.047 -4.324 12.023 1 85.5 91 ASN B C 1
ATOM 2878 O O . ASN B 1 91 ? -16.75 -4.277 11.016 1 85.5 91 ASN B O 1
ATOM 2882 N N . GLN B 1 92 ? -15.453 -3.264 12.555 1 90.88 92 GLN B N 1
ATOM 2883 C CA . GLN B 1 92 ? -15.688 -1.939 11.984 1 90.88 92 GLN B CA 1
ATOM 2884 C C . GLN B 1 92 ? -14.469 -1.461 11.195 1 90.88 92 GLN B C 1
ATOM 2886 O O . GLN B 1 92 ? -14.391 -0.292 10.812 1 90.88 92 GLN B O 1
ATOM 2891 N N . ALA B 1 93 ? -13.586 -2.393 10.906 1 89 93 ALA B N 1
ATOM 2892 C CA . ALA B 1 93 ? -12.328 -2.062 10.227 1 89 93 ALA B CA 1
ATOM 2893 C C . ALA B 1 93 ? -12.594 -1.4 8.875 1 89 93 ALA B C 1
ATOM 2895 O O . ALA B 1 93 ? -11.961 -0.397 8.539 1 89 93 ALA B O 1
ATOM 2896 N N . PRO B 1 94 ? -13.57 -1.888 8.117 1 91.88 94 PRO B N 1
ATOM 2897 C CA . PRO B 1 94 ? -13.781 -1.223 6.828 1 91.88 94 PRO B CA 1
ATOM 2898 C C . PRO B 1 94 ? -14.242 0.227 6.98 1 91.88 94 PRO B C 1
ATOM 2900 O O . PRO B 1 94 ? -13.781 1.102 6.238 1 91.88 94 PRO B O 1
ATOM 2903 N N . ILE B 1 95 ? -15.094 0.479 7.957 1 95.25 95 ILE B N 1
ATOM 2904 C CA . ILE B 1 95 ? -15.562 1.841 8.188 1 95.25 95 ILE B CA 1
ATOM 2905 C C . ILE B 1 95 ? -14.391 2.721 8.625 1 95.25 95 ILE B C 1
ATOM 2907 O O . ILE B 1 95 ? -14.219 3.834 8.117 1 95.25 95 ILE B O 1
ATOM 2911 N N . PHE B 1 96 ? -13.57 2.213 9.586 1 94.5 96 PHE B N 1
ATOM 2912 C CA . PHE B 1 96 ? -12.375 2.934 10.016 1 94.5 96 PHE B CA 1
ATOM 2913 C C . PHE B 1 96 ? -11.484 3.275 8.828 1 94.5 96 PHE B C 1
ATOM 2915 O O . PHE B 1 96 ? -11.047 4.418 8.68 1 94.5 96 PHE B O 1
ATOM 2922 N N . ASN B 1 97 ? -11.25 2.285 7.973 1 94.81 97 ASN B N 1
ATOM 2923 C CA . ASN B 1 97 ? -10.328 2.453 6.859 1 94.81 97 ASN B CA 1
ATOM 2924 C C . ASN B 1 97 ? -10.766 3.576 5.926 1 94.81 97 ASN B C 1
ATOM 2926 O O . ASN B 1 97 ? -9.977 4.449 5.574 1 94.81 97 ASN B O 1
ATOM 2930 N N . TYR B 1 98 ? -11.992 3.59 5.555 1 96.62 98 TYR B N 1
ATOM 2931 C CA . TYR B 1 98 ? -12.445 4.574 4.578 1 96.62 98 TYR B CA 1
ATOM 2932 C C . TYR B 1 98 ? -12.547 5.957 5.211 1 96.62 98 TYR B C 1
ATOM 2934 O O . TYR B 1 98 ? -12.203 6.961 4.582 1 96.62 98 TYR B O 1
ATOM 2942 N N . ALA B 1 99 ? -13 6.004 6.469 1 97.19 99 ALA B N 1
ATOM 2943 C CA . ALA B 1 99 ? -13.062 7.285 7.168 1 97.19 99 ALA B CA 1
ATOM 2944 C C . ALA B 1 99 ? -11.672 7.867 7.387 1 97.19 99 ALA B C 1
ATOM 2946 O O . ALA B 1 99 ? -11.438 9.047 7.121 1 97.19 99 ALA B O 1
ATOM 2947 N N . SER B 1 100 ? -10.773 7.062 7.855 1 96.5 100 SER B N 1
ATOM 2948 C CA . SER B 1 100 ? -9.414 7.504 8.141 1 96.5 100 SER B CA 1
ATOM 2949 C C . SER B 1 100 ? -8.688 7.914 6.863 1 96.5 100 SER B C 1
ATOM 2951 O O . SER B 1 100 ? -8 8.938 6.836 1 96.5 100 SER B O 1
ATOM 2953 N N . MET B 1 101 ? -8.867 7.113 5.816 1 97.31 101 MET B N 1
ATOM 2954 C CA . MET B 1 101 ? -8.227 7.438 4.543 1 97.31 101 MET B CA 1
ATOM 2955 C C . MET B 1 101 ? -8.719 8.781 4.008 1 97.31 101 MET B C 1
ATOM 2957 O O . MET B 1 101 ? -7.93 9.586 3.525 1 97.31 101 MET B O 1
ATOM 2961 N N . ALA B 1 102 ? -10.031 8.969 4.059 1 98.06 102 ALA B N 1
ATOM 2962 C CA . ALA B 1 102 ? -10.594 10.242 3.621 1 98.06 102 ALA B CA 1
ATOM 2963 C C . ALA B 1 102 ? -10.031 11.398 4.434 1 98.06 102 ALA B C 1
ATOM 2965 O O . ALA B 1 102 ? -9.648 12.43 3.873 1 98.06 102 ALA B O 1
ATOM 2966 N N . HIS B 1 103 ? -9.977 11.188 5.711 1 97.88 103 HIS B N 1
ATOM 2967 C CA . HIS B 1 103 ? -9.461 12.211 6.613 1 97.88 103 HIS B CA 1
ATOM 2968 C C . HIS B 1 103 ? -7.988 12.508 6.324 1 97.88 103 HIS B C 1
ATOM 2970 O O . HIS B 1 103 ? -7.602 13.664 6.164 1 97.88 103 HIS B O 1
ATOM 2976 N N . ASN B 1 104 ? -7.16 11.445 6.277 1 97.88 104 ASN B N 1
ATOM 2977 C CA . ASN B 1 104 ? -5.719 11.594 6.098 1 97.88 104 ASN B CA 1
ATOM 2978 C C . ASN B 1 104 ? -5.387 12.234 4.754 1 97.88 104 ASN B C 1
ATOM 2980 O O . ASN B 1 104 ? -4.508 13.094 4.672 1 97.88 104 ASN B O 1
ATOM 2984 N N . ASN B 1 105 ? -6.051 11.766 3.701 1 98.62 105 ASN B N 1
ATOM 2985 C CA . ASN B 1 105 ? -5.816 12.32 2.371 1 98.62 105 ASN B CA 1
ATOM 2986 C C . ASN B 1 105 ? -6.199 13.789 2.301 1 98.62 105 ASN B C 1
ATOM 2988 O O . ASN B 1 105 ? -5.5 14.586 1.669 1 98.62 105 ASN B O 1
ATOM 2992 N N . HIS B 1 106 ? -7.312 14.133 2.938 1 98.31 106 HIS B N 1
ATOM 2993 C CA . HIS B 1 106 ? -7.703 15.539 3.033 1 98.31 106 HIS B CA 1
ATOM 2994 C C . HIS B 1 106 ? -6.656 16.344 3.789 1 98.31 106 HIS B C 1
ATOM 2996 O O . HIS B 1 106 ? -6.316 17.469 3.381 1 98.31 106 HIS B O 1
ATOM 3002 N N . PHE B 1 107 ? -6.188 15.781 4.875 1 98.19 107 PHE B N 1
ATOM 3003 C CA . PHE B 1 107 ? -5.168 16.438 5.68 1 98.19 107 PHE B CA 1
ATOM 3004 C C . PHE B 1 107 ? -3.924 16.734 4.848 1 98.19 107 PHE B C 1
ATOM 3006 O O . PHE B 1 107 ? -3.365 17.828 4.918 1 98.19 107 PHE B O 1
ATOM 3013 N N . PHE B 1 108 ? -3.492 15.82 4.004 1 98.69 108 PHE B N 1
ATOM 3014 C CA . PHE B 1 108 ? -2.354 15.961 3.107 1 98.69 108 PHE B CA 1
ATOM 3015 C C . PHE B 1 108 ? -2.545 17.156 2.176 1 98.69 108 PHE B C 1
ATOM 3017 O O . PHE B 1 108 ? -1.679 18.031 2.09 1 98.69 108 PHE B O 1
ATOM 3024 N N . PHE B 1 109 ? -3.67 17.219 1.53 1 98.5 109 PHE B N 1
ATOM 3025 C CA . PHE B 1 109 ? -3.887 18.25 0.515 1 98.5 109 PHE B CA 1
ATOM 3026 C C . PHE B 1 109 ? -4.141 19.609 1.16 1 98.5 109 PHE B C 1
ATOM 3028 O O . PHE B 1 109 ? -3.838 20.641 0.573 1 98.5 109 PHE B O 1
ATOM 3035 N N . GLN B 1 110 ? -4.699 19.594 2.404 1 97.31 110 GLN B N 1
ATOM 3036 C CA . GLN B 1 110 ? -4.887 20.844 3.129 1 97.31 110 GLN B CA 1
ATOM 3037 C C . GLN B 1 110 ? -3.545 21.438 3.557 1 97.31 110 GLN B C 1
ATOM 3039 O O . GLN B 1 110 ? -3.443 22.641 3.811 1 97.31 110 GLN B O 1
ATOM 3044 N N . GLY B 1 111 ? -2.572 20.609 3.613 1 97.81 111 GLY B N 1
ATOM 3045 C CA . GLY B 1 111 ? -1.287 21.031 4.156 1 97.81 111 GLY B CA 1
ATOM 3046 C C . GLY B 1 111 ? -0.358 21.609 3.109 1 97.81 111 GLY B C 1
ATOM 3047 O O . GLY B 1 111 ? 0.766 22.016 3.422 1 97.81 111 GLY B O 1
ATOM 3048 N N . ILE B 1 112 ? -0.809 21.719 1.893 1 97.88 112 ILE B N 1
ATOM 3049 C CA . ILE B 1 112 ? 0.057 22.266 0.849 1 97.88 112 ILE B CA 1
ATOM 3050 C C . ILE B 1 112 ? -0.557 23.531 0.277 1 97.88 112 ILE B C 1
ATOM 3052 O O . ILE B 1 112 ? -1.769 23.75 0.369 1 97.88 112 ILE B O 1
ATOM 3056 N N . ALA B 1 113 ? 0.324 24.391 -0.21 1 97.62 113 ALA B N 1
ATOM 3057 C CA . ALA B 1 113 ? -0.009 25.609 -0.949 1 97.62 113 ALA B CA 1
ATOM 3058 C C . ALA B 1 113 ? 0.772 25.688 -2.258 1 97.62 113 ALA B C 1
ATOM 3060 O O . ALA B 1 113 ? 1.887 25.172 -2.354 1 97.62 113 ALA B O 1
ATOM 3061 N N . PRO B 1 114 ? 0.187 26.234 -3.328 1 96.69 114 PRO B N 1
ATOM 3062 C CA . PRO B 1 114 ? 0.782 26.219 -4.668 1 96.69 114 PRO B CA 1
ATOM 3063 C C . PRO B 1 114 ? 2.24 26.672 -4.672 1 96.69 114 PRO B C 1
ATOM 3065 O O . PRO B 1 114 ? 3.064 26.094 -5.395 1 96.69 114 PRO B O 1
ATOM 3068 N N . GLU B 1 115 ? 2.6 27.641 -3.854 1 96.44 115 GLU B N 1
ATOM 3069 C CA . GLU B 1 115 ? 3.973 28.141 -3.809 1 96.44 115 GLU B CA 1
ATOM 3070 C C . GLU B 1 115 ? 4.598 27.906 -2.438 1 96.44 115 GLU B C 1
ATOM 3072 O O . GLU B 1 115 ? 5.641 28.484 -2.119 1 96.44 115 GLU B O 1
ATOM 3077 N N . GLY B 1 116 ? 3.977 27.078 -1.666 1 97.62 116 GLY B N 1
ATOM 3078 C CA . GLY B 1 116 ? 4.422 27 -0.284 1 97.62 116 GLY B CA 1
ATOM 3079 C C . GLY B 1 116 ? 4.285 28.312 0.463 1 97.62 116 GLY B C 1
ATOM 3080 O O . GLY B 1 116 ? 3.83 29.312 -0.101 1 97.62 116 GLY B O 1
ATOM 3081 N N . THR B 1 117 ? 4.473 28.266 1.772 1 98.12 117 THR B N 1
ATOM 3082 C CA . THR B 1 117 ? 4.527 29.484 2.578 1 98.12 117 THR B CA 1
ATOM 3083 C C . THR B 1 117 ? 5.777 29.484 3.457 1 98.12 117 THR B C 1
ATOM 3085 O O . THR B 1 117 ? 6.328 28.438 3.773 1 98.12 117 THR B O 1
ATOM 3088 N N . PRO B 1 118 ? 6.234 30.672 3.752 1 97.88 118 PRO B N 1
ATOM 3089 C CA . PRO B 1 118 ? 7.41 30.719 4.621 1 97.88 118 PRO B CA 1
ATOM 3090 C C . PRO B 1 118 ? 7.133 30.156 6.02 1 97.88 118 PRO B C 1
ATOM 3092 O O . PRO B 1 118 ? 6.012 30.266 6.52 1 97.88 118 PRO B O 1
ATOM 3095 N N . MET B 1 119 ? 8.156 29.594 6.562 1 98.19 119 MET B N 1
ATOM 3096 C CA . MET B 1 119 ? 8.07 29.094 7.934 1 98.19 119 MET B CA 1
ATOM 3097 C C . MET B 1 119 ? 8.211 30.25 8.93 1 98.19 119 MET B C 1
ATOM 3099 O O . MET B 1 119 ? 9.242 30.922 8.961 1 98.19 119 MET B O 1
ATOM 3103 N N . PRO B 1 120 ? 7.152 30.469 9.781 1 97.88 120 PRO B N 1
ATOM 3104 C CA . PRO B 1 120 ? 7.285 31.516 10.805 1 97.88 120 PRO B CA 1
ATOM 3105 C C . PRO B 1 120 ? 8.445 31.25 11.766 1 97.88 120 PRO B C 1
ATOM 3107 O O . PRO B 1 120 ? 8.727 30.094 12.102 1 97.88 120 PRO B O 1
ATOM 3110 N N . ASP B 1 121 ? 9.039 32.312 12.266 1 97.19 121 ASP B N 1
ATOM 3111 C CA . ASP B 1 121 ? 10.242 32.219 13.094 1 97.19 121 ASP B CA 1
ATOM 3112 C C . ASP B 1 121 ? 9.977 31.422 14.367 1 97.19 121 ASP B C 1
ATOM 3114 O O . ASP B 1 121 ? 10.828 30.656 14.812 1 97.19 121 ASP B O 1
ATOM 3118 N N . ALA B 1 122 ? 8.812 31.594 14.945 1 96.31 122 ALA B N 1
ATOM 3119 C CA . ALA B 1 122 ? 8.484 30.906 16.188 1 96.31 122 ALA B CA 1
ATOM 3120 C C . ALA B 1 122 ? 8.453 29.391 15.977 1 96.31 122 ALA B C 1
ATOM 3122 O O . ALA B 1 122 ? 8.969 28.625 16.797 1 96.31 122 ALA B O 1
ATOM 3123 N N . LEU B 1 123 ? 7.902 29 14.875 1 97.75 123 LEU B N 1
ATOM 3124 C CA . LEU B 1 123 ? 7.859 27.578 14.555 1 97.75 123 LEU B CA 1
ATOM 3125 C C . LEU B 1 123 ? 9.258 27.047 14.234 1 97.75 123 LEU B C 1
ATOM 3127 O O . LEU B 1 123 ? 9.633 25.969 14.695 1 97.75 123 LEU B O 1
ATOM 3131 N N . ARG B 1 124 ? 9.977 27.766 13.445 1 98 124 ARG B N 1
ATOM 3132 C CA . ARG B 1 124 ? 11.344 27.375 13.086 1 98 124 ARG B CA 1
ATOM 3133 C C . ARG B 1 124 ? 12.172 27.078 14.336 1 98 124 ARG B C 1
ATOM 3135 O O . ARG B 1 124 ? 12.852 26.062 14.406 1 98 124 ARG B O 1
ATOM 3142 N N . SER B 1 125 ? 12.094 27.984 15.281 1 97.12 125 SER B N 1
ATOM 3143 C CA . SER B 1 125 ? 12.867 27.828 16.516 1 97.12 125 SER B CA 1
ATOM 3144 C C . SER B 1 125 ? 12.492 26.547 17.25 1 97.12 125 SER B C 1
ATOM 3146 O O . SER B 1 125 ? 13.367 25.828 17.719 1 97.12 125 SER B O 1
ATOM 3148 N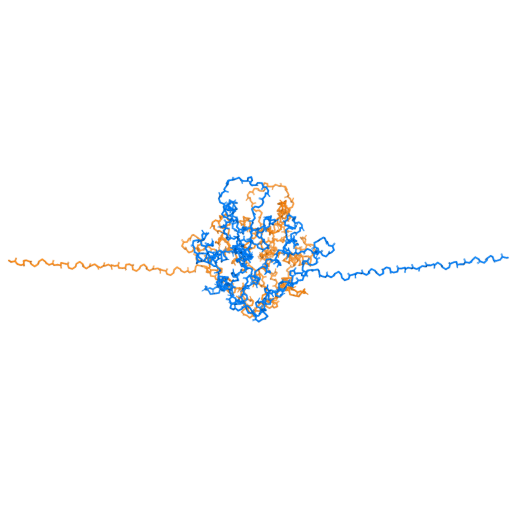 N . GLU B 1 126 ? 11.211 26.25 17.328 1 96.44 126 GLU B N 1
ATOM 3149 C CA . GLU B 1 126 ? 10.758 25.047 18.031 1 96.44 126 GLU B CA 1
ATOM 3150 C C . GLU B 1 126 ? 11.188 23.781 17.281 1 96.44 126 GLU B C 1
ATOM 3152 O O . GLU B 1 126 ? 11.648 22.812 17.906 1 96.44 126 GLU B O 1
ATOM 3157 N N . LEU B 1 127 ? 11.039 23.812 15.992 1 97.88 127 LEU B N 1
ATOM 3158 C CA . LEU B 1 127 ? 11.422 22.641 15.203 1 97.88 127 LEU B CA 1
ATOM 3159 C C . LEU B 1 127 ? 12.922 22.391 15.273 1 97.88 127 LEU B C 1
ATOM 3161 O O . LEU B 1 127 ? 13.367 21.25 15.359 1 97.88 127 LEU B O 1
ATOM 3165 N N . GLU B 1 128 ? 13.711 23.453 15.242 1 97.75 128 GLU B N 1
ATOM 3166 C CA . GLU B 1 128 ? 15.156 23.312 15.328 1 97.75 128 GLU B CA 1
ATOM 3167 C C . GLU B 1 128 ? 15.578 22.781 16.703 1 97.75 128 GLU B C 1
ATOM 3169 O O . GLU B 1 128 ? 16.578 22.078 16.812 1 97.75 128 GLU B O 1
ATOM 3174 N N . ALA B 1 129 ? 14.844 23.109 17.703 1 95.88 129 ALA B N 1
ATOM 3175 C CA . ALA B 1 129 ? 15.117 22.578 19.031 1 95.88 129 ALA B CA 1
ATOM 3176 C C . ALA B 1 129 ? 14.906 21.062 19.078 1 95.88 129 ALA B C 1
ATOM 3178 O O . ALA B 1 129 ? 15.625 20.359 19.781 1 95.88 129 ALA B O 1
ATOM 3179 N N . SER B 1 130 ? 13.977 20.625 18.297 1 95.19 130 SER B N 1
ATOM 3180 C CA . SER B 1 130 ? 13.648 19.203 18.297 1 95.19 130 SER B CA 1
ATOM 3181 C C . SER B 1 130 ? 14.516 18.422 17.312 1 95.19 130 SER B C 1
ATOM 3183 O O . SER B 1 130 ? 14.812 17.25 17.516 1 95.19 130 SER B O 1
ATOM 3185 N N . PHE B 1 131 ? 14.953 19.031 16.141 1 96.5 131 PHE B N 1
ATOM 3186 C CA . PHE B 1 131 ? 15.602 18.297 15.062 1 96.5 131 PHE B CA 1
ATOM 3187 C C . PHE B 1 131 ? 16.984 18.844 14.781 1 96.5 131 PHE B C 1
ATOM 3189 O O . PHE B 1 131 ? 17.688 18.375 13.875 1 96.5 131 PHE B O 1
ATOM 3196 N N . SER B 1 132 ? 17.453 19.75 15.531 1 95.31 132 SER B N 1
ATOM 3197 C CA . SER B 1 132 ? 18.75 20.422 15.414 1 95.31 132 SER B CA 1
ATOM 3198 C C . SER B 1 132 ? 18.719 21.484 14.328 1 95.31 132 SER B C 1
ATOM 3200 O O . SER B 1 132 ? 19.125 22.625 14.555 1 95.31 132 SER B O 1
ATOM 3202 N N . SER B 1 133 ? 18.25 21.125 13.102 1 97.88 133 SER B N 1
ATOM 3203 C CA . SER B 1 133 ? 18.062 22.078 12.016 1 97.88 133 SER B CA 1
ATOM 3204 C C . SER B 1 133 ? 16.875 21.703 11.141 1 97.88 133 SER B C 1
ATOM 3206 O O . SER B 1 133 ? 16.406 20.562 11.164 1 97.88 133 SER B O 1
ATOM 3208 N N . ILE B 1 134 ? 16.438 22.703 10.398 1 98.44 134 ILE B N 1
ATOM 3209 C CA . ILE B 1 134 ? 15.336 22.453 9.461 1 98.44 134 ILE B CA 1
ATOM 3210 C C . ILE B 1 134 ? 15.812 21.5 8.359 1 98.44 134 ILE B C 1
ATOM 3212 O O . ILE B 1 134 ? 15.047 20.656 7.891 1 98.44 134 ILE B O 1
ATOM 3216 N N . GLU B 1 135 ? 17.031 21.641 7.949 1 98.31 135 GLU B N 1
ATOM 3217 C CA . GLU B 1 135 ? 17.594 20.734 6.949 1 98.31 135 GLU B CA 1
ATOM 3218 C C . GLU B 1 135 ? 17.641 19.297 7.453 1 98.31 135 GLU B C 1
ATOM 3220 O O . GLU B 1 135 ? 17.359 18.359 6.703 1 98.31 135 GLU B O 1
ATOM 3225 N N . THR B 1 136 ? 17.969 19.125 8.688 1 98.06 136 THR B N 1
ATOM 3226 C CA . THR B 1 136 ? 17.953 17.781 9.281 1 98.06 136 THR B CA 1
ATOM 3227 C C . THR B 1 136 ? 16.547 17.219 9.297 1 98.06 136 THR B C 1
ATOM 3229 O O . THR B 1 136 ? 16.328 16.047 8.969 1 98.06 136 THR B O 1
ATOM 3232 N N . LEU B 1 137 ? 15.562 18.078 9.695 1 98.38 137 LEU B N 1
ATOM 3233 C CA . LEU B 1 137 ? 14.164 17.672 9.656 1 98.38 137 LEU B CA 1
ATOM 3234 C C . LEU B 1 137 ? 13.766 17.234 8.242 1 98.38 137 LEU B C 1
ATOM 3236 O O . LEU B 1 137 ? 13.18 16.172 8.062 1 98.38 137 LEU B O 1
ATOM 3240 N N . ARG B 1 138 ? 14.07 18.047 7.277 1 98.5 138 ARG B N 1
ATOM 3241 C CA . ARG B 1 138 ? 13.742 17.75 5.887 1 98.5 138 ARG B CA 1
ATOM 3242 C C . ARG B 1 138 ? 14.344 16.422 5.453 1 98.5 138 ARG B C 1
ATOM 3244 O O . ARG B 1 138 ? 13.656 15.57 4.883 1 98.5 138 ARG B O 1
ATOM 3251 N N . ARG B 1 139 ? 15.594 16.188 5.703 1 98.06 139 ARG B N 1
ATOM 3252 C CA . ARG B 1 139 ? 16.297 14.977 5.309 1 98.06 139 ARG B CA 1
ATOM 3253 C C . ARG B 1 139 ? 15.695 13.75 5.988 1 98.06 139 ARG B C 1
ATOM 3255 O O . ARG B 1 139 ? 15.484 12.719 5.348 1 98.06 139 ARG B O 1
ATOM 3262 N N . GLU B 1 140 ? 15.445 13.898 7.285 1 97.5 140 GLU B N 1
ATOM 3263 C CA . GLU B 1 140 ? 14.844 12.789 8.016 1 97.5 140 GLU B CA 1
ATOM 3264 C C . GLU B 1 140 ? 13.461 12.453 7.453 1 97.5 140 GLU B C 1
ATOM 3266 O O . GLU B 1 140 ? 13.102 11.273 7.355 1 97.5 140 GLU B O 1
ATOM 3271 N N . PHE B 1 141 ? 12.75 13.508 7.145 1 97.62 141 PHE B N 1
ATOM 3272 C CA . PHE B 1 141 ? 11.422 13.305 6.57 1 97.62 141 PHE B CA 1
ATOM 3273 C C . PHE B 1 141 ? 11.508 12.5 5.277 1 97.62 141 PHE B C 1
ATOM 3275 O O . PHE B 1 141 ? 10.812 11.5 5.121 1 97.62 141 PHE B O 1
ATOM 3282 N N . ILE B 1 142 ? 12.398 12.867 4.387 1 97.56 142 ILE B N 1
ATOM 3283 C CA . ILE B 1 142 ? 12.523 12.258 3.068 1 97.56 142 ILE B CA 1
ATOM 3284 C C . ILE B 1 142 ? 13.055 10.828 3.211 1 97.56 142 ILE B C 1
ATOM 3286 O O . ILE B 1 142 ? 12.539 9.906 2.578 1 97.56 142 ILE B O 1
ATOM 3290 N N . ILE B 1 143 ? 13.992 10.609 4.074 1 95.75 143 ILE B N 1
ATOM 3291 C CA . ILE B 1 143 ? 14.586 9.289 4.273 1 95.75 143 ILE B CA 1
ATOM 3292 C C . ILE B 1 143 ? 13.555 8.344 4.867 1 95.75 143 ILE B C 1
ATOM 3294 O O . ILE B 1 143 ? 13.43 7.195 4.43 1 95.75 143 ILE B O 1
ATOM 3298 N N . THR B 1 144 ? 12.812 8.844 5.863 1 95.25 144 THR B N 1
ATOM 3299 C CA . THR B 1 144 ? 11.797 8.016 6.508 1 95.25 144 THR B CA 1
ATOM 3300 C C . THR B 1 144 ? 10.703 7.633 5.512 1 95.25 144 THR B C 1
ATOM 3302 O O . THR B 1 144 ? 10.32 6.465 5.43 1 95.25 144 THR B O 1
ATOM 3305 N N . ALA B 1 145 ? 10.25 8.625 4.762 1 96.19 145 ALA B N 1
ATOM 3306 C CA . ALA B 1 145 ? 9.234 8.352 3.746 1 96.19 145 ALA B CA 1
ATOM 3307 C C . ALA B 1 145 ? 9.742 7.34 2.723 1 96.19 145 ALA B C 1
ATOM 3309 O O . ALA B 1 145 ? 9.023 6.41 2.35 1 96.19 145 ALA B O 1
ATOM 3310 N N . SER B 1 146 ? 10.984 7.504 2.316 1 93.56 146 SER B N 1
ATOM 3311 C CA . SER B 1 146 ? 11.578 6.641 1.302 1 93.56 146 SER B CA 1
ATOM 3312 C C . SER B 1 146 ? 11.758 5.219 1.822 1 93.56 146 SER B C 1
ATOM 3314 O O . SER B 1 146 ? 11.703 4.258 1.051 1 93.56 146 SER B O 1
ATOM 3316 N N . ALA B 1 147 ? 11.938 5.117 3.113 1 90.94 147 ALA B N 1
ATOM 3317 C CA . ALA B 1 147 ? 12.211 3.814 3.721 1 90.94 147 ALA B CA 1
ATOM 3318 C C . ALA B 1 147 ? 10.922 3.045 3.971 1 90.94 147 ALA B C 1
ATOM 3320 O O . ALA B 1 147 ? 10.945 1.842 4.246 1 90.94 147 ALA B O 1
ATOM 3321 N N . MET B 1 148 ? 9.828 3.723 3.975 1 92.56 148 MET B N 1
ATOM 3322 C CA . MET B 1 148 ? 8.547 3.045 4.137 1 92.56 148 MET B CA 1
ATOM 3323 C C . MET B 1 148 ? 8.281 2.104 2.965 1 92.56 148 MET B C 1
ATOM 3325 O O . MET B 1 148 ? 8.047 2.551 1.842 1 92.56 148 MET B O 1
ATOM 3329 N N . PHE B 1 149 ? 8.312 0.815 3.256 1 91.62 149 PHE B N 1
ATOM 3330 C CA . PHE B 1 149 ? 8.047 -0.153 2.197 1 91.62 149 PHE B CA 1
ATOM 3331 C C . PHE B 1 149 ? 6.57 -0.171 1.834 1 91.62 149 PHE B C 1
ATOM 3333 O O . PHE B 1 149 ? 6.215 -0.116 0.655 1 91.62 149 PHE B O 1
ATOM 3340 N N . GLY B 1 150 ? 5.742 -0.36 2.85 1 92.44 150 GLY B N 1
ATOM 3341 C CA . GLY B 1 150 ? 4.305 -0.278 2.643 1 92.44 150 GLY B CA 1
ATOM 3342 C C . GLY B 1 150 ? 3.789 1.148 2.596 1 92.44 150 GLY B C 1
ATOM 3343 O O . GLY B 1 150 ? 4.398 2.053 3.172 1 92.44 150 GLY B O 1
ATOM 3344 N N . PRO B 1 151 ? 2.648 1.297 2.004 1 95.56 151 PRO B N 1
ATOM 3345 C CA . PRO B 1 151 ? 2.105 2.654 1.901 1 95.56 151 PRO B CA 1
ATOM 3346 C C . PRO B 1 151 ? 1.466 3.133 3.201 1 95.56 151 PRO B C 1
ATOM 3348 O O . PRO B 1 151 ? 1.094 2.316 4.047 1 95.56 151 PRO B O 1
ATOM 3351 N N . GLY B 1 152 ? 1.333 4.371 3.342 1 96.19 152 GLY B N 1
ATOM 3352 C CA . GLY B 1 152 ? 0.705 5.059 4.457 1 96.19 152 GLY B CA 1
ATOM 3353 C C . GLY B 1 152 ? 0.945 6.559 4.445 1 96.19 152 GLY B C 1
ATOM 3354 O O . GLY B 1 152 ? 0.837 7.199 3.4 1 96.19 152 GLY B O 1
ATOM 3355 N N . PHE B 1 153 ? 1.158 7.027 5.656 1 97.38 153 PHE B N 1
ATOM 3356 C CA . PHE B 1 153 ? 1.37 8.461 5.836 1 97.38 153 PHE B CA 1
ATOM 3357 C C . PHE B 1 153 ? 2.533 8.719 6.781 1 97.38 153 PHE B C 1
ATOM 3359 O O . PHE B 1 153 ? 2.787 7.93 7.695 1 97.38 153 PHE B O 1
ATOM 3366 N N . LEU B 1 154 ? 3.248 9.766 6.523 1 97.44 154 LEU B N 1
ATOM 3367 C CA . LEU B 1 154 ? 4.27 10.242 7.445 1 97.44 154 LEU B CA 1
ATOM 3368 C C . LEU B 1 154 ? 3.896 11.617 8 1 97.44 154 LEU B C 1
ATOM 3370 O O . LEU B 1 154 ? 3.703 12.57 7.242 1 97.44 154 LEU B O 1
ATOM 3374 N N . TRP B 1 155 ? 3.826 11.648 9.344 1 97.56 155 TRP B N 1
ATOM 3375 C CA . TRP B 1 155 ? 3.303 12.828 10.031 1 97.56 155 TRP B CA 1
ATOM 3376 C C . TRP B 1 155 ? 4.41 13.555 10.781 1 97.56 155 TRP B C 1
ATOM 3378 O O . TRP B 1 155 ? 5.266 12.93 11.406 1 97.56 155 TRP B O 1
ATOM 3388 N N . LEU B 1 156 ? 4.418 14.867 10.711 1 98.06 156 LEU B N 1
ATOM 3389 C CA . LEU B 1 156 ? 4.98 15.672 11.781 1 98.06 156 LEU B CA 1
ATOM 3390 C C . LEU B 1 156 ? 3.953 15.906 12.883 1 98.06 156 LEU B C 1
ATOM 3392 O O . LEU B 1 156 ? 2.867 16.438 12.625 1 98.06 156 LEU B O 1
ATOM 3396 N N . VAL B 1 157 ? 4.262 15.469 14.086 1 96.56 157 VAL B N 1
ATOM 3397 C CA . VAL B 1 157 ? 3.316 15.602 15.188 1 96.56 157 VAL B CA 1
ATOM 3398 C C . VAL B 1 157 ? 3.959 16.391 16.328 1 96.56 157 VAL B C 1
ATOM 3400 O O . VAL B 1 157 ? 5.184 16.406 16.469 1 96.56 157 VAL B O 1
ATOM 3403 N N . LYS B 1 158 ? 3.178 17.094 17 1 95.62 158 LYS B N 1
ATOM 3404 C CA . LYS B 1 158 ? 3.559 17.703 18.266 1 95.62 158 LYS B CA 1
ATOM 3405 C C . LYS B 1 158 ? 3.109 16.844 19.453 1 95.62 158 LYS B C 1
ATOM 3407 O O . LYS B 1 158 ? 1.914 16.578 19.609 1 95.62 158 LYS B O 1
ATOM 3412 N N . ALA B 1 159 ? 4.07 16.344 20.25 1 90.38 159 ALA B N 1
ATOM 3413 C CA . ALA B 1 159 ? 3.797 15.414 21.328 1 90.38 159 ALA B CA 1
ATOM 3414 C C . ALA B 1 159 ? 3.912 16.094 22.688 1 90.38 159 ALA B C 1
ATOM 3416 O O . ALA B 1 159 ? 4.215 15.445 23.688 1 90.38 159 ALA B O 1
ATOM 3417 N N . GLY B 1 160 ? 3.734 17.312 22.812 1 89 160 GLY B N 1
ATOM 3418 C CA . GLY B 1 160 ? 3.887 18.156 23.984 1 89 160 GLY B CA 1
ATOM 3419 C C . GLY B 1 160 ? 4.582 19.469 23.672 1 89 160 GLY B C 1
ATOM 3420 O O . GLY B 1 160 ? 4.973 19.734 22.531 1 89 160 GLY B O 1
ATOM 3421 N N . PRO B 1 161 ? 4.645 20.234 24.656 1 86.75 161 PRO B N 1
ATOM 3422 C CA . PRO B 1 161 ? 5.285 21.531 24.422 1 86.75 161 PRO B CA 1
ATOM 3423 C C . PRO B 1 161 ? 6.719 21.406 23.922 1 86.75 161 PRO B C 1
ATOM 3425 O O . PRO B 1 161 ? 7.555 20.781 24.578 1 86.75 161 PRO B O 1
ATOM 3428 N N . GLY B 1 162 ? 6.922 21.875 22.719 1 88.81 162 GLY B N 1
ATOM 3429 C CA . GLY B 1 162 ? 8.258 21.891 22.156 1 88.81 162 GLY B CA 1
ATOM 3430 C C . GLY B 1 162 ? 8.742 20.516 21.719 1 88.81 162 GLY B C 1
ATOM 3431 O O . GLY B 1 162 ? 9.93 20.328 21.453 1 88.81 162 GLY B O 1
ATOM 3432 N N . ASP B 1 163 ? 7.91 19.578 21.734 1 93.5 163 ASP B N 1
ATOM 3433 C CA . ASP B 1 163 ? 8.281 18.203 21.359 1 93.5 163 ASP B CA 1
ATOM 3434 C C . ASP B 1 163 ? 7.645 17.812 20.031 1 93.5 163 ASP B C 1
ATOM 3436 O O . ASP B 1 163 ? 6.445 17.547 19.969 1 93.5 163 ASP B O 1
ATOM 3440 N N . TYR B 1 164 ? 8.461 17.797 19.016 1 96.25 164 TYR B N 1
ATOM 3441 C CA . TYR B 1 164 ? 8.023 17.453 17.672 1 96.25 164 TYR B CA 1
ATOM 3442 C C . TYR B 1 164 ? 8.656 16.141 17.219 1 96.25 164 TYR B C 1
ATOM 3444 O O . TYR B 1 164 ? 9.828 15.883 17.484 1 96.25 164 TYR B O 1
ATOM 3452 N N . ARG B 1 165 ? 7.852 15.297 16.516 1 95 165 ARG B N 1
ATOM 3453 C CA . ARG B 1 165 ? 8.32 13.984 16.078 1 95 165 ARG B CA 1
ATOM 3454 C C . ARG B 1 165 ? 7.75 13.617 14.719 1 95 165 ARG B C 1
ATOM 3456 O O . ARG B 1 165 ? 6.707 14.133 14.312 1 95 165 ARG B O 1
ATOM 3463 N N . LEU B 1 166 ? 8.5 12.781 14.062 1 95.62 166 LEU B N 1
ATOM 3464 C CA . LEU B 1 166 ? 7.984 12.141 12.852 1 95.62 166 LEU B CA 1
ATOM 3465 C C . LEU B 1 166 ? 7.34 10.797 13.188 1 95.62 166 LEU B C 1
ATOM 3467 O O . LEU B 1 166 ? 7.906 10 13.938 1 95.62 166 LEU B O 1
ATOM 3471 N N . LEU B 1 167 ? 6.141 10.625 12.703 1 93.62 167 LEU B N 1
ATOM 3472 C CA . LEU B 1 167 ? 5.383 9.414 13 1 93.62 167 LEU B CA 1
ATOM 3473 C C . LEU B 1 167 ? 4.84 8.789 11.719 1 93.62 167 LEU B C 1
ATOM 3475 O O . LEU B 1 167 ? 3.916 9.328 11.109 1 93.62 167 LEU B O 1
ATOM 3479 N N . PRO B 1 168 ? 5.387 7.598 11.312 1 92.94 168 PRO B N 1
ATOM 3480 C CA . PRO B 1 168 ? 4.766 6.871 10.203 1 92.94 168 PRO B CA 1
ATOM 3481 C C . PRO B 1 168 ? 3.516 6.105 10.625 1 92.94 168 PRO B C 1
ATOM 3483 O O . PRO B 1 168 ? 3.467 5.559 11.734 1 92.94 168 PRO B O 1
ATOM 3486 N N . THR B 1 169 ? 2.504 6.207 9.891 1 92.62 169 THR B N 1
ATOM 3487 C CA . THR B 1 169 ? 1.342 5.328 9.984 1 92.62 169 THR B CA 1
ATOM 3488 C C . THR B 1 169 ? 1.116 4.586 8.672 1 92.62 169 THR B C 1
ATOM 3490 O O . THR B 1 169 ? 1.291 5.156 7.594 1 92.62 169 THR B O 1
ATOM 3493 N N . TYR B 1 170 ? 0.832 3.348 8.773 1 91.06 170 TYR B N 1
ATOM 3494 C CA . TYR B 1 170 ? 0.699 2.541 7.566 1 91.06 170 TYR B CA 1
ATOM 3495 C C . TYR B 1 170 ? -0.767 2.365 7.188 1 91.06 170 TYR B C 1
ATOM 3497 O O . TYR B 1 170 ? -1.655 2.521 8.031 1 91.06 170 TYR B O 1
ATOM 3505 N N . LEU B 1 171 ? -0.945 2.129 5.926 1 92.94 171 LEU B N 1
ATOM 3506 C CA . LEU B 1 171 ? -2.281 1.95 5.367 1 92.94 171 LEU B CA 1
ATOM 3507 C C . LEU B 1 171 ? -3.186 3.119 5.738 1 92.94 171 LEU B C 1
ATOM 3509 O O . LEU B 1 171 ? -2.896 4.27 5.391 1 92.94 171 LEU B O 1
ATOM 3513 N N . ALA B 1 172 ? -4.258 2.838 6.484 1 93.94 172 ALA B N 1
ATOM 3514 C CA . ALA B 1 172 ? -5.188 3.908 6.828 1 93.94 172 ALA B CA 1
ATOM 3515 C C . ALA B 1 172 ? -4.93 4.43 8.242 1 93.94 172 ALA B C 1
ATOM 3517 O O . ALA B 1 172 ? -5.727 5.203 8.781 1 93.94 172 ALA B O 1
ATOM 3518 N N . GLY B 1 173 ? -3.811 4.047 8.82 1 92 173 GLY B N 1
ATOM 3519 C CA . GLY B 1 173 ? -3.512 4.504 10.172 1 92 173 GLY B CA 1
ATOM 3520 C C . GLY B 1 173 ? -3.459 6.016 10.289 1 92 173 GLY B C 1
ATOM 3521 O O . GLY B 1 173 ? -3.008 6.699 9.375 1 92 173 GLY B O 1
ATOM 3522 N N . SER B 1 174 ? -3.953 6.473 11.438 1 91.06 174 SER B N 1
ATOM 3523 C CA . SER B 1 174 ? -3.928 7.898 11.734 1 91.06 174 SER B CA 1
ATOM 3524 C C . SER B 1 174 ? -3.213 8.172 13.055 1 91.06 174 SER B C 1
ATOM 3526 O O . SER B 1 174 ? -3.162 7.309 13.93 1 91.06 174 SER B O 1
ATOM 3528 N N . PRO B 1 175 ? -2.689 9.312 13.242 1 90.88 175 PRO B N 1
ATOM 3529 C CA . PRO B 1 175 ? -1.776 9.578 14.359 1 90.88 175 PRO B CA 1
ATOM 3530 C C . PRO B 1 175 ? -2.51 9.852 15.672 1 90.88 175 PRO B C 1
ATOM 3532 O O . PRO B 1 175 ? -1.873 10.016 16.719 1 90.88 175 PRO B O 1
ATOM 3535 N N . TYR B 1 176 ? -3.74 9.828 15.672 1 90.94 176 TYR B N 1
ATOM 3536 C CA . TYR B 1 176 ? -4.508 10.234 16.844 1 90.94 176 TYR B CA 1
ATOM 3537 C C . TYR B 1 176 ? -4.484 9.148 17.906 1 90.94 176 TYR B C 1
ATOM 3539 O O . TYR B 1 176 ? -4.684 7.969 17.609 1 90.94 176 TYR B O 1
ATOM 3547 N N . PRO B 1 177 ? -4.363 9.594 19.172 1 81 177 PRO B N 1
ATOM 3548 C CA . PRO B 1 177 ? -4.332 8.617 20.266 1 81 177 PRO B CA 1
ATOM 3549 C C . PRO B 1 177 ? -5.602 7.773 20.328 1 81 177 PRO B C 1
ATOM 3551 O O . PRO B 1 177 ? -5.539 6.594 20.688 1 81 177 PRO B O 1
ATOM 3554 N N . GLY B 1 178 ? -6.656 8.391 20.031 1 77.12 178 GLY B N 1
ATOM 3555 C CA . GLY B 1 178 ? -7.918 7.664 20.062 1 77.12 178 GLY B CA 1
ATOM 3556 C C . GLY B 1 178 ? -7.973 6.547 19.031 1 77.12 178 GLY B C 1
ATOM 3557 O O . GLY B 1 178 ? -8.844 5.676 19.109 1 77.12 178 GLY B O 1
ATOM 3558 N N . ALA B 1 179 ? -7.035 6.586 18.109 1 75.19 179 ALA B N 1
ATOM 3559 C CA . ALA B 1 179 ? -6.984 5.555 17.078 1 75.19 179 ALA B CA 1
ATOM 3560 C C . ALA B 1 179 ? -5.766 4.652 17.266 1 75.19 179 ALA B C 1
ATOM 3562 O O . ALA B 1 179 ? -5.305 4.016 16.312 1 75.19 179 ALA B O 1
ATOM 3563 N N . HIS B 1 180 ? -5.258 4.586 18.422 1 72.25 180 HIS B N 1
ATOM 3564 C CA . HIS B 1 180 ? -3.996 3.91 18.688 1 72.25 180 HIS B CA 1
ATOM 3565 C C . HIS B 1 180 ? -4.082 2.428 18.344 1 72.25 180 HIS B C 1
ATOM 3567 O O . HIS B 1 180 ? -3.068 1.806 18.016 1 72.25 180 HIS B O 1
ATOM 3573 N N . TRP B 1 181 ? -5.242 1.946 18.344 1 68.31 181 TRP B N 1
ATOM 3574 C CA . TRP B 1 181 ? -5.43 0.533 18.031 1 68.31 181 TRP B CA 1
ATOM 3575 C C . TRP B 1 181 ? -5.125 0.258 16.562 1 68.31 181 TRP B C 1
ATOM 3577 O O . TRP B 1 181 ? -4.879 -0.888 16.172 1 68.31 181 TRP B O 1
ATOM 3587 N N . ARG B 1 182 ? -5.125 1.298 15.781 1 70.62 182 ARG B N 1
ATOM 3588 C CA . ARG B 1 182 ? -4.918 1.163 14.344 1 70.62 182 ARG B CA 1
ATOM 3589 C C . ARG B 1 182 ? -3.889 2.168 13.836 1 70.62 182 ARG B C 1
ATOM 3591 O O . ARG B 1 182 ? -3.979 2.643 12.703 1 70.62 182 ARG B O 1
ATOM 3598 N N . ALA B 1 183 ? -3.076 2.529 14.797 1 61.53 183 ALA B N 1
ATOM 3599 C CA . ALA B 1 183 ? -2.072 3.512 14.398 1 61.53 183 ALA B CA 1
ATOM 3600 C C . ALA B 1 183 ? -1.124 2.934 13.352 1 61.53 183 ALA B C 1
ATOM 3602 O O . ALA B 1 183 ? -0.686 3.643 12.445 1 61.53 183 ALA B O 1
ATOM 3603 N N . GLN B 1 184 ? -0.919 1.547 13.438 1 60.34 184 GLN B N 1
ATOM 3604 C CA . GLN B 1 184 ? -0.14 0.788 12.461 1 60.34 184 GLN B CA 1
ATOM 3605 C C . GLN B 1 184 ? 1.232 1.419 12.242 1 60.34 184 GLN B C 1
ATOM 3607 O O . GLN B 1 184 ? 1.626 1.686 11.109 1 60.34 184 GLN B O 1
ATOM 3612 N N . THR B 1 185 ? 1.949 1.572 13.273 1 56.09 185 THR B N 1
ATOM 3613 C CA . THR B 1 185 ? 3.172 2.367 13.242 1 56.09 185 THR B CA 1
ATOM 3614 C C . THR B 1 185 ? 4.332 1.548 12.688 1 56.09 185 THR B C 1
ATOM 3616 O O . THR B 1 185 ? 5.422 2.078 12.461 1 56.09 185 THR B O 1
ATOM 3619 N N . THR B 1 186 ? 4.102 0.214 12.617 1 55.59 186 THR B N 1
ATOM 3620 C CA . THR B 1 186 ? 5.16 -0.644 12.102 1 55.59 186 THR B CA 1
ATOM 3621 C C . THR B 1 186 ? 4.66 -1.445 10.898 1 55.59 186 THR B C 1
ATOM 3623 O O . THR B 1 186 ? 3.51 -1.884 10.875 1 55.59 186 THR B O 1
ATOM 3626 N N . ASP B 1 187 ? 5.48 -1.391 9.953 1 58.41 187 ASP B N 1
ATOM 3627 C CA . ASP B 1 187 ? 5.211 -2.309 8.852 1 58.41 187 ASP B CA 1
ATOM 3628 C C . ASP B 1 187 ? 5.453 -3.756 9.273 1 58.41 187 ASP B C 1
ATOM 3630 O O . ASP B 1 187 ? 6.543 -4.098 9.734 1 58.41 187 ASP B O 1
ATOM 3634 N N . MET B 1 188 ? 4.43 -4.48 9.547 1 52.78 188 MET B N 1
ATOM 3635 C CA . MET B 1 188 ? 4.633 -5.867 9.953 1 52.78 188 MET B CA 1
ATOM 3636 C C . MET B 1 188 ? 5.766 -6.508 9.156 1 52.78 188 MET B C 1
ATOM 3638 O O . MET B 1 188 ? 6.324 -7.523 9.578 1 52.78 188 MET B O 1
ATOM 3642 N N . ASN B 1 189 ? 6.027 -5.941 8.094 1 53.44 189 ASN B N 1
ATOM 3643 C CA . ASN B 1 189 ? 7.113 -6.492 7.289 1 53.44 189 ASN B CA 1
ATOM 3644 C C . ASN B 1 189 ? 8.469 -6.285 7.961 1 53.44 189 ASN B C 1
ATOM 3646 O O . ASN B 1 189 ? 9.43 -6.996 7.66 1 53.44 189 ASN B O 1
ATOM 3650 N N . ALA B 1 190 ? 8.477 -5.41 8.805 1 53.94 190 ALA B N 1
ATOM 3651 C CA . ALA B 1 190 ? 9.734 -5.152 9.5 1 53.94 190 ALA B CA 1
ATOM 3652 C C . ALA B 1 190 ? 9.812 -5.949 10.797 1 53.94 190 ALA B C 1
ATOM 3654 O O . ALA B 1 190 ? 10.852 -5.949 11.469 1 53.94 190 ALA B O 1
ATOM 3655 N N . VAL B 1 191 ? 8.648 -6.719 11.141 1 47.72 191 VAL B N 1
ATOM 3656 C CA . VAL B 1 191 ? 8.609 -7.441 12.406 1 47.72 191 VAL B CA 1
ATOM 3657 C C . VAL B 1 191 ? 9.117 -8.867 12.203 1 47.72 191 VAL B C 1
ATOM 3659 O O . VAL B 1 191 ? 8.578 -9.617 11.383 1 47.72 191 VAL B O 1
ATOM 3662 N N . GLY B 1 192 ? 10.391 -9.195 12.492 1 43.94 192 GLY B N 1
ATOM 3663 C CA . GLY B 1 192 ? 10.945 -10.547 12.508 1 43.94 192 GLY B CA 1
ATOM 3664 C C . GLY B 1 192 ? 10.578 -11.32 13.758 1 43.94 192 GLY B C 1
ATOM 3665 O O . GLY B 1 192 ? 9.641 -10.961 14.469 1 43.94 192 GLY B O 1
ATOM 3666 N N . LYS B 1 193 ? 11.156 -12.547 14.086 1 42.44 193 LYS B N 1
ATOM 3667 C CA . LYS B 1 193 ? 10.922 -13.43 15.227 1 42.44 193 LYS B CA 1
ATOM 3668 C C . LYS B 1 193 ? 10.852 -12.625 16.531 1 42.44 193 LYS B C 1
ATOM 3670 O O . LYS B 1 193 ? 10.031 -12.922 17.391 1 42.44 193 LYS B O 1
ATOM 3675 N N . ASP B 1 194 ? 11.953 -11.789 16.781 1 40.84 194 ASP B N 1
ATOM 3676 C CA . ASP B 1 194 ? 11.953 -11.07 18.047 1 40.84 194 ASP B CA 1
ATOM 3677 C C . ASP B 1 194 ? 11.031 -9.852 18 1 40.84 194 ASP B C 1
ATOM 3679 O O . ASP B 1 194 ? 11.305 -8.906 17.266 1 40.84 194 ASP B O 1
ATOM 3683 N N . GLY B 1 195 ? 9.852 -9.977 17.828 1 38.97 195 GLY B N 1
ATOM 3684 C CA . GLY B 1 195 ? 8.789 -8.992 17.953 1 38.97 195 GLY B CA 1
ATOM 3685 C C . GLY B 1 195 ? 9.266 -7.664 18.5 1 38.97 195 GLY B C 1
ATOM 3686 O O . GLY B 1 195 ? 8.453 -6.84 18.938 1 38.97 195 GLY B O 1
ATOM 3687 N N . SER B 1 196 ? 10.477 -7.621 18.875 1 34.03 196 SER B N 1
ATOM 3688 C CA . SER B 1 196 ? 11.047 -6.543 19.672 1 34.03 196 SER B CA 1
ATOM 3689 C C . SER B 1 196 ? 11.125 -5.246 18.875 1 34.03 196 SER B C 1
ATOM 3691 O O . SER B 1 196 ? 11.453 -4.191 19.422 1 34.03 196 SER B O 1
ATOM 3693 N N . ALA B 1 197 ? 11.109 -5.375 17.703 1 35.62 197 ALA B N 1
ATOM 3694 C CA . ALA B 1 197 ? 11.25 -4.07 17.062 1 35.62 197 ALA B CA 1
ATOM 3695 C C . ALA B 1 197 ? 10.023 -3.199 17.312 1 35.62 197 ALA B C 1
ATOM 3697 O O . ALA B 1 197 ? 10.031 -2.002 17.016 1 35.62 197 ALA B O 1
ATOM 3698 N N . ARG B 1 198 ? 8.898 -3.82 17.656 1 39.12 198 ARG B N 1
ATOM 3699 C CA . ARG B 1 198 ? 7.699 -3.127 18.141 1 39.12 198 ARG B CA 1
ATOM 3700 C C . ARG B 1 198 ? 8.031 -2.182 19.281 1 39.12 198 ARG B C 1
ATOM 3702 O O . ARG B 1 198 ? 7.52 -1.063 19.344 1 39.12 198 ARG B O 1
ATOM 3709 N N . THR B 1 199 ? 8.797 -2.779 20.203 1 35.78 199 THR B N 1
ATOM 3710 C CA . THR B 1 199 ? 9.086 -2.035 21.438 1 35.78 199 THR B CA 1
ATOM 3711 C C . THR B 1 199 ? 9.961 -0.822 21.125 1 35.78 199 THR B C 1
ATOM 3713 O O . THR B 1 199 ? 9.758 0.251 21.703 1 35.78 199 THR B O 1
ATOM 3716 N N . TYR B 1 200 ? 10.977 -1.046 20.391 1 33.41 200 TYR B N 1
ATOM 3717 C CA . TYR B 1 200 ? 11.93 0.04 20.203 1 33.41 200 TYR B CA 1
ATOM 3718 C C . TYR B 1 200 ? 11.297 1.184 19.406 1 33.41 200 TYR B C 1
ATOM 3720 O O . TYR B 1 200 ? 11.438 2.352 19.781 1 33.41 200 TYR B O 1
ATOM 3728 N N . MET B 1 201 ? 10.664 0.857 18.281 1 36.44 201 MET B N 1
ATOM 3729 C CA . MET B 1 201 ? 10.055 1.937 17.516 1 36.44 201 MET B CA 1
ATOM 3730 C C . MET B 1 201 ? 8.875 2.545 18.25 1 36.44 201 MET B C 1
ATOM 3732 O O . MET B 1 201 ? 8.641 3.752 18.188 1 36.44 201 MET B O 1
ATOM 3736 N N . HIS B 1 202 ? 8.125 1.694 18.906 1 39.06 202 HIS B N 1
ATOM 3737 C CA . HIS B 1 202 ? 7.152 2.26 19.828 1 39.06 202 HIS B CA 1
ATOM 3738 C C . HIS B 1 202 ? 7.824 3.207 20.828 1 39.06 202 HIS B C 1
ATOM 3740 O O . HIS B 1 202 ? 7.301 4.289 21.109 1 39.06 202 HIS B O 1
ATOM 3746 N N . ASN B 1 203 ? 8.93 2.711 21.344 1 37.62 203 ASN B N 1
ATOM 3747 C CA . ASN B 1 203 ? 9.633 3.562 22.297 1 37.62 203 ASN B CA 1
ATOM 3748 C C . ASN B 1 203 ? 10.188 4.812 21.625 1 37.62 203 ASN B C 1
ATOM 3750 O O . ASN B 1 203 ? 10.18 5.895 22.219 1 37.62 203 ASN B O 1
ATOM 3754 N N . GLN B 1 204 ? 10.812 4.711 20.578 1 37.44 204 GLN B N 1
ATOM 3755 C CA . GLN B 1 204 ? 11.375 5.895 19.938 1 37.44 204 GLN B CA 1
ATOM 3756 C C . GLN B 1 204 ? 10.273 6.82 19.422 1 37.44 204 GLN B C 1
ATOM 3758 O O . GLN B 1 204 ? 10.414 8.047 19.484 1 37.44 204 GLN B O 1
ATOM 3763 N N . ALA B 1 205 ? 9.328 6.258 18.719 1 38.47 205 ALA B N 1
ATOM 3764 C CA . ALA B 1 205 ? 8.188 7.07 18.281 1 38.47 205 ALA B CA 1
ATOM 3765 C C . ALA B 1 205 ? 7.426 7.621 19.484 1 38.47 205 ALA B C 1
ATOM 3767 O O . ALA B 1 205 ? 6.887 8.727 19.438 1 38.47 205 ALA B O 1
ATOM 3768 N N . PHE B 1 206 ? 7.348 6.625 20.594 1 41.94 206 PHE B N 1
ATOM 3769 C CA . PHE B 1 206 ? 6.762 7.129 21.828 1 41.94 206 PHE B CA 1
ATOM 3770 C C . PHE B 1 206 ? 7.844 7.434 22.859 1 41.94 206 PHE B C 1
ATOM 3772 O O . PHE B 1 206 ? 8.703 6.594 23.125 1 41.94 206 PHE B O 1
ATOM 3779 N N . GLY B 1 207 ? 8.812 8.281 22.781 1 35.97 207 GLY B N 1
ATOM 3780 C CA . GLY B 1 207 ? 9.867 8.75 23.672 1 35.97 207 GLY B CA 1
ATOM 3781 C C . GLY B 1 207 ? 10.133 7.809 24.828 1 35.97 207 GLY B C 1
ATOM 3782 O O . GLY B 1 207 ? 9.25 7.047 25.234 1 35.97 207 GLY B O 1
ATOM 3783 N N . ALA B 1 208 ? 11.594 7.445 25.172 1 34.09 208 ALA B N 1
ATOM 3784 C CA . ALA B 1 208 ? 12.188 6.719 26.281 1 34.09 208 ALA B CA 1
ATOM 3785 C C . ALA B 1 208 ? 11.57 7.145 27.609 1 34.09 208 ALA B C 1
ATOM 3787 O O . ALA B 1 208 ? 12.039 6.734 28.672 1 34.09 208 ALA B O 1
ATOM 3788 N N . ASN B 1 209 ? 11.078 8.312 27.875 1 29.95 209 ASN B N 1
ATOM 3789 C CA . ASN B 1 209 ? 10.641 8.344 29.266 1 29.95 209 ASN B CA 1
ATOM 3790 C C . ASN B 1 209 ? 9.75 7.152 29.594 1 29.95 209 ASN B C 1
ATOM 3792 O O . ASN B 1 209 ? 8.578 7.125 29.219 1 29.95 209 ASN B O 1
ATOM 3796 N N . LYS B 1 210 ? 10.32 5.945 29.719 1 33.06 210 LYS B N 1
ATOM 3797 C CA . LYS B 1 210 ? 9.766 4.844 30.5 1 33.06 210 LYS B CA 1
ATOM 3798 C C . LYS B 1 210 ? 9.023 5.363 31.719 1 33.06 210 LYS B C 1
ATOM 3800 O O . LYS B 1 210 ? 8.719 4.594 32.625 1 33.06 210 LYS B O 1
ATOM 3805 N N . ARG B 1 211 ? 9.414 6.641 32.312 1 30.39 211 ARG B N 1
ATOM 3806 C CA . ARG B 1 211 ? 8.789 6.691 33.625 1 30.39 211 ARG B CA 1
ATOM 3807 C C . ARG B 1 211 ? 7.395 6.078 33.594 1 30.39 211 ARG B C 1
ATOM 3809 O O . ARG B 1 211 ? 7.125 5.105 34.312 1 30.39 211 ARG B O 1
ATOM 3816 N N . ASN B 1 212 ? 6.336 6.938 34.094 1 27.62 212 ASN B N 1
ATOM 3817 C CA . ASN B 1 212 ? 5.016 6.48 34.5 1 27.62 212 ASN B CA 1
ATOM 3818 C C . ASN B 1 212 ? 4.273 5.809 33.375 1 27.62 212 ASN B C 1
ATOM 3820 O O . ASN B 1 212 ? 3.891 6.469 32.406 1 27.62 212 ASN B O 1
ATOM 3824 N N . SER B 1 213 ? 4.703 4.68 32.875 1 34.06 213 SER B N 1
ATOM 3825 C CA . SER B 1 213 ? 3.834 3.709 32.188 1 34.06 213 SER B CA 1
ATOM 3826 C C . SER B 1 213 ? 2.365 3.979 32.5 1 34.06 213 SER B C 1
ATOM 3828 O O . SER B 1 213 ? 1.479 3.34 31.938 1 34.06 213 SER B O 1
ATOM 3830 N N . ASP B 1 214 ? 2.26 4.395 33.812 1 31.41 214 ASP B N 1
ATOM 3831 C CA . ASP B 1 214 ? 0.987 4.789 34.406 1 31.41 214 ASP B CA 1
ATOM 3832 C C . ASP B 1 214 ? 0.445 6.059 33.75 1 31.41 214 ASP B C 1
ATOM 3834 O O . ASP B 1 214 ? 0.238 7.07 34.438 1 31.41 214 ASP B O 1
ATOM 3838 N N . LEU B 1 215 ? 1.117 6.605 32.812 1 35.91 215 LEU B N 1
ATOM 3839 C CA . LEU B 1 215 ? 0.301 7.785 32.531 1 35.91 215 LEU B CA 1
ATOM 3840 C C . LEU B 1 215 ? -1.185 7.441 32.594 1 35.91 215 LEU B C 1
ATOM 3842 O O . LEU B 1 215 ? -1.602 6.395 32.094 1 35.91 215 LEU B O 1
ATOM 3846 N N . PRO B 1 216 ? -1.811 7.832 33.656 1 34.16 216 PRO B N 1
ATOM 3847 C CA . PRO B 1 216 ? -3.252 7.57 33.656 1 34.16 216 PRO B CA 1
ATOM 3848 C C . PRO B 1 216 ? -3.838 7.602 32.219 1 34.16 216 PRO B C 1
ATOM 3850 O O . PRO B 1 216 ? -3.248 8.195 31.328 1 34.16 216 PRO B O 1
ATOM 3853 N N . PRO B 1 217 ? -4.781 6.848 31.906 1 35.91 217 PRO B N 1
ATOM 3854 C CA . PRO B 1 217 ? -5.566 7.004 30.688 1 35.91 217 PRO B CA 1
ATOM 3855 C C . PRO B 1 217 ? -5.543 8.438 30.141 1 35.91 217 PRO B C 1
ATOM 3857 O O . PRO B 1 217 ? -6.332 8.781 29.266 1 35.91 217 PRO B O 1
ATOM 3860 N N . GLY B 1 218 ? -4.992 9.422 30.766 1 39.56 218 GLY B N 1
ATOM 3861 C CA . GLY B 1 218 ? -5.023 10.758 30.203 1 39.56 218 GLY B CA 1
ATOM 3862 C C . GLY B 1 218 ? -4.074 10.93 29.016 1 39.56 218 GLY B C 1
ATOM 3863 O O . GLY B 1 218 ? -2.854 10.883 29.188 1 39.56 218 GLY B O 1
ATOM 3864 N N . GLY B 1 219 ? -4.332 10.406 27.766 1 46.34 219 GLY B N 1
ATOM 3865 C CA . GLY B 1 219 ? -3.781 10.172 26.438 1 46.34 219 GLY B CA 1
ATOM 3866 C C . GLY B 1 219 ? -2.812 11.25 26 1 46.34 219 GLY B C 1
ATOM 3867 O O . GLY B 1 219 ? -3.012 12.43 26.281 1 46.34 219 GLY B O 1
ATOM 3868 N N . VAL B 1 220 ? -1.488 11.094 26.141 1 52.34 220 VAL B N 1
ATOM 3869 C CA . VAL B 1 220 ? -0.54 12.008 25.516 1 52.34 220 VAL B CA 1
ATOM 3870 C C . VAL B 1 220 ? -1.173 12.633 24.266 1 52.34 220 VAL B C 1
ATOM 3872 O O . VAL B 1 220 ? -1.79 11.938 23.453 1 52.34 220 VAL B O 1
ATOM 3875 N N . GLU B 1 221 ? -1.482 13.914 24.391 1 68 221 GLU B N 1
ATOM 3876 C CA . GLU B 1 221 ? -2.074 14.641 23.266 1 68 221 GLU B CA 1
ATOM 3877 C C . GLU B 1 221 ? -1.121 14.688 22.078 1 68 221 GLU B C 1
ATOM 3879 O O . GLU B 1 221 ? 0.045 15.055 22.219 1 68 221 GLU B O 1
ATOM 3884 N N . LEU B 1 222 ? -1.148 13.805 21.047 1 87.94 222 LEU B N 1
ATOM 3885 C CA . LEU B 1 222 ? -0.459 13.875 19.766 1 87.94 222 LEU B CA 1
ATOM 3886 C C . LEU B 1 222 ? -1.262 14.695 18.766 1 87.94 222 LEU B C 1
ATOM 3888 O O . LEU B 1 222 ? -2.398 14.352 18.438 1 87.94 222 LEU B O 1
ATOM 3892 N N . GLU B 1 223 ? -0.682 15.852 18.469 1 93.81 223 GLU B N 1
ATOM 3893 C CA . GLU B 1 223 ? -1.348 16.734 17.516 1 93.81 223 GLU B CA 1
ATOM 3894 C C . GLU B 1 223 ? -0.679 16.688 16.156 1 93.81 223 GLU B C 1
ATOM 3896 O O . GLU B 1 223 ? 0.449 17.156 15.984 1 93.81 223 GLU B O 1
ATOM 3901 N N . PRO B 1 224 ? -1.358 16.078 15.188 1 96.88 224 PRO B N 1
ATOM 3902 C CA . PRO B 1 224 ? -0.783 16.125 13.844 1 96.88 224 PRO B CA 1
ATOM 3903 C C . PRO B 1 224 ? -0.723 17.531 13.273 1 96.88 224 PRO B C 1
ATOM 3905 O O . PRO B 1 224 ? -1.681 18.297 13.406 1 96.88 224 PRO B O 1
ATOM 3908 N N . LEU B 1 225 ? 0.398 17.875 12.609 1 98.25 225 LEU B N 1
ATOM 3909 C CA . LEU B 1 225 ? 0.605 19.219 12.094 1 98.25 225 LEU B CA 1
ATOM 3910 C C . LEU B 1 225 ? 0.629 19.219 10.57 1 98.25 225 LEU B C 1
ATOM 3912 O O . LEU B 1 225 ? 0.145 20.156 9.93 1 98.25 225 LEU B O 1
ATOM 3916 N N . MET B 1 226 ? 1.231 18.234 10.031 1 98 226 MET B N 1
ATOM 3917 C CA . MET B 1 226 ? 1.31 18.016 8.594 1 98 226 MET B CA 1
ATOM 3918 C C . MET B 1 226 ? 1.571 16.547 8.281 1 98 226 MET B C 1
ATOM 3920 O O . MET B 1 226 ? 1.98 15.781 9.164 1 98 226 MET B O 1
ATOM 3924 N N . CYS B 1 227 ? 1.285 16.078 7 1 97.5 227 CYS B N 1
ATOM 3925 C CA . CYS B 1 227 ? 1.61 14.703 6.652 1 97.5 227 CYS B CA 1
ATOM 3926 C C . CYS B 1 227 ? 1.889 14.57 5.16 1 97.5 227 CYS B C 1
ATOM 3928 O O . CYS B 1 227 ? 1.435 15.398 4.363 1 97.5 227 CYS B O 1
ATOM 3930 N N . LEU B 1 228 ? 2.688 13.672 4.828 1 98.75 228 LEU B N 1
ATOM 3931 C CA . LEU B 1 228 ? 2.965 13.211 3.473 1 98.75 228 LEU B CA 1
ATOM 3932 C C . LEU B 1 228 ? 2.248 11.898 3.188 1 98.75 228 LEU B C 1
ATOM 3934 O O . LEU B 1 228 ? 2.338 10.953 3.973 1 98.75 228 LEU B O 1
ATOM 3938 N N . ASN B 1 229 ? 1.435 11.914 2.156 1 98.81 229 ASN B N 1
ATOM 3939 C CA . ASN B 1 229 ? 0.819 10.688 1.653 1 98.81 229 ASN B CA 1
ATOM 3940 C C . ASN B 1 229 ? 1.809 9.859 0.843 1 98.81 229 ASN B C 1
ATOM 3942 O O . ASN B 1 229 ? 2.32 10.312 -0.181 1 98.81 229 ASN B O 1
ATOM 3946 N N . THR B 1 230 ? 2.064 8.594 1.244 1 98.19 230 THR B N 1
ATOM 3947 C CA . THR B 1 230 ? 3.066 7.793 0.553 1 98.19 230 THR B CA 1
ATOM 3948 C C . THR B 1 230 ? 2.404 6.676 -0.25 1 98.19 230 THR B C 1
ATOM 3950 O O . THR B 1 230 ? 3.082 5.766 -0.732 1 98.19 230 THR B O 1
ATOM 3953 N N . TRP B 1 231 ? 1.085 6.68 -0.328 1 98.44 231 TRP B N 1
ATOM 3954 C CA . TRP B 1 231 ? 0.405 5.734 -1.209 1 98.44 231 TRP B CA 1
ATOM 3955 C C . TRP B 1 231 ? 0.796 5.969 -2.664 1 98.44 231 TRP B C 1
ATOM 3957 O O . TRP B 1 231 ? 0.917 7.113 -3.104 1 98.44 231 TRP B O 1
ATOM 3967 N N . GLU B 1 232 ? 0.836 4.875 -3.412 1 98.56 232 GLU B N 1
ATOM 3968 C CA . GLU B 1 232 ? 1.299 4.957 -4.793 1 98.56 232 GLU B CA 1
ATOM 3969 C C . GLU B 1 232 ? 0.384 5.852 -5.629 1 98.56 232 GLU B C 1
ATOM 3971 O O . GLU B 1 232 ? 0.843 6.535 -6.543 1 98.56 232 GLU B O 1
ATOM 3976 N N . HIS B 1 233 ? -0.877 5.902 -5.336 1 98.62 233 HIS B N 1
ATOM 3977 C CA . HIS B 1 233 ? -1.782 6.715 -6.141 1 98.62 233 HIS B CA 1
ATOM 3978 C C . HIS B 1 233 ? -1.456 8.203 -6.004 1 98.62 233 HIS B C 1
ATOM 3980 O O . HIS B 1 233 ? -1.91 9.016 -6.809 1 98.62 233 HIS B O 1
ATOM 3986 N N . ALA B 1 234 ? -0.696 8.555 -5.008 1 98.62 234 ALA B N 1
ATOM 3987 C CA . ALA B 1 234 ? -0.387 9.969 -4.777 1 98.62 234 ALA B CA 1
ATOM 3988 C C . ALA B 1 234 ? 0.813 10.406 -5.605 1 98.62 234 ALA B C 1
ATOM 3990 O O . ALA B 1 234 ? 1.01 11.602 -5.836 1 98.62 234 ALA B O 1
ATOM 3991 N N . TRP B 1 235 ? 1.64 9.445 -6.09 1 98.5 235 TRP B N 1
ATOM 3992 C CA . TRP B 1 235 ? 2.889 9.961 -6.641 1 98.5 235 TRP B CA 1
ATOM 3993 C C . TRP B 1 235 ? 3.334 9.141 -7.844 1 98.5 235 TRP B C 1
ATOM 3995 O O . TRP B 1 235 ? 4.117 9.609 -8.672 1 98.5 235 TRP B O 1
ATOM 4005 N N . LEU B 1 236 ? 2.857 7.941 -8 1 98.31 236 LEU B N 1
ATOM 4006 C CA . LEU B 1 236 ? 3.428 7 -8.961 1 98.31 236 LEU B CA 1
ATOM 4007 C C . LEU B 1 236 ? 3.24 7.496 -10.391 1 98.31 236 LEU B C 1
ATOM 4009 O O . LEU B 1 236 ? 4.152 7.391 -11.211 1 98.31 236 LEU B O 1
ATOM 4013 N N . LEU B 1 237 ? 2.084 7.977 -10.711 1 97.62 237 LEU B N 1
ATOM 4014 C CA . LEU B 1 237 ? 1.783 8.406 -12.07 1 97.62 237 LEU B CA 1
ATOM 4015 C C . LEU B 1 237 ? 2.781 9.461 -12.539 1 97.62 237 LEU B C 1
ATOM 4017 O O . LEU B 1 237 ? 3.268 9.406 -13.672 1 97.62 237 LEU B O 1
ATOM 4021 N N . ASP B 1 238 ? 3.123 10.398 -11.695 1 98.25 238 ASP B N 1
ATOM 4022 C CA . ASP B 1 238 ? 3.896 11.57 -12.094 1 98.25 238 ASP B CA 1
ATOM 4023 C C . ASP B 1 238 ? 5.391 11.344 -11.867 1 98.25 238 ASP B C 1
ATOM 4025 O O . ASP B 1 238 ? 6.223 11.938 -12.555 1 98.25 238 ASP B O 1
ATOM 4029 N N . TRP B 1 239 ? 5.699 10.414 -11 1 98.31 239 TRP B N 1
ATOM 4030 C CA . TRP B 1 239 ? 7.09 10.367 -10.562 1 98.31 239 TRP B CA 1
ATOM 4031 C C . TRP B 1 239 ? 7.711 9.008 -10.875 1 98.31 239 TRP B C 1
ATOM 4033 O O . TRP B 1 239 ? 8.93 8.844 -10.773 1 98.31 239 TRP B O 1
ATOM 4043 N N . GLY B 1 240 ? 6.91 8.016 -11.281 1 97.31 240 GLY B N 1
ATOM 4044 C CA . GLY B 1 240 ? 7.43 6.688 -11.547 1 97.31 240 GLY B CA 1
ATOM 4045 C C . GLY B 1 240 ? 7.895 5.965 -10.297 1 97.31 240 GLY B C 1
ATOM 4046 O O . GLY B 1 240 ? 7.719 6.461 -9.188 1 97.31 240 GLY B O 1
ATOM 4047 N N . VAL B 1 241 ? 8.539 4.785 -10.523 1 96.94 241 VAL B N 1
ATOM 4048 C CA . VAL B 1 241 ? 8.867 3.924 -9.391 1 96.94 241 VAL B CA 1
ATOM 4049 C C . VAL B 1 241 ? 10.227 4.312 -8.828 1 96.94 241 VAL B C 1
ATOM 4051 O O . VAL B 1 241 ? 10.594 3.893 -7.727 1 96.94 241 VAL B O 1
ATOM 4054 N N . GLY B 1 242 ? 11.047 5.078 -9.602 1 96.69 242 GLY B N 1
ATOM 4055 C CA . GLY B 1 242 ? 12.328 5.555 -9.102 1 96.69 242 GLY B CA 1
ATOM 4056 C C . GLY B 1 242 ? 13.492 4.672 -9.516 1 96.69 242 GLY B C 1
ATOM 4057 O O . GLY B 1 242 ? 14.57 4.738 -8.922 1 96.69 242 GLY B O 1
ATOM 4058 N N . ALA B 1 243 ? 13.266 3.83 -10.492 1 95 243 ALA B N 1
ATOM 4059 C CA . ALA B 1 243 ? 14.352 3.014 -11.016 1 95 243 ALA B CA 1
ATOM 4060 C C . ALA B 1 243 ? 15.469 3.887 -11.586 1 95 243 ALA B C 1
ATOM 4062 O O . ALA B 1 243 ? 15.195 4.895 -12.242 1 95 243 ALA B O 1
ATOM 4063 N N . GLY B 1 244 ? 16.703 3.496 -11.344 1 93.12 244 GLY B N 1
ATOM 4064 C CA . GLY B 1 244 ? 17.859 4.254 -11.828 1 93.12 244 GLY B CA 1
ATOM 4065 C C . GLY B 1 244 ? 18.125 5.508 -11.016 1 93.12 244 GLY B C 1
ATOM 4066 O O . GLY B 1 244 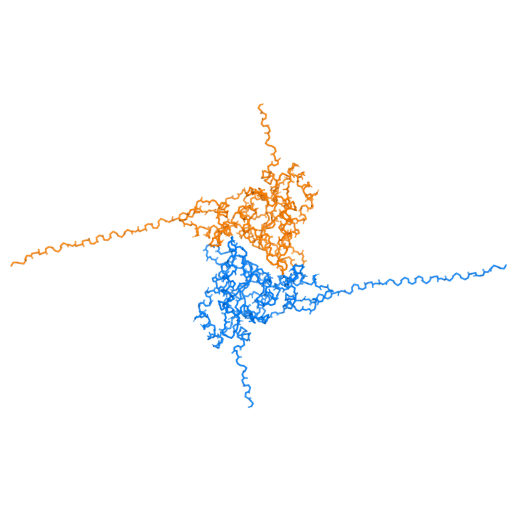? 18.984 6.312 -11.383 1 93.12 244 GLY B O 1
ATOM 4067 N N . GLY B 1 245 ? 17.344 5.695 -9.977 1 90.75 245 GLY B N 1
ATOM 4068 C CA . GLY B 1 245 ? 17.578 6.805 -9.07 1 90.75 245 GLY B CA 1
ATOM 4069 C C . GLY B 1 245 ? 16.859 8.078 -9.484 1 90.75 245 GLY B C 1
ATOM 4070 O O . GLY B 1 245 ? 17.125 9.148 -8.938 1 90.75 245 GLY B O 1
ATOM 4071 N N . GLN B 1 246 ? 16 7.902 -10.438 1 92.25 246 GLN B N 1
ATOM 4072 C CA . GLN B 1 246 ? 15.281 9.078 -10.914 1 92.25 246 GLN B CA 1
ATOM 4073 C C . GLN B 1 246 ? 13.789 8.961 -10.602 1 92.25 246 GLN B C 1
ATOM 4075 O O . GLN B 1 246 ? 13.172 7.926 -10.852 1 92.25 246 GLN B O 1
ATOM 4080 N N . GLY B 1 247 ? 13.289 10.047 -9.977 1 97 247 GLY B N 1
ATOM 4081 C CA . GLY B 1 247 ? 11.883 10.062 -9.625 1 97 247 GLY B CA 1
ATOM 4082 C C . GLY B 1 247 ? 11.57 9.273 -8.367 1 97 247 GLY B C 1
ATOM 4083 O O . GLY B 1 247 ? 12.312 9.336 -7.387 1 97 247 GLY B O 1
ATOM 4084 N N . GLY B 1 248 ? 10.445 8.672 -8.367 1 97.56 248 GLY B N 1
ATOM 4085 C CA . GLY B 1 248 ? 10.023 7.848 -7.242 1 97.56 248 GLY B CA 1
ATOM 4086 C C . GLY B 1 248 ? 9.531 8.656 -6.059 1 97.56 248 GLY B C 1
ATOM 4087 O O . GLY B 1 248 ? 9.281 9.859 -6.18 1 97.56 248 GLY B O 1
ATOM 4088 N N . LYS B 1 249 ? 9.375 7.918 -5.004 1 97.44 249 LYS B N 1
ATOM 4089 C CA . LYS B 1 249 ? 8.828 8.477 -3.771 1 97.44 249 LYS B CA 1
ATOM 4090 C C . LYS B 1 249 ? 9.75 9.539 -3.191 1 97.44 249 LYS B C 1
ATOM 4092 O O . LYS B 1 249 ? 9.281 10.555 -2.668 1 97.44 249 LYS B O 1
ATOM 4097 N N . ALA B 1 250 ? 11.07 9.312 -3.33 1 97.19 250 ALA B N 1
ATOM 4098 C CA . ALA B 1 250 ? 12.031 10.266 -2.779 1 97.19 250 ALA B CA 1
ATOM 4099 C C . ALA B 1 250 ? 11.93 11.617 -3.473 1 97.19 250 ALA B C 1
ATOM 4101 O O . ALA B 1 250 ? 11.852 12.656 -2.812 1 97.19 250 ALA B O 1
ATOM 4102 N N . ALA B 1 251 ? 11.914 11.594 -4.758 1 98.38 251 ALA B N 1
ATOM 4103 C CA . ALA B 1 251 ? 11.805 12.836 -5.52 1 98.38 251 ALA B CA 1
ATOM 4104 C C . ALA B 1 251 ? 10.453 13.508 -5.273 1 98.38 251 ALA B C 1
ATOM 4106 O O . ALA B 1 251 ? 10.375 14.742 -5.191 1 98.38 251 ALA B O 1
ATOM 4107 N N . PHE B 1 252 ? 9.414 12.758 -5.152 1 98.75 252 PHE B N 1
ATOM 4108 C CA . PHE B 1 252 ? 8.078 13.242 -4.801 1 98.75 252 PHE B CA 1
ATOM 4109 C C . PHE B 1 252 ? 8.102 13.953 -3.457 1 98.75 252 PHE B C 1
ATOM 4111 O O . PHE B 1 252 ? 7.59 15.07 -3.334 1 98.75 252 PHE B O 1
ATOM 4118 N N . ALA B 1 253 ? 8.703 13.352 -2.465 1 98.69 253 ALA B N 1
ATOM 4119 C CA . ALA B 1 253 ? 8.781 13.922 -1.123 1 98.69 253 ALA B CA 1
ATOM 4120 C C . ALA B 1 253 ? 9.57 15.227 -1.129 1 98.69 253 ALA B C 1
ATOM 4122 O O . ALA B 1 253 ? 9.211 16.188 -0.438 1 98.69 253 ALA B O 1
ATOM 4123 N N . GLU B 1 254 ? 10.625 15.234 -1.91 1 98.38 254 GLU B N 1
ATOM 4124 C CA . GLU B 1 254 ? 11.43 16.438 -2.025 1 98.38 254 GLU B CA 1
ATOM 4125 C C . GLU B 1 254 ? 10.617 17.594 -2.609 1 98.38 254 GLU B C 1
ATOM 4127 O O . GLU B 1 254 ? 10.688 18.719 -2.119 1 98.38 254 GLU B O 1
ATOM 4132 N N . SER B 1 255 ? 9.914 17.281 -3.621 1 98.69 255 SER B N 1
ATOM 4133 C CA . SER B 1 255 ? 9.086 18.297 -4.25 1 98.69 255 SER B CA 1
ATOM 4134 C C . SER B 1 255 ? 7.965 18.75 -3.322 1 98.69 255 SER B C 1
ATOM 4136 O O . SER B 1 255 ? 7.664 19.953 -3.24 1 98.69 255 SER B O 1
ATOM 4138 N N . TRP B 1 256 ? 7.32 17.828 -2.627 1 98.75 256 TRP B N 1
ATOM 4139 C CA . TRP B 1 256 ? 6.262 18.125 -1.662 1 98.75 256 TRP B CA 1
ATOM 4140 C C . TRP B 1 256 ? 6.758 19.078 -0.586 1 98.75 256 TRP B C 1
ATOM 4142 O O . TRP B 1 256 ? 6.035 20 -0.186 1 98.75 256 TRP B O 1
ATOM 4152 N N . TRP B 1 257 ? 7.996 18.922 -0.128 1 98.69 257 TRP B N 1
ATOM 4153 C CA . TRP B 1 257 ? 8.57 19.75 0.935 1 98.69 257 TRP B CA 1
ATOM 4154 C C . TRP B 1 257 ? 8.516 21.219 0.577 1 98.69 257 TRP B C 1
ATOM 4156 O O . TRP B 1 257 ? 8.297 22.078 1.446 1 98.69 257 TRP B O 1
ATOM 4166 N N . LYS B 1 258 ? 8.617 21.484 -0.663 1 98.31 258 LYS B N 1
ATOM 4167 C CA . LYS B 1 258 ? 8.672 22.859 -1.125 1 98.31 258 LYS B CA 1
ATOM 4168 C C . LYS B 1 258 ? 7.285 23.484 -1.157 1 98.31 258 LYS B C 1
ATOM 4170 O O . LYS B 1 258 ? 7.148 24.703 -1.278 1 98.31 258 LYS B O 1
ATOM 4175 N N . LEU B 1 259 ? 6.293 22.703 -1.02 1 98.56 259 LEU B N 1
ATOM 4176 C CA . LEU B 1 259 ? 4.926 23.188 -1.18 1 98.56 259 LEU B CA 1
ATOM 4177 C C . LEU B 1 259 ? 4.219 23.266 0.169 1 98.56 259 LEU B C 1
ATOM 4179 O O . LEU B 1 259 ? 3.074 23.734 0.247 1 98.56 259 LEU B O 1
ATOM 4183 N N . ILE B 1 260 ? 4.832 22.906 1.266 1 98.62 260 ILE B N 1
ATOM 4184 C CA . ILE B 1 260 ? 4.211 22.859 2.584 1 98.62 260 ILE B CA 1
ATOM 4185 C C . ILE B 1 260 ? 3.689 24.234 2.965 1 98.62 260 ILE B C 1
ATOM 4187 O O . ILE B 1 260 ? 4.371 25.234 2.756 1 98.62 260 ILE B O 1
ATOM 4191 N N . ASP B 1 261 ? 2.455 24.25 3.443 1 98.38 261 ASP B N 1
ATOM 4192 C CA . ASP B 1 261 ? 1.88 25.453 4.031 1 98.38 261 ASP B CA 1
ATOM 4193 C C . ASP B 1 261 ? 2.316 25.609 5.488 1 98.38 261 ASP B C 1
ATOM 4195 O O . ASP B 1 261 ? 1.552 25.312 6.406 1 98.38 261 ASP B O 1
ATOM 4199 N N . TRP B 1 262 ? 3.457 26.219 5.684 1 98.56 262 TRP B N 1
ATOM 4200 C CA . TRP B 1 262 ? 4.062 26.328 7.008 1 98.56 262 TRP B CA 1
ATOM 4201 C C . TRP B 1 262 ? 3.256 27.266 7.906 1 98.56 262 TRP B C 1
ATOM 4203 O O . TRP B 1 262 ? 3.328 27.172 9.133 1 98.56 262 TRP B O 1
ATOM 4213 N N . GLU B 1 263 ? 2.537 28.188 7.328 1 97.44 263 GLU B N 1
ATOM 4214 C CA . GLU B 1 263 ? 1.652 29.031 8.125 1 97.44 263 GLU B CA 1
ATOM 4215 C C . GLU B 1 263 ? 0.557 28.203 8.797 1 97.44 263 GLU B C 1
ATOM 4217 O O . GLU B 1 263 ? 0.266 28.391 9.977 1 97.44 263 GLU B O 1
ATOM 4222 N N . LYS B 1 264 ? 0.045 27.297 8.031 1 97.25 264 LYS B N 1
ATOM 4223 C CA . LYS B 1 264 ? -0.966 26.406 8.586 1 97.25 264 LYS B CA 1
ATOM 4224 C C . LYS B 1 264 ? -0.363 25.484 9.641 1 97.25 264 LYS B C 1
ATOM 4226 O O . LYS B 1 264 ? -0.988 25.219 10.672 1 97.25 264 LYS B O 1
ATOM 4231 N N . VAL B 1 265 ? 0.802 24.984 9.367 1 98.25 265 VAL B N 1
ATOM 4232 C CA . VAL B 1 265 ? 1.495 24.141 10.344 1 98.25 265 VAL B CA 1
ATOM 4233 C C . VAL B 1 265 ? 1.683 24.906 11.648 1 98.25 265 VAL B C 1
ATOM 4235 O O . VAL B 1 265 ? 1.441 24.375 12.734 1 98.25 265 VAL B O 1
ATOM 4238 N N . ALA B 1 266 ? 2.074 26.172 11.539 1 97.69 266 ALA B N 1
ATOM 4239 C CA . ALA B 1 266 ? 2.271 27.016 12.719 1 97.69 266 ALA B CA 1
ATOM 4240 C C . ALA B 1 266 ? 0.963 27.219 13.477 1 97.69 266 ALA B C 1
ATOM 4242 O O . ALA B 1 266 ? 0.938 27.156 14.711 1 97.69 266 ALA B O 1
ATOM 4243 N N . GLN B 1 267 ? -0.079 27.469 12.727 1 95.94 267 GLN B N 1
ATOM 4244 C CA . GLN B 1 267 ? -1.392 27.656 13.336 1 95.94 267 GLN B CA 1
ATOM 4245 C C . GLN B 1 267 ? -1.801 26.406 14.125 1 95.94 267 GLN B C 1
ATOM 4247 O O . GLN B 1 267 ? -2.242 26.516 15.273 1 95.94 267 GLN B O 1
ATOM 4252 N N . LYS B 1 268 ? -1.603 25.25 13.539 1 95.88 268 LYS B N 1
ATOM 4253 C CA . LYS B 1 268 ? -1.979 24 14.188 1 95.88 268 LYS B CA 1
ATOM 4254 C C . LYS B 1 268 ? -1.107 23.719 15.406 1 95.88 268 LYS B C 1
ATOM 4256 O O . LYS B 1 268 ? -1.561 23.109 16.375 1 95.88 268 LYS B O 1
ATOM 4261 N N . SER B 1 269 ? 0.117 24.125 15.375 1 95.38 269 SER B N 1
ATOM 4262 C CA . SER B 1 269 ? 1.053 23.859 16.469 1 95.38 269 SER B CA 1
ATOM 4263 C C . SER B 1 269 ? 0.733 24.703 17.688 1 95.38 269 SER B C 1
ATOM 4265 O O . SER B 1 269 ? 1.187 24.406 18.797 1 95.38 269 SER B O 1
ATOM 4267 N N . GLY B 1 270 ? 0.077 25.844 17.5 1 92.75 270 GLY B N 1
ATOM 4268 C CA . GLY B 1 270 ? -0.248 26.75 18.594 1 92.75 270 GLY B CA 1
ATOM 4269 C C . GLY B 1 270 ? 0.916 27.641 19 1 92.75 270 GLY B C 1
ATOM 4270 O O . GLY B 1 270 ? 0.867 28.297 20.047 1 92.75 270 GLY B O 1
ATOM 4271 N N . VAL B 1 271 ? 1.93 27.656 18.234 1 89.12 271 VAL B N 1
ATOM 4272 C CA . VAL B 1 271 ? 3.139 28.391 18.594 1 89.12 271 VAL B CA 1
ATOM 4273 C C . VAL B 1 271 ? 2.912 29.891 18.391 1 89.12 271 VAL B C 1
ATOM 4275 O O . VAL B 1 271 ? 3.643 30.719 18.938 1 89.12 271 VAL B O 1
ATOM 4278 N N . LEU B 1 272 ? 1.941 30.188 17.531 1 83.19 272 LEU B N 1
ATOM 4279 C CA . LEU B 1 272 ? 1.688 31.609 17.266 1 83.19 272 LEU B CA 1
ATOM 4280 C C . LEU B 1 272 ? 0.897 32.25 18.391 1 83.19 272 LEU B C 1
ATOM 4282 O O . LEU B 1 272 ? -0.055 31.641 18.906 1 83.19 272 LEU B O 1
ATOM 4286 N N . ARG B 1 273 ? 1.616 33.031 19.391 1 70.19 273 ARG B N 1
ATOM 4287 C CA . ARG B 1 273 ? 1.019 33.719 20.516 1 70.19 273 ARG B CA 1
ATOM 4288 C C . ARG B 1 273 ? -0.208 34.531 20.094 1 70.19 273 ARG B C 1
ATOM 4290 O O . ARG B 1 273 ? -0.239 35.094 19 1 70.19 273 ARG B O 1
ATOM 4297 N N . PRO B 1 274 ? -1.364 34.188 20.672 1 59.53 274 PRO B N 1
ATOM 4298 C CA . PRO B 1 274 ? -2.467 35.094 20.375 1 59.53 274 PRO B CA 1
ATOM 4299 C C . PRO B 1 274 ? -2.051 36.562 20.438 1 59.53 274 PRO B C 1
ATOM 4301 O O . PRO B 1 274 ? -1.245 36.938 21.297 1 59.53 274 PRO B O 1
ATOM 4304 N N . GLY B 1 275 ? -1.782 37.219 19.328 1 48.12 275 GLY B N 1
ATOM 4305 C CA . GLY B 1 275 ? -1.55 38.656 19.406 1 48.12 275 GLY B CA 1
ATOM 4306 C C . GLY B 1 275 ? -2.312 39.312 20.531 1 48.12 275 GLY B C 1
ATOM 4307 O O . GLY B 1 275 ? -3.488 39 20.75 1 48.12 275 GLY B O 1
ATOM 4308 N N . PHE B 1 276 ? -1.619 39.656 21.656 1 42.88 276 PHE B N 1
ATOM 4309 C CA . PHE B 1 276 ? -2.275 40.531 22.625 1 42.88 276 PHE B CA 1
ATOM 4310 C C . PHE B 1 276 ? -3.076 41.594 21.922 1 42.88 276 PHE B C 1
ATOM 4312 O O . PHE B 1 276 ? -2.518 42.406 21.156 1 42.88 276 PHE B O 1
ATOM 4319 N N . LYS B 1 277 ? -4.289 41.375 21.5 1 43.06 277 LYS B N 1
ATOM 4320 C CA . LYS B 1 277 ? -5.148 42.5 21.156 1 43.06 277 LYS B CA 1
ATOM 4321 C C . LYS B 1 277 ? -4.926 43.656 22.109 1 43.06 277 LYS B C 1
ATOM 4323 O O . LYS B 1 277 ? -5.082 43.531 23.328 1 43.06 277 LYS B O 1
ATOM 4328 N N . SER B 1 278 ? -3.926 44.562 21.875 1 35.94 278 SER B N 1
ATOM 4329 C CA . SER B 1 278 ? -4.012 45.844 22.562 1 35.94 278 SER B CA 1
ATOM 4330 C C . SER B 1 278 ? -5.457 46.312 22.688 1 35.94 278 SER B C 1
ATOM 4332 O O . SER B 1 278 ? -6.172 46.406 21.688 1 35.94 278 SER B O 1
ATOM 4334 N N . ALA B 1 279 ? -5.941 46.188 23.922 1 38.75 279 ALA B N 1
ATOM 4335 C CA . ALA B 1 279 ? -7.105 47.031 24.203 1 38.75 279 ALA B CA 1
ATOM 4336 C C . ALA B 1 279 ? -6.793 48.5 23.938 1 38.75 279 ALA B C 1
ATOM 4338 O O . ALA B 1 279 ? -5.707 49 24.266 1 38.75 279 ALA B O 1
#

Solvent-accessible surface area (backbone atoms only — not comparable to full-atom values): 30585 Å² total; per-residue (Å²): 140,82,77,73,77,77,79,71,76,77,76,73,74,72,74,72,73,71,73,71,73,66,79,76,70,73,64,59,69,74,77,84,67,96,64,88,44,81,80,16,40,71,85,65,26,46,39,68,34,32,38,48,48,42,59,40,39,38,47,32,27,32,53,54,35,37,72,72,21,61,95,47,90,55,34,83,51,54,38,63,58,42,18,40,72,24,23,49,44,41,92,32,23,68,56,17,39,27,20,24,38,46,38,52,55,48,48,28,60,67,31,44,35,80,75,28,45,70,69,48,68,66,46,49,54,39,49,23,71,51,46,72,33,66,67,49,44,52,50,49,51,36,51,53,57,54,63,46,83,60,40,19,34,40,26,42,28,36,64,48,91,71,35,59,43,72,44,55,15,33,56,44,24,45,81,39,58,71,19,55,56,30,20,42,67,59,60,64,67,50,35,16,75,67,59,51,57,57,54,52,50,46,29,63,70,48,57,73,79,68,69,68,85,63,55,58,91,72,65,70,64,46,43,76,44,41,46,46,69,56,36,54,63,62,42,34,84,68,29,41,82,24,42,95,76,47,46,9,65,47,46,46,44,56,41,48,62,59,19,34,26,30,54,57,30,31,61,66,66,58,64,64,69,75,72,76,73,78,126,134,80,74,75,76,77,73,73,75,77,74,74,73,70,75,70,73,70,72,71,72,66,78,76,71,72,66,56,69,75,80,85,66,96,65,90,43,80,80,16,41,71,84,65,28,47,39,66,33,31,37,47,47,43,58,40,39,37,48,31,28,32,54,54,34,35,72,74,21,62,95,46,90,56,33,82,52,54,39,63,58,44,17,40,74,24,22,48,45,42,90,31,20,68,55,17,38,28,20,24,37,43,38,51,54,48,48,29,60,66,34,43,35,81,76,28,44,71,69,48,67,66,47,50,56,40,49,21,72,51,45,72,31,67,67,49,42,52,52,50,51,36,51,53,59,53,63,48,83,60,41,19,34,40,26,42,28,35,64,47,91,70,34,58,46,71,45,56,14,33,56,44,22,45,83,40,60,70,20,55,56,29,20,42,68,59,61,63,66,48,37,16,75,68,59,53,57,58,54,51,50,46,29,63,71,45,57,73,80,67,69,70,83,63,56,59,91,71,65,72,63,44,44,77,44,44,46,45,69,56,36,54,65,61,42,34,84,68,30,40,81,25,42,94,78,47,46,7,64,47,46,47,44,56,42,48,64,60,18,35,26,30,55,57,30,32,60,66,67,59,62,63,69,77,71,76,72,79,125

Organism: Fusarium proliferatum (strain ET1) (NCBI:txid1227346)

InterPro domains:
  IPR019832 Manganese/iron superoxide dismutase, C-terminal [PF02777] (221-267)
  IPR036314 Manganese/iron superoxide dismutase, C-terminal domain superfamily [G3DSA:3.55.40.20] (116-270)
  IPR036314 Manganese/iron superoxide dismutase, C-terminal domain superfamily [SSF54719] (1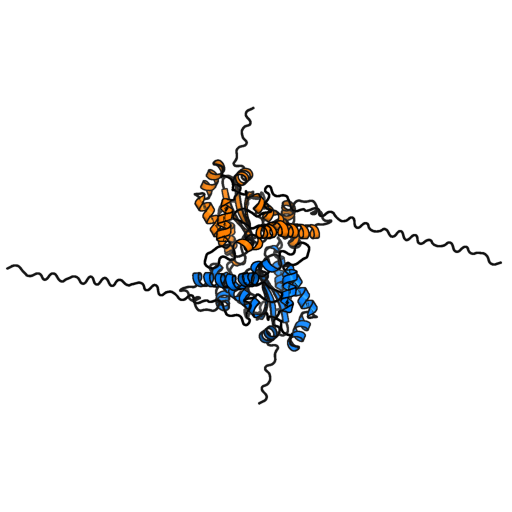15-268)
  IPR036324 Manganese/iron superoxide dismutase, N-terminal domain superfamily [SSF46609] (28-114)